Protein AF-A0A1E4QYG3-F1 (afdb_monomer_lite)

Foldseek 3Di:
DPPDDDPVPDPDDPVVVVVVVVVVVVVLVVCCVPPPWAWPDFQDWDDPDLFKIKTDWGWTQAPVRDIDTAHIDMATDDAFDWDKDKDWFFAQALQQKTFAPFFFADPVQQFGDFQVNADQPFGDPAKWKAFPVPRDTFGFNGGDTRMTGHPSVVGHGGTMMMIHTHAAKWKWWWKQDPPPGIDIHTGDRDPPHDDDPVVVQVNIYTSFIWTFGGHSHTDTDTGRCQVPVDLWDADPVQFIDGSNHGPPQEGQDDDPDDDAQRWYAVPVVRWIWGQHDDPNDTGTHTDPPDDDDWDKDKDKDALPDPQCDPQQWWHFADPPPGPVQKDAPPPPQKWKAWPNDTDDPVQKAFDFDDDDPGGITGTITGPDGDPDGTMIMMMGTDDPDDPDDPDDDDDWDKDKDKDKDFAAPDPFQKDFGPDKDWAQPPQKWKAWLNHTDDEPPFKAFAAPVRHHDRTDITGMMGGPDDDDGGTMMMMMGIDIDRGVVVVVVVVVVVVVVVVVVVVVVVVVVVVVVVVVVVVVVVVVVVVVVVVVVVVVVVCPVVDDDPPDDDDPVNDDPVVQQADWDDKDKDKAFQDQKDKAPQDDPPWDKWKWKDADVDIHTDDEPPQWHWDDDDRIIMIGGDPVRRDRRIMIMMITIHGGD

Organism: NCBI:txid28031

Structure (mmCIF, N/CA/C/O backbone):
data_AF-A0A1E4QYG3-F1
#
_entry.id   AF-A0A1E4QYG3-F1
#
loop_
_atom_site.group_PDB
_atom_site.id
_atom_site.type_symbol
_atom_site.label_atom_id
_atom_site.label_alt_id
_atom_site.label_comp_id
_atom_site.label_asym_id
_atom_site.label_entity_id
_atom_site.label_seq_id
_atom_site.pdbx_PDB_ins_code
_atom_site.Cartn_x
_atom_site.Cartn_y
_atom_site.Cartn_z
_atom_site.occupancy
_atom_site.B_iso_or_equiv
_atom_site.auth_seq_id
_atom_site.auth_comp_id
_atom_site.auth_asym_id
_atom_site.auth_atom_id
_atom_site.pdbx_PDB_model_num
ATOM 1 N N . MET A 1 1 ? 2.747 24.680 -22.129 1.00 27.36 1 MET A N 1
ATOM 2 C CA . MET A 1 1 ? 2.882 25.993 -21.451 1.00 27.36 1 MET A CA 1
ATOM 3 C C . MET A 1 1 ? 1.738 26.182 -20.460 1.00 27.36 1 MET A C 1
ATOM 5 O O . MET A 1 1 ? 0.643 26.544 -20.874 1.00 27.36 1 MET A O 1
ATOM 9 N N . LEU A 1 2 ? 1.972 25.969 -19.165 1.00 27.66 2 LEU A N 1
ATOM 10 C CA . LEU A 1 2 ? 1.144 26.598 -18.131 1.00 27.66 2 LEU A CA 1
ATOM 11 C C . LEU A 1 2 ? 1.582 28.065 -18.053 1.00 27.66 2 LEU A C 1
ATOM 13 O O . LEU A 1 2 ? 2.764 28.343 -17.860 1.00 27.66 2 LEU A O 1
ATOM 17 N N . LYS A 1 3 ? 0.671 29.012 -18.302 1.00 29.72 3 LYS A N 1
ATOM 18 C CA . LYS A 1 3 ? 0.999 30.438 -18.158 1.00 29.72 3 LYS A CA 1
ATOM 19 C C . LYS A 1 3 ? 1.347 30.710 -16.688 1.00 29.72 3 LYS A C 1
ATOM 21 O O . LYS A 1 3 ? 0.551 30.324 -15.831 1.00 29.72 3 LYS A O 1
ATOM 26 N N . PRO A 1 4 ? 2.460 31.402 -16.385 1.00 37.69 4 PRO A N 1
ATOM 27 C CA . PRO A 1 4 ? 2.723 31.846 -15.026 1.00 37.69 4 PRO A CA 1
ATOM 28 C C . PRO A 1 4 ? 1.600 32.798 -14.617 1.00 37.69 4 PRO A C 1
ATOM 30 O O . PRO A 1 4 ? 1.283 33.760 -15.326 1.00 37.69 4 PRO A O 1
ATOM 33 N N . ILE A 1 5 ? 0.950 32.487 -13.501 1.00 36.38 5 ILE A N 1
ATOM 34 C CA . ILE A 1 5 ? -0.164 33.279 -12.998 1.00 36.38 5 ILE A CA 1
ATOM 35 C C . ILE A 1 5 ? 0.416 34.584 -12.441 1.00 36.38 5 ILE A C 1
ATOM 37 O O . ILE A 1 5 ? 1.105 34.596 -11.426 1.00 36.38 5 ILE A O 1
ATOM 41 N N . ASN A 1 6 ? 0.181 35.692 -13.145 1.00 34.34 6 ASN A N 1
ATOM 42 C CA . ASN A 1 6 ? 0.698 37.009 -12.783 1.00 34.34 6 ASN A CA 1
ATOM 43 C C . ASN A 1 6 ? -0.319 37.762 -11.908 1.00 34.34 6 ASN A C 1
ATOM 45 O O . ASN A 1 6 ? -1.348 38.218 -12.404 1.00 34.34 6 ASN A O 1
ATOM 49 N N . PHE A 1 7 ? -0.005 37.920 -10.618 1.00 42.62 7 PHE A N 1
ATOM 50 C CA . PHE A 1 7 ? -0.819 38.643 -9.630 1.00 42.62 7 PHE A CA 1
ATOM 51 C C . PHE A 1 7 ? -0.247 40.020 -9.245 1.00 42.62 7 PHE A C 1
ATOM 53 O O . PHE A 1 7 ? -0.455 40.482 -8.124 1.00 42.62 7 PHE A O 1
ATOM 60 N N . LYS A 1 8 ? 0.444 40.716 -10.160 1.00 36.91 8 LYS A N 1
ATOM 61 C CA . LYS A 1 8 ? 1.078 42.030 -9.901 1.00 36.91 8 LYS A CA 1
ATOM 62 C C . LYS A 1 8 ? 0.167 43.135 -9.327 1.00 36.91 8 LYS A C 1
ATOM 64 O O . LYS A 1 8 ? 0.693 44.146 -8.881 1.00 36.91 8 LYS A O 1
ATOM 69 N N . ASN A 1 9 ? -1.156 42.957 -9.295 1.00 32.91 9 ASN A N 1
ATOM 70 C CA . ASN A 1 9 ? -2.099 43.946 -8.756 1.00 32.91 9 ASN A CA 1
ATOM 71 C C . ASN A 1 9 ? -2.550 43.693 -7.308 1.00 32.91 9 ASN A C 1
ATOM 73 O O . ASN A 1 9 ? -3.409 44.416 -6.809 1.00 32.91 9 ASN A O 1
ATOM 77 N N . SER A 1 10 ? -1.986 42.709 -6.609 1.00 36.41 10 SER A N 1
ATOM 78 C CA . SER A 1 10 ? -2.216 42.557 -5.172 1.00 36.41 10 SER A CA 1
ATOM 79 C C . SER A 1 10 ? -0.900 42.752 -4.444 1.00 36.41 10 SER A C 1
ATOM 81 O O . SER A 1 10 ? -0.001 41.925 -4.555 1.00 36.41 10 SER A O 1
ATOM 83 N N . ILE A 1 11 ? -0.788 43.861 -3.713 1.00 44.34 11 ILE A N 1
ATOM 84 C CA . ILE A 1 11 ? 0.286 44.085 -2.745 1.00 44.34 11 ILE A CA 1
ATOM 85 C C . ILE A 1 11 ? 0.189 42.938 -1.734 1.00 44.34 11 ILE A C 1
ATOM 87 O O . ILE A 1 11 ? -0.739 42.897 -0.927 1.00 44.34 11 ILE A O 1
ATOM 91 N N . ARG A 1 12 ? 1.084 41.956 -1.840 1.00 45.19 12 ARG A N 1
ATOM 92 C CA . ARG A 1 12 ? 1.197 40.858 -0.878 1.00 45.19 12 ARG A CA 1
ATOM 93 C C . ARG A 1 12 ? 2.313 41.207 0.098 1.00 45.19 12 ARG A C 1
ATOM 95 O O . ARG A 1 12 ? 3.352 41.711 -0.314 1.00 45.19 12 ARG A O 1
ATOM 102 N N . GLY A 1 13 ? 2.062 40.985 1.386 1.00 46.34 13 GLY A N 1
ATOM 103 C CA . GLY A 1 13 ? 3.088 41.115 2.418 1.00 46.34 13 GLY A CA 1
ATOM 104 C C . GLY A 1 13 ? 4.176 40.057 2.232 1.00 46.34 13 GLY A C 1
ATOM 105 O O . GLY A 1 13 ? 3.874 38.940 1.815 1.00 46.34 13 GLY A O 1
ATOM 106 N N . GLU A 1 14 ? 5.413 40.424 2.558 1.00 45.84 14 GLU A N 1
ATOM 107 C CA . GLU A 1 14 ? 6.647 39.626 2.435 1.00 45.84 14 GLU A CA 1
ATOM 108 C C . GLU A 1 14 ? 6.465 38.187 2.959 1.00 45.84 14 GLU A C 1
ATOM 110 O O . GLU A 1 14 ? 6.673 37.227 2.231 1.00 45.84 14 GLU A O 1
ATOM 115 N N . ASN A 1 15 ? 5.839 38.036 4.131 1.00 46.38 15 ASN A N 1
ATOM 116 C CA . ASN A 1 15 ? 5.563 36.735 4.755 1.00 46.38 15 ASN A CA 1
ATOM 117 C C . ASN A 1 15 ? 4.668 35.790 3.929 1.00 46.38 15 ASN A C 1
ATOM 119 O O . ASN A 1 15 ? 4.726 34.572 4.083 1.00 46.38 15 ASN A O 1
ATOM 123 N N . ILE A 1 16 ? 3.770 36.329 3.099 1.00 47.78 16 ILE A N 1
ATOM 124 C CA . ILE A 1 16 ? 2.921 35.500 2.232 1.00 47.78 16 ILE A CA 1
ATOM 125 C C . ILE A 1 16 ? 3.749 35.021 1.042 1.00 47.78 16 ILE A C 1
ATOM 127 O O . ILE A 1 16 ? 3.620 33.869 0.644 1.00 47.78 16 ILE A O 1
ATOM 131 N N . GLN A 1 17 ? 4.608 35.887 0.506 1.00 49.59 17 GLN A N 1
ATOM 132 C CA . GLN A 1 17 ? 5.508 35.549 -0.588 1.00 49.59 17 GLN A CA 1
ATOM 133 C C . GLN A 1 17 ? 6.523 34.478 -0.157 1.00 49.59 17 GLN A C 1
ATOM 135 O O . GLN A 1 17 ? 6.653 33.475 -0.854 1.00 49.59 17 GLN A O 1
ATOM 140 N N . ASP A 1 18 ? 7.104 34.608 1.038 1.00 51.28 18 ASP A N 1
ATOM 141 C CA . ASP A 1 18 ? 8.044 33.632 1.607 1.00 51.28 18 ASP A CA 1
ATOM 142 C C . ASP A 1 18 ? 7.419 32.240 1.776 1.00 51.28 18 ASP A C 1
ATOM 144 O O . ASP A 1 18 ? 8.039 31.228 1.459 1.00 51.28 18 ASP A O 1
ATOM 148 N N . ASN A 1 19 ? 6.159 32.165 2.217 1.00 46.31 19 ASN A N 1
ATOM 149 C CA . ASN A 1 19 ? 5.455 30.887 2.356 1.00 46.31 19 ASN A CA 1
ATOM 150 C C . ASN A 1 19 ? 5.184 30.214 1.003 1.00 46.31 19 ASN A C 1
ATOM 152 O O . ASN A 1 19 ? 5.244 28.988 0.901 1.00 46.31 19 ASN A O 1
ATOM 156 N N . PHE A 1 20 ? 4.889 30.996 -0.039 1.00 46.47 20 PHE A N 1
ATOM 157 C CA . PHE A 1 20 ? 4.716 30.455 -1.387 1.00 46.47 20 PHE A CA 1
ATOM 158 C C . PHE A 1 20 ? 6.048 30.005 -1.990 1.00 46.47 20 PHE A C 1
ATOM 160 O O . PHE A 1 20 ? 6.096 28.930 -2.584 1.00 46.47 20 PHE A O 1
ATOM 167 N N . GLU A 1 21 ? 7.126 30.762 -1.788 1.00 51.56 21 GLU A N 1
ATOM 168 C CA . GLU A 1 21 ? 8.471 30.388 -2.239 1.00 51.56 21 GLU A CA 1
ATOM 169 C C . GLU A 1 21 ? 8.991 29.146 -1.506 1.00 51.56 21 GLU A C 1
ATOM 171 O O . GLU A 1 21 ? 9.562 28.254 -2.133 1.00 51.56 21 GLU A O 1
ATOM 176 N N . PHE A 1 22 ? 8.708 29.021 -0.208 1.00 56.84 22 PHE A N 1
ATOM 177 C CA . PHE A 1 22 ? 9.017 27.833 0.586 1.00 56.84 22 PHE A CA 1
ATOM 178 C C . PHE A 1 22 ? 8.249 26.593 0.108 1.00 56.84 22 PHE A C 1
ATOM 180 O O . PHE A 1 22 ? 8.835 25.519 -0.044 1.00 56.84 22 PHE A O 1
ATOM 187 N N . LEU A 1 23 ? 6.946 26.725 -0.163 1.00 44.84 23 LEU A N 1
ATOM 188 C CA . LEU A 1 23 ? 6.125 25.630 -0.691 1.00 44.84 23 LEU A CA 1
ATOM 189 C C . LEU A 1 23 ? 6.551 25.227 -2.105 1.00 44.84 23 LEU A C 1
ATOM 191 O O . LEU A 1 23 ? 6.598 24.038 -2.412 1.00 44.84 23 LEU A O 1
ATOM 195 N N . GLU A 1 24 ? 6.906 26.189 -2.954 1.00 47.44 24 GLU A N 1
ATOM 196 C CA . GLU A 1 24 ? 7.433 25.920 -4.290 1.00 47.44 24 GLU A CA 1
ATOM 197 C C . GLU A 1 24 ? 8.809 25.240 -4.222 1.00 47.44 24 GLU A C 1
ATOM 199 O O . GLU A 1 24 ? 9.043 24.263 -4.934 1.00 47.44 24 GLU A O 1
ATOM 204 N N . GLN A 1 25 ? 9.696 25.674 -3.321 1.00 50.31 25 GLN A N 1
ATOM 205 C CA . GLN A 1 25 ? 10.967 24.994 -3.055 1.00 50.31 25 GLN A CA 1
ATOM 206 C C . GLN A 1 25 ? 10.763 23.578 -2.519 1.00 50.31 25 GLN A C 1
ATOM 208 O O . GLN A 1 25 ? 11.503 22.676 -2.911 1.00 50.31 25 GLN A O 1
ATOM 213 N N . ARG A 1 26 ? 9.758 23.347 -1.666 1.00 44.69 26 ARG A N 1
ATOM 214 C CA . ARG A 1 26 ? 9.445 22.005 -1.164 1.00 44.69 26 ARG A CA 1
ATOM 215 C C . ARG A 1 26 ? 8.870 21.095 -2.234 1.00 44.69 26 ARG A C 1
ATOM 217 O O . ARG A 1 26 ? 9.374 19.990 -2.384 1.00 44.69 26 ARG A O 1
ATOM 224 N N . LEU A 1 27 ? 7.935 21.580 -3.044 1.00 44.47 27 LEU A N 1
ATOM 225 C CA . LEU A 1 27 ? 7.412 20.839 -4.194 1.00 44.47 27 LEU A CA 1
ATOM 226 C C . LEU A 1 27 ? 8.511 20.508 -5.209 1.00 44.47 27 LEU A C 1
ATOM 228 O O . LEU A 1 27 ? 8.554 19.390 -5.717 1.00 44.47 27 LEU A O 1
ATOM 232 N N . ARG A 1 28 ? 9.441 21.439 -5.463 1.00 46.16 28 ARG A N 1
ATOM 233 C CA . ARG A 1 28 ? 10.625 21.184 -6.299 1.00 46.16 28 ARG A CA 1
ATOM 234 C C . ARG A 1 28 ? 11.543 20.144 -5.662 1.00 46.16 28 ARG A C 1
ATOM 236 O O . ARG A 1 28 ? 11.919 19.193 -6.334 1.00 46.16 28 ARG A O 1
ATOM 243 N N . SER A 1 29 ? 11.852 20.278 -4.371 1.00 45.16 29 SER A N 1
ATOM 244 C CA . SER A 1 29 ? 12.665 19.320 -3.605 1.00 45.16 29 SER A CA 1
ATOM 245 C C . SER A 1 29 ? 12.058 17.915 -3.579 1.00 45.16 29 SER A C 1
ATOM 247 O O . SER A 1 29 ? 12.800 16.938 -3.541 1.00 45.16 29 SER A O 1
ATOM 249 N N . GLU A 1 30 ? 10.735 17.802 -3.580 1.00 39.62 30 GLU A N 1
ATOM 250 C CA . GLU A 1 30 ? 10.017 16.531 -3.497 1.00 39.62 30 GLU A CA 1
ATOM 251 C C . GLU A 1 30 ? 9.883 15.879 -4.879 1.00 39.62 30 GLU A C 1
ATOM 253 O O . GLU A 1 30 ? 10.181 14.693 -5.022 1.00 39.62 30 GLU A O 1
ATOM 258 N N . ALA A 1 31 ? 9.614 16.669 -5.925 1.00 38.94 31 ALA A N 1
ATOM 259 C CA . ALA A 1 31 ? 9.713 16.234 -7.321 1.00 38.94 31 ALA A CA 1
ATOM 260 C C . ALA A 1 31 ? 11.134 15.752 -7.679 1.00 38.94 31 ALA A C 1
ATOM 262 O O . ALA A 1 31 ? 11.294 14.739 -8.359 1.00 38.94 31 ALA A O 1
ATOM 263 N N . LEU A 1 32 ? 12.162 16.426 -7.152 1.00 44.00 32 LEU A N 1
ATOM 264 C CA . LEU A 1 32 ? 13.570 16.025 -7.246 1.00 44.00 32 LEU A CA 1
ATOM 265 C C . LEU A 1 32 ? 13.870 14.713 -6.507 1.00 44.00 32 LEU A C 1
ATOM 267 O O . LEU A 1 32 ? 14.677 13.916 -6.980 1.00 44.00 32 LEU A O 1
ATOM 271 N N . SER A 1 33 ? 13.208 14.473 -5.370 1.00 39.44 33 SER A N 1
ATOM 272 C CA . SER A 1 33 ? 13.386 13.252 -4.573 1.00 39.44 33 SER A CA 1
ATOM 273 C C . SER A 1 33 ? 12.729 12.013 -5.194 1.00 39.44 33 SER A C 1
ATOM 275 O O . SER A 1 33 ? 13.190 10.901 -4.955 1.00 39.44 33 SER A O 1
ATOM 277 N N . VAL A 1 34 ? 11.679 12.207 -6.004 1.00 41.59 34 VAL A N 1
ATOM 278 C CA . VAL A 1 34 ? 10.894 11.128 -6.628 1.00 41.59 34 VAL A CA 1
ATOM 279 C C . VAL A 1 34 ? 11.360 10.833 -8.063 1.00 41.59 34 VAL A C 1
ATOM 281 O O . VAL A 1 34 ? 11.303 9.684 -8.492 1.00 41.59 34 VAL A O 1
ATOM 284 N N . GLY A 1 35 ? 11.835 11.838 -8.810 1.00 44.75 35 GLY A N 1
ATOM 285 C CA . GLY A 1 35 ? 12.206 11.695 -10.228 1.00 44.75 35 GLY A CA 1
ATOM 286 C C . GLY A 1 35 ? 13.689 11.425 -10.514 1.00 44.75 35 GLY A C 1
ATOM 287 O O . GLY A 1 35 ? 14.013 10.888 -11.571 1.00 44.75 35 GLY A O 1
ATOM 288 N N . GLY A 1 36 ? 14.595 11.771 -9.592 1.00 50.78 36 GLY A N 1
ATOM 289 C CA . GLY A 1 36 ? 16.040 11.680 -9.829 1.00 50.78 36 GLY A CA 1
ATOM 290 C C . GLY A 1 36 ? 16.548 12.620 -10.937 1.00 50.78 36 GLY A C 1
ATOM 291 O O . GLY A 1 36 ? 15.830 13.476 -11.450 1.00 50.78 36 GLY A O 1
ATOM 292 N N . ARG A 1 37 ? 17.832 12.488 -11.291 1.00 56.56 37 ARG A N 1
ATOM 293 C CA . ARG A 1 37 ? 18.456 13.233 -12.402 1.00 56.56 37 ARG A CA 1
ATOM 294 C C . ARG A 1 37 ? 17.932 12.728 -13.749 1.00 56.56 37 ARG A C 1
ATOM 296 O O . ARG A 1 37 ? 17.795 11.520 -13.930 1.00 56.56 37 ARG A O 1
ATOM 303 N N . GLY A 1 38 ? 17.711 13.621 -14.710 1.00 58.62 38 GLY A N 1
ATOM 304 C CA . GLY A 1 38 ? 17.233 13.217 -16.034 1.00 58.62 38 GLY A CA 1
ATOM 305 C C . GLY A 1 38 ? 16.448 14.290 -16.777 1.00 58.62 38 GLY A C 1
ATOM 306 O O . GLY A 1 38 ? 16.282 15.414 -16.304 1.00 58.62 38 GLY A O 1
ATOM 307 N N . ILE A 1 39 ? 15.985 13.939 -17.975 1.00 63.69 39 ILE A N 1
ATOM 308 C CA . ILE A 1 39 ? 15.204 14.830 -18.838 1.00 63.69 39 ILE A CA 1
ATOM 309 C C . ILE A 1 39 ? 13.760 14.859 -18.335 1.00 63.69 39 ILE A C 1
ATOM 311 O O . ILE A 1 39 ? 13.112 13.821 -18.246 1.00 63.69 39 ILE A O 1
ATOM 315 N N . ILE A 1 40 ? 13.253 16.055 -18.037 1.00 56.41 40 ILE A N 1
ATOM 316 C CA . ILE A 1 40 ? 11.864 16.269 -17.614 1.00 56.41 40 ILE A CA 1
ATOM 317 C C . ILE A 1 40 ? 10.963 16.365 -18.847 1.00 56.41 40 ILE A C 1
ATOM 319 O O . ILE A 1 40 ? 9.947 15.683 -18.946 1.00 56.41 40 ILE A O 1
ATOM 323 N N . GLU A 1 41 ? 11.327 17.236 -19.792 1.00 59.72 41 GLU A N 1
ATOM 324 C CA . GLU A 1 41 ? 10.545 17.492 -21.003 1.00 59.72 41 GLU A CA 1
ATOM 325 C C . GLU A 1 41 ? 11.411 18.026 -22.153 1.00 59.72 41 GLU A C 1
ATOM 327 O O . GLU A 1 41 ? 12.390 18.738 -21.931 1.00 59.72 41 GLU A O 1
ATOM 332 N N . GLY A 1 42 ? 11.019 17.717 -23.394 1.00 68.94 42 GLY A N 1
ATOM 333 C CA . GLY A 1 42 ? 11.711 18.159 -24.611 1.00 68.94 42 GLY A CA 1
ATOM 334 C C . GLY A 1 42 ? 13.015 17.405 -24.893 1.00 68.94 42 GLY A C 1
ATOM 335 O O . GLY A 1 42 ? 13.147 16.236 -24.531 1.00 68.94 42 GLY A O 1
ATOM 336 N N . MET A 1 43 ? 13.970 18.092 -25.535 1.00 71.88 43 MET A N 1
ATOM 337 C CA . MET A 1 43 ? 15.285 17.560 -25.948 1.00 71.88 43 MET A CA 1
ATOM 338 C C . MET A 1 43 ? 15.240 16.454 -27.002 1.00 71.88 43 MET A C 1
ATOM 340 O O . MET A 1 43 ? 16.097 15.574 -27.046 1.00 71.88 43 MET A O 1
ATOM 344 N N . ASP A 1 44 ? 14.263 16.511 -27.895 1.00 79.50 44 ASP A N 1
ATOM 345 C CA . ASP A 1 44 ? 14.194 15.582 -29.011 1.00 79.50 44 ASP A CA 1
ATOM 346 C C . ASP A 1 44 ? 15.286 15.914 -30.037 1.00 79.50 44 ASP A C 1
ATOM 348 O O . ASP A 1 44 ? 15.509 17.078 -30.389 1.00 79.50 44 ASP A O 1
ATOM 352 N N . ILE A 1 45 ? 15.972 14.877 -30.518 1.00 81.81 45 ILE A N 1
ATOM 353 C CA . ILE A 1 45 ? 16.995 14.996 -31.553 1.00 81.81 45 ILE A CA 1
ATOM 354 C C . ILE A 1 45 ? 16.334 14.888 -32.930 1.00 81.81 45 ILE A C 1
ATOM 356 O O . ILE A 1 45 ? 15.780 13.854 -33.294 1.00 81.81 45 ILE A O 1
ATOM 360 N N . VAL A 1 46 ? 16.448 15.948 -33.722 1.00 85.38 46 VAL A N 1
ATOM 361 C CA . VAL A 1 46 ? 15.999 16.011 -35.113 1.00 85.38 46 VAL A CA 1
ATOM 362 C C . VAL A 1 46 ? 17.222 15.990 -36.024 1.00 85.38 46 VAL A C 1
ATOM 364 O O . VAL A 1 46 ? 18.123 16.818 -35.893 1.00 85.38 46 VAL A O 1
ATOM 367 N N . VAL A 1 47 ? 17.270 15.049 -36.965 1.00 84.62 47 VAL A N 1
ATOM 368 C CA . VAL A 1 47 ? 18.341 14.998 -37.970 1.00 84.62 47 VAL A CA 1
ATOM 369 C C . VAL A 1 47 ? 18.076 16.074 -39.020 1.00 84.62 47 VAL A C 1
ATOM 371 O O . VAL A 1 47 ? 17.042 16.049 -39.684 1.00 84.62 47 VAL A O 1
ATOM 374 N N . VAL A 1 48 ? 19.002 17.027 -39.159 1.00 84.62 48 VAL A N 1
ATOM 375 C CA . VAL A 1 48 ? 18.894 18.123 -40.138 1.00 84.62 48 VAL A CA 1
ATOM 376 C C . VAL A 1 48 ? 19.589 17.739 -41.441 1.00 84.62 48 VAL A C 1
ATOM 378 O O . VAL A 1 48 ? 19.044 17.945 -42.522 1.00 84.62 48 VAL A O 1
ATOM 381 N N . ASP A 1 49 ? 20.796 17.177 -41.336 1.00 79.94 49 ASP A N 1
ATOM 382 C CA . ASP A 1 49 ? 21.567 16.638 -42.457 1.00 79.94 49 ASP A CA 1
ATOM 383 C C . ASP A 1 49 ? 22.534 15.534 -41.982 1.00 79.94 49 ASP A C 1
ATOM 385 O O . ASP A 1 49 ? 22.684 15.293 -40.784 1.00 79.94 49 ASP A O 1
ATOM 389 N N . ASN A 1 50 ? 23.251 14.892 -42.912 1.00 74.94 50 ASN A N 1
ATOM 390 C CA . ASN A 1 50 ? 24.186 13.783 -42.635 1.00 74.94 50 ASN A CA 1
ATOM 391 C C . ASN A 1 50 ? 25.424 14.180 -41.792 1.00 74.94 50 ASN A C 1
ATOM 393 O O . ASN A 1 50 ? 26.345 13.383 -41.601 1.00 74.94 50 ASN A O 1
ATOM 397 N N . SER A 1 51 ? 25.496 15.423 -41.323 1.00 76.44 51 SER A N 1
ATOM 398 C CA . SER A 1 51 ? 26.557 15.985 -40.487 1.00 76.44 51 SER A CA 1
ATOM 399 C C . SER A 1 51 ? 26.045 16.884 -39.354 1.00 76.44 51 SER A C 1
ATOM 401 O O . SER A 1 51 ? 26.863 17.437 -38.608 1.00 76.44 51 SER A O 1
ATOM 403 N N . LYS A 1 52 ? 24.725 17.043 -39.204 1.00 84.94 52 LYS A N 1
ATOM 404 C CA . LYS A 1 52 ? 24.110 17.950 -38.235 1.00 84.94 52 LYS A CA 1
ATOM 405 C C . LYS A 1 52 ? 22.828 17.392 -37.643 1.00 84.94 52 LYS A C 1
ATOM 407 O O . LYS A 1 52 ? 21.934 16.924 -38.348 1.00 84.94 52 LYS A O 1
ATOM 412 N N . ILE A 1 53 ? 22.710 17.586 -36.340 1.00 86.69 53 ILE A N 1
ATOM 413 C CA . ILE A 1 53 ? 21.489 17.351 -35.582 1.00 86.69 53 ILE A CA 1
ATOM 414 C C . ILE A 1 53 ? 21.029 18.656 -34.939 1.00 86.69 53 ILE A C 1
ATOM 416 O O . ILE A 1 53 ? 21.839 19.529 -34.617 1.00 86.69 53 ILE A O 1
ATOM 420 N N . GLN A 1 54 ? 19.731 18.772 -34.722 1.00 88.44 54 GLN A N 1
ATOM 421 C CA . GLN A 1 54 ? 19.117 19.819 -33.928 1.00 88.44 54 GLN A CA 1
ATOM 422 C C . GLN A 1 54 ? 18.510 19.184 -32.684 1.00 88.44 54 GLN A C 1
ATOM 424 O O . GLN A 1 54 ? 17.828 18.170 -32.776 1.00 88.44 54 GLN A O 1
ATOM 429 N N . ILE A 1 55 ? 18.748 19.787 -31.527 1.00 86.62 55 ILE A N 1
ATOM 430 C CA . ILE A 1 55 ? 18.138 19.366 -30.267 1.00 86.62 55 ILE A CA 1
ATOM 431 C C . ILE A 1 55 ? 17.105 20.419 -29.893 1.00 86.62 55 ILE A C 1
ATOM 433 O O . ILE A 1 55 ? 17.425 21.615 -29.857 1.00 86.62 55 ILE A O 1
ATOM 437 N N . THR A 1 56 ? 15.866 19.995 -29.655 1.00 82.44 56 THR A N 1
ATOM 438 C CA . THR A 1 56 ? 14.791 20.916 -29.272 1.00 82.44 56 THR A CA 1
ATOM 439 C C . THR A 1 56 ? 15.024 21.490 -27.868 1.00 82.44 56 THR A C 1
ATOM 441 O O . THR A 1 56 ? 15.710 20.873 -27.046 1.00 82.44 56 THR A O 1
ATOM 444 N N . PRO A 1 57 ? 14.488 22.687 -27.565 1.00 80.75 57 PRO A N 1
ATOM 445 C CA . PRO A 1 57 ? 14.512 23.211 -26.206 1.00 80.75 57 PRO A CA 1
ATOM 446 C C . PRO A 1 57 ? 13.836 22.238 -25.235 1.00 80.75 57 PRO A C 1
ATOM 448 O O . PRO A 1 57 ? 12.879 21.550 -25.597 1.00 80.75 57 PRO A O 1
ATOM 451 N N . GLY A 1 58 ? 14.311 22.196 -23.997 1.00 73.19 58 GLY A N 1
ATOM 452 C CA . GLY A 1 58 ? 13.787 21.276 -22.995 1.00 73.19 58 GLY A CA 1
ATOM 453 C C . GLY A 1 58 ? 14.255 21.602 -21.587 1.00 73.19 58 GLY A C 1
ATOM 454 O O . GLY A 1 58 ? 14.937 22.601 -21.354 1.00 73.19 58 GLY A O 1
ATOM 455 N N . ARG A 1 59 ? 13.881 20.751 -20.639 1.00 66.06 59 ARG A N 1
ATOM 456 C CA . ARG A 1 59 ? 14.226 20.871 -19.221 1.00 66.06 59 ARG A CA 1
ATOM 457 C C . ARG A 1 59 ? 14.791 19.567 -18.706 1.00 66.06 59 ARG A C 1
ATOM 459 O O . ARG A 1 59 ? 14.295 18.494 -19.049 1.00 66.06 59 ARG A O 1
ATOM 466 N N . TYR A 1 60 ? 15.808 19.673 -17.867 1.00 69.50 60 TYR A N 1
ATOM 467 C CA . TYR A 1 60 ? 16.439 18.529 -17.229 1.00 69.50 60 TYR A CA 1
ATOM 468 C C . TYR A 1 60 ? 16.866 18.862 -15.804 1.00 69.50 60 TYR A C 1
ATOM 470 O O . TYR A 1 60 ? 17.064 20.027 -15.463 1.00 69.50 60 TYR A O 1
ATOM 478 N N . ILE A 1 61 ? 17.017 17.826 -14.990 1.00 65.56 61 ILE A N 1
ATOM 479 C CA . ILE A 1 61 ? 17.574 17.901 -13.642 1.00 65.56 61 ILE A CA 1
ATOM 480 C C . ILE A 1 61 ? 19.048 17.532 -13.737 1.00 65.56 61 ILE A C 1
ATOM 482 O O . ILE A 1 61 ? 19.376 16.427 -14.179 1.00 65.56 61 ILE A O 1
ATOM 486 N N . ASP A 1 62 ? 19.926 18.455 -13.356 1.00 65.00 62 ASP A N 1
ATOM 487 C CA . ASP A 1 62 ? 21.371 18.261 -13.422 1.00 65.00 62 ASP A CA 1
ATOM 488 C C . ASP A 1 62 ? 21.915 17.356 -12.296 1.00 65.00 62 ASP A C 1
ATOM 490 O O . ASP A 1 62 ? 21.188 16.872 -11.428 1.00 65.00 62 ASP A O 1
ATOM 494 N N . THR A 1 63 ? 23.228 17.110 -12.298 1.00 60.97 63 THR A N 1
ATOM 495 C CA . THR A 1 63 ? 23.897 16.269 -11.288 1.00 60.97 63 THR A CA 1
ATOM 496 C C . THR A 1 63 ? 23.869 16.844 -9.871 1.00 60.97 63 THR A C 1
ATOM 498 O O . THR A 1 63 ? 24.151 16.112 -8.924 1.00 60.97 63 THR A O 1
ATOM 501 N N . THR A 1 64 ? 23.523 18.123 -9.707 1.00 62.06 64 THR A N 1
ATOM 502 C CA . THR A 1 64 ? 23.334 18.771 -8.402 1.00 62.06 64 THR A CA 1
ATOM 503 C C . THR A 1 64 ? 21.876 18.795 -7.949 1.00 62.06 64 THR A C 1
ATOM 505 O O . THR A 1 64 ? 21.604 19.237 -6.836 1.00 62.06 64 THR A O 1
ATOM 508 N N . GLY A 1 65 ? 20.950 18.286 -8.766 1.00 57.03 65 GLY A N 1
ATOM 509 C CA . GLY A 1 65 ? 19.521 18.333 -8.478 1.00 57.03 65 GLY A CA 1
ATOM 510 C C . GLY A 1 65 ? 18.891 19.691 -8.792 1.00 57.03 65 GLY A C 1
ATOM 511 O O . GLY A 1 65 ? 17.828 19.999 -8.269 1.00 57.03 65 GLY A O 1
ATOM 512 N N . GLU A 1 66 ? 19.522 20.526 -9.617 1.00 62.09 66 GLU A N 1
ATOM 513 C CA . GLU A 1 66 ? 18.920 21.776 -10.075 1.00 62.09 66 GLU A CA 1
ATOM 514 C C . GLU A 1 66 ? 18.195 21.565 -11.402 1.00 62.09 66 GLU A C 1
ATOM 516 O O . GLU A 1 66 ? 18.673 20.872 -12.303 1.00 62.09 66 GLU A O 1
ATOM 521 N N . GLU A 1 67 ? 17.024 22.187 -11.531 1.00 64.38 67 GLU A N 1
ATOM 522 C CA . GLU A 1 67 ? 16.297 22.215 -12.791 1.00 64.38 67 GLU A CA 1
ATOM 523 C C . GLU A 1 67 ? 16.928 23.242 -13.738 1.00 64.38 67 GLU A C 1
ATOM 525 O O . GLU A 1 67 ? 16.940 24.444 -13.462 1.00 64.38 67 GLU A O 1
ATOM 530 N N . VAL A 1 68 ? 17.418 22.767 -14.880 1.00 74.94 68 VAL A N 1
ATOM 531 C CA . VAL A 1 68 ? 18.097 23.581 -15.886 1.00 74.94 68 VAL A CA 1
ATOM 532 C C . VAL A 1 68 ? 17.274 23.630 -17.171 1.00 74.94 68 VAL A C 1
ATOM 534 O O . VAL A 1 68 ? 16.856 22.612 -17.730 1.00 74.94 68 VAL A O 1
ATOM 537 N N . LEU A 1 69 ? 17.065 24.851 -17.668 1.00 77.00 69 LEU A N 1
ATOM 538 C CA . LEU A 1 69 ? 16.476 25.113 -18.977 1.00 77.00 69 LEU A CA 1
ATOM 539 C C . LEU A 1 69 ? 17.542 24.963 -20.063 1.00 77.00 69 LEU A C 1
ATOM 541 O O . LEU A 1 69 ? 18.513 25.719 -20.109 1.00 77.00 69 LEU A O 1
ATOM 545 N N . PHE A 1 70 ? 17.327 24.024 -20.975 1.00 80.44 70 PHE A N 1
ATOM 546 C CA . PHE A 1 70 ? 18.143 23.863 -22.166 1.00 80.44 70 PHE A CA 1
ATOM 547 C C . PHE A 1 70 ? 17.505 24.621 -23.339 1.00 80.44 70 PHE A C 1
ATOM 549 O O . PHE A 1 70 ? 16.380 24.304 -23.735 1.00 80.44 70 PHE A O 1
ATOM 556 N N . PRO A 1 71 ? 18.197 25.609 -23.933 1.00 80.62 71 PRO A N 1
ATOM 557 C CA . PRO A 1 71 ? 17.616 26.470 -24.963 1.00 80.62 71 PRO A CA 1
ATOM 558 C C . PRO A 1 71 ? 17.452 25.791 -26.331 1.00 80.62 71 PRO A C 1
ATOM 560 O O . PRO A 1 71 ? 16.873 26.395 -27.231 1.00 80.62 71 PRO A O 1
ATOM 563 N N . GLY A 1 72 ? 17.946 24.561 -26.506 1.00 82.06 72 GLY A N 1
ATOM 564 C CA . GLY A 1 72 ? 18.047 23.929 -27.819 1.00 82.06 72 GLY A CA 1
ATOM 565 C C . GLY A 1 72 ? 19.244 24.447 -28.620 1.00 82.06 72 GLY A C 1
ATOM 566 O O . GLY A 1 72 ? 19.869 25.451 -28.272 1.00 82.06 72 GLY A O 1
ATOM 567 N N . GLY A 1 73 ? 19.584 23.758 -29.707 1.00 85.56 73 GLY A N 1
ATOM 568 C CA . GLY A 1 73 ? 20.704 24.162 -30.558 1.00 85.56 73 GLY A CA 1
ATOM 569 C C . GLY A 1 73 ? 21.008 23.197 -31.697 1.00 85.56 73 GLY A C 1
ATOM 570 O O . GLY A 1 73 ? 20.505 22.075 -31.731 1.00 85.56 73 GLY A O 1
ATOM 571 N N . GLU A 1 74 ? 21.844 23.650 -32.632 1.00 87.50 74 GLU A N 1
ATOM 572 C CA . GLU A 1 74 ? 22.404 22.812 -33.695 1.00 87.50 74 GLU A CA 1
ATOM 573 C C . GLU A 1 74 ? 23.788 22.297 -33.303 1.00 87.50 74 GLU A C 1
ATOM 575 O O . GLU A 1 74 ? 24.669 23.068 -32.910 1.00 87.50 74 GLU A O 1
ATOM 580 N N . TYR A 1 75 ? 24.002 20.998 -33.488 1.00 85.56 75 TYR A N 1
ATOM 581 C CA . TYR A 1 75 ? 25.237 20.314 -33.130 1.00 85.56 75 TYR A CA 1
ATOM 582 C C . TYR A 1 75 ? 25.776 19.532 -34.325 1.00 85.56 75 TYR A C 1
ATOM 584 O O . TYR A 1 75 ? 25.033 18.895 -35.073 1.00 85.56 75 TYR A O 1
ATOM 592 N N . ARG A 1 76 ? 27.096 19.602 -34.528 1.00 82.75 76 ARG A N 1
ATOM 593 C CA . ARG A 1 76 ? 27.771 18.895 -35.622 1.00 82.75 76 ARG A CA 1
ATOM 594 C C . ARG A 1 76 ? 28.163 17.491 -35.193 1.00 82.75 76 ARG A C 1
ATOM 596 O O . ARG A 1 76 ? 28.820 17.315 -34.172 1.00 82.75 76 ARG A O 1
ATOM 603 N N . VAL A 1 77 ? 27.844 16.523 -36.041 1.00 81.50 77 VAL A N 1
ATOM 604 C CA . VAL A 1 77 ? 28.304 15.140 -35.921 1.00 81.50 77 VAL A CA 1
ATOM 605 C C . VAL A 1 77 ? 29.652 15.020 -36.635 1.00 81.50 77 VAL A C 1
ATOM 607 O O . VAL A 1 77 ? 29.817 15.494 -37.765 1.00 81.50 77 VAL A O 1
ATOM 610 N N . LYS A 1 78 ? 30.652 14.416 -35.981 1.00 75.62 78 LYS A N 1
ATOM 611 C CA . LYS A 1 78 ? 31.994 14.248 -36.566 1.00 75.62 78 LYS A CA 1
ATOM 612 C C . LYS A 1 78 ? 31.889 13.400 -37.838 1.00 75.62 78 LYS A C 1
ATOM 614 O O . LYS A 1 78 ? 31.193 12.396 -37.835 1.00 75.62 78 LYS A O 1
ATOM 619 N N . ARG A 1 79 ? 32.583 13.740 -38.930 1.00 69.62 79 ARG A N 1
ATOM 620 C CA . ARG A 1 79 ? 32.573 12.923 -40.167 1.00 69.62 79 ARG A CA 1
ATOM 621 C C . ARG A 1 79 ? 33.277 11.571 -39.975 1.00 69.62 79 ARG A C 1
ATOM 623 O O . ARG A 1 79 ? 34.056 11.416 -39.039 1.00 69.62 79 ARG A O 1
ATOM 630 N N . PHE A 1 80 ? 32.993 10.607 -40.855 1.00 70.81 80 PHE A N 1
ATOM 631 C CA . PHE A 1 80 ? 33.684 9.315 -40.865 1.00 70.81 80 PHE A CA 1
ATOM 632 C C . PHE A 1 80 ? 35.161 9.471 -41.228 1.00 70.81 80 PHE A C 1
ATOM 634 O O . PHE A 1 80 ? 35.501 10.136 -42.206 1.00 70.81 80 PHE A O 1
ATOM 641 N N . GLU A 1 81 ? 36.017 8.796 -40.465 1.00 74.31 81 GLU A N 1
ATOM 642 C CA . GLU A 1 81 ? 37.447 8.657 -40.735 1.00 74.31 81 GLU A CA 1
ATOM 643 C C . GLU A 1 81 ? 37.703 7.199 -41.153 1.00 74.31 81 GLU A C 1
ATOM 645 O O . GLU A 1 81 ? 37.804 6.322 -40.294 1.00 74.31 81 GLU A O 1
ATOM 650 N N . PRO A 1 82 ? 37.712 6.886 -42.462 1.00 78.69 82 PRO A N 1
ATOM 651 C CA . PRO A 1 82 ? 37.924 5.520 -42.916 1.00 78.69 82 PRO A CA 1
ATOM 652 C C . PRO A 1 82 ? 39.365 5.072 -42.671 1.00 78.69 82 PRO A C 1
ATOM 654 O O . PRO A 1 82 ? 40.306 5.862 -42.751 1.00 78.69 82 PRO A O 1
ATOM 657 N N . VAL A 1 83 ? 39.533 3.777 -42.418 1.00 83.19 83 VAL A N 1
ATOM 658 C CA . VAL A 1 83 ? 40.830 3.172 -42.110 1.00 83.19 83 VAL A CA 1
ATOM 659 C C . VAL A 1 83 ? 41.358 2.454 -43.343 1.00 83.19 83 VAL A C 1
ATOM 661 O O . VAL A 1 83 ? 40.634 1.720 -44.016 1.00 83.19 83 VAL A O 1
ATOM 664 N N . GLU A 1 84 ? 42.639 2.646 -43.638 1.00 86.31 84 GLU A N 1
ATOM 665 C CA . GLU A 1 84 ? 43.308 1.932 -44.718 1.00 86.31 84 GLU A CA 1
ATOM 666 C C . GLU A 1 84 ? 43.569 0.473 -44.330 1.00 86.31 84 GLU A C 1
ATOM 668 O O . GLU A 1 84 ? 44.038 0.171 -43.230 1.00 86.31 84 GLU A O 1
ATOM 673 N N . ARG A 1 85 ? 43.268 -0.450 -45.243 1.00 87.12 85 ARG A N 1
ATOM 674 C CA . ARG A 1 85 ? 43.485 -1.881 -45.059 1.00 87.12 85 ARG A CA 1
ATOM 675 C C . ARG A 1 85 ? 44.160 -2.492 -46.271 1.00 87.12 85 ARG A C 1
ATOM 677 O O . ARG A 1 85 ? 43.740 -2.297 -47.408 1.00 87.12 85 ARG A O 1
ATOM 684 N N . GLU A 1 86 ? 45.163 -3.316 -45.994 1.00 88.94 86 GLU A N 1
ATOM 685 C CA . GLU A 1 86 ? 45.798 -4.185 -46.977 1.00 88.94 86 GLU A CA 1
ATOM 686 C C . GLU A 1 86 ? 45.415 -5.642 -46.691 1.00 88.94 86 GLU A C 1
ATOM 688 O O . GLU A 1 86 ? 45.696 -6.175 -45.618 1.00 88.94 86 GLU A O 1
ATOM 693 N N . ALA A 1 87 ? 44.765 -6.298 -47.649 1.00 87.56 87 ALA A N 1
ATOM 694 C CA . ALA A 1 87 ? 44.495 -7.729 -47.634 1.00 87.56 87 ALA A CA 1
ATOM 695 C C . ALA A 1 87 ? 45.462 -8.418 -48.600 1.00 87.56 87 ALA A C 1
ATOM 697 O O . ALA A 1 87 ? 45.501 -8.072 -49.778 1.00 87.56 87 ALA A O 1
ATOM 698 N N . LYS A 1 88 ? 46.259 -9.368 -48.107 1.00 88.50 88 LYS A N 1
ATOM 699 C CA . LYS A 1 88 ? 47.298 -10.051 -48.893 1.00 88.50 88 LYS A CA 1
ATOM 700 C C . LYS A 1 88 ? 46.951 -11.526 -49.077 1.00 88.50 88 LYS A C 1
ATOM 702 O O . LYS A 1 88 ? 46.398 -12.131 -48.163 1.00 88.50 88 LYS A O 1
ATOM 707 N N . GLY A 1 89 ? 47.288 -12.089 -50.236 1.00 85.75 89 GLY A N 1
ATOM 708 C CA . GLY A 1 89 ? 47.137 -13.523 -50.516 1.00 85.75 89 GLY A CA 1
ATOM 709 C C . GLY A 1 89 ? 45.685 -14.007 -50.622 1.00 85.75 89 GLY A C 1
ATOM 710 O O . GLY A 1 89 ? 45.376 -15.133 -50.240 1.00 85.75 89 GLY A O 1
ATOM 711 N N . LEU A 1 90 ? 44.766 -13.166 -51.106 1.00 89.19 90 LEU A N 1
ATOM 712 C CA . LEU A 1 90 ? 43.370 -13.554 -51.310 1.00 89.19 90 LEU A CA 1
ATOM 713 C C . LEU A 1 90 ? 43.267 -14.513 -52.500 1.00 89.19 90 LEU A C 1
ATOM 715 O O . LEU A 1 90 ? 43.626 -14.150 -53.621 1.00 89.19 90 LEU A O 1
ATOM 719 N N . LYS A 1 91 ? 42.763 -15.728 -52.266 1.00 90.06 91 LYS A N 1
ATOM 720 C CA . LYS A 1 91 ? 42.570 -16.733 -53.319 1.00 90.06 91 LYS A CA 1
ATOM 721 C C . LYS A 1 91 ? 41.297 -16.467 -54.111 1.00 90.06 91 LYS A C 1
ATOM 723 O O . LYS A 1 91 ? 40.217 -16.341 -53.537 1.00 90.06 91 LYS A O 1
ATOM 728 N N . VAL A 1 92 ? 41.432 -16.447 -55.432 1.00 89.94 92 VAL A N 1
ATOM 729 C CA . VAL A 1 92 ? 40.311 -16.317 -56.366 1.00 89.94 92 VAL A CA 1
ATOM 730 C C . VAL A 1 92 ? 39.707 -17.700 -56.632 1.00 89.94 92 VAL A C 1
ATOM 732 O O . VAL A 1 92 ? 40.419 -18.635 -57.007 1.00 89.94 92 VAL A O 1
ATOM 735 N N . ASN A 1 93 ? 38.396 -17.850 -56.443 1.00 90.69 93 ASN A N 1
ATOM 736 C CA . ASN A 1 93 ? 37.693 -19.117 -56.655 1.00 90.69 93 ASN A CA 1
ATOM 737 C C . ASN A 1 93 ? 37.524 -19.459 -58.155 1.00 90.69 93 ASN A C 1
ATOM 739 O O . ASN A 1 93 ? 37.891 -18.685 -59.041 1.00 90.69 93 ASN A O 1
ATOM 743 N N . ALA A 1 94 ? 36.935 -20.623 -58.452 1.00 88.00 94 ALA A N 1
ATOM 744 C CA . ALA A 1 94 ? 36.686 -21.076 -59.826 1.00 88.00 94 ALA A CA 1
ATOM 745 C C . ALA A 1 94 ? 35.739 -20.157 -60.630 1.00 88.00 94 ALA A C 1
ATOM 747 O O . ALA A 1 94 ? 35.744 -20.195 -61.855 1.00 88.00 94 ALA A O 1
ATOM 748 N N . LEU A 1 95 ? 34.953 -19.318 -59.947 1.00 87.88 95 LEU A N 1
ATOM 749 C CA . LEU A 1 95 ? 34.049 -18.329 -60.540 1.00 87.88 95 LEU A CA 1
ATOM 750 C C . LEU A 1 95 ? 34.716 -16.954 -60.727 1.00 87.88 95 LEU A C 1
ATOM 752 O O . LEU A 1 95 ? 34.041 -15.994 -61.088 1.00 87.88 95 LEU A O 1
ATOM 756 N N . GLY A 1 96 ? 36.022 -16.829 -60.465 1.00 87.56 96 GLY A N 1
ATOM 757 C CA . GLY A 1 96 ? 36.740 -15.558 -60.570 1.00 87.56 96 GLY A CA 1
ATOM 758 C C . GLY A 1 96 ? 36.511 -14.609 -59.389 1.00 87.56 96 GLY A C 1
ATOM 759 O O . GLY A 1 96 ? 36.848 -13.437 -59.488 1.00 87.56 96 GLY A O 1
ATOM 760 N N . GLN A 1 97 ? 35.952 -15.067 -58.270 1.00 90.75 97 GLN A N 1
ATOM 761 C CA . GLN A 1 97 ? 35.611 -14.214 -57.128 1.00 90.75 97 GLN A CA 1
ATOM 762 C C . GLN A 1 97 ? 36.642 -14.321 -56.003 1.00 90.75 97 GLN A C 1
ATOM 764 O O . GLN A 1 97 ? 37.094 -15.417 -55.667 1.00 90.75 97 GLN A O 1
ATOM 769 N N . ALA A 1 98 ? 36.953 -13.192 -55.371 1.00 90.62 98 ALA A N 1
ATOM 770 C CA . ALA A 1 98 ? 37.684 -13.126 -54.112 1.00 90.62 98 ALA A CA 1
ATOM 771 C C . ALA A 1 98 ? 36.856 -12.368 -53.068 1.00 90.62 98 ALA A C 1
ATOM 773 O O . ALA A 1 98 ? 36.246 -11.343 -53.375 1.00 90.62 98 ALA A O 1
ATOM 774 N N . SER A 1 99 ? 36.855 -12.867 -51.831 1.00 90.50 99 SER A N 1
ATOM 775 C CA . SER A 1 99 ? 36.195 -12.204 -50.705 1.00 90.50 99 SER A CA 1
ATOM 776 C C . SER A 1 99 ? 37.184 -11.302 -49.982 1.00 90.50 99 SER A C 1
ATOM 778 O O . SER A 1 99 ? 38.222 -11.757 -49.496 1.00 90.50 99 SER A O 1
ATOM 780 N N . LEU A 1 100 ? 36.853 -10.023 -49.880 1.00 88.94 100 LEU A N 1
ATOM 781 C CA . LEU A 1 100 ? 37.553 -9.075 -49.036 1.00 88.94 100 LEU A CA 1
ATOM 782 C C . LEU A 1 100 ? 37.178 -9.306 -47.566 1.00 88.94 100 LEU A C 1
ATOM 784 O O . LEU A 1 100 ? 36.045 -9.670 -47.259 1.00 88.94 100 LEU A O 1
ATOM 788 N N . PRO A 1 101 ? 38.100 -9.052 -46.627 1.00 85.69 101 PRO A N 1
ATOM 789 C CA . PRO A 1 101 ? 37.779 -9.085 -45.202 1.00 85.69 101 PRO A CA 1
ATOM 790 C C . PRO A 1 101 ? 36.785 -8.010 -44.723 1.00 85.69 101 PRO A C 1
ATOM 792 O O . PRO A 1 101 ? 36.314 -8.073 -43.588 1.00 85.69 101 PRO A O 1
ATOM 795 N N . SER A 1 102 ? 36.548 -6.955 -45.505 1.00 85.88 102 SER A N 1
ATOM 796 C CA . SER A 1 102 ? 35.578 -5.887 -45.220 1.00 85.88 102 SER A CA 1
ATOM 797 C C . SER A 1 102 ? 35.132 -5.222 -46.519 1.00 85.88 102 SER A C 1
ATOM 799 O O . SER A 1 102 ? 35.863 -5.253 -47.510 1.00 85.88 102 SER A O 1
ATOM 801 N N . ARG A 1 103 ? 33.952 -4.594 -46.500 1.00 86.81 103 ARG A N 1
ATOM 802 C CA . ARG A 1 103 ? 33.432 -3.844 -47.650 1.00 86.81 103 ARG A CA 1
ATOM 803 C C . ARG A 1 103 ? 34.327 -2.634 -47.959 1.00 86.81 103 ARG A C 1
ATOM 805 O O . ARG A 1 103 ? 34.672 -1.898 -47.029 1.00 86.81 103 ARG A O 1
ATOM 812 N N . PRO A 1 104 ? 34.704 -2.411 -49.227 1.00 87.19 104 PRO A N 1
ATOM 813 C CA . PRO A 1 104 ? 35.507 -1.261 -49.617 1.00 87.19 104 PRO A CA 1
ATOM 814 C C . PRO A 1 104 ? 34.677 0.028 -49.594 1.00 87.19 104 PRO A C 1
ATOM 816 O O . PRO A 1 104 ? 33.571 0.076 -50.126 1.00 87.19 104 PRO A O 1
ATOM 819 N N . TYR A 1 105 ? 35.221 1.078 -48.986 1.00 85.44 105 TYR A N 1
ATOM 820 C CA . TYR A 1 105 ? 34.602 2.387 -48.780 1.00 85.44 105 TYR A CA 1
ATOM 821 C C . TYR A 1 105 ? 35.287 3.461 -49.632 1.00 85.44 105 TYR A C 1
ATOM 823 O O . TYR A 1 105 ? 36.511 3.465 -49.755 1.00 85.44 105 TYR A O 1
ATOM 831 N N . SER A 1 106 ? 34.509 4.393 -50.183 1.00 82.75 106 SER A N 1
ATOM 832 C CA . SER A 1 106 ? 35.009 5.535 -50.951 1.00 82.75 106 SER A CA 1
ATOM 833 C C . SER A 1 106 ? 34.816 6.841 -50.187 1.00 82.75 106 SER A C 1
ATOM 835 O O . SER A 1 106 ? 33.691 7.187 -49.818 1.00 82.75 106 SER A O 1
ATOM 837 N N . THR A 1 107 ? 35.890 7.621 -50.012 1.00 79.25 107 THR A N 1
ATOM 838 C CA . THR A 1 107 ? 35.766 8.992 -49.483 1.00 79.25 107 THR A CA 1
ATOM 839 C C . THR A 1 107 ? 35.176 9.954 -50.500 1.00 79.25 107 THR A C 1
ATOM 841 O O . THR A 1 107 ? 34.482 10.892 -50.113 1.00 79.25 107 THR A O 1
ATOM 844 N N . HIS A 1 108 ? 35.401 9.708 -51.791 1.00 78.62 108 HIS A N 1
ATOM 845 C CA . HIS A 1 108 ? 34.840 10.523 -52.860 1.00 78.62 108 HIS A CA 1
ATOM 846 C C . HIS A 1 108 ? 33.312 10.402 -52.950 1.00 78.62 108 HIS A C 1
ATOM 848 O O . HIS A 1 108 ? 32.625 11.418 -53.021 1.00 78.62 108 HIS A O 1
ATOM 854 N N . PHE A 1 109 ? 32.779 9.178 -52.890 1.00 74.94 109 PHE A N 1
ATOM 855 C CA . PHE A 1 109 ? 31.335 8.929 -52.982 1.00 74.94 109 PHE A CA 1
ATOM 856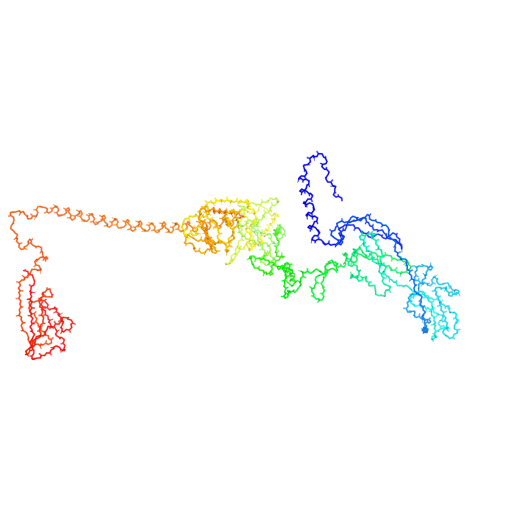 C C . PHE A 1 109 ? 30.619 8.905 -51.623 1.00 74.94 109 PHE A C 1
ATOM 858 O O . PHE A 1 109 ? 29.397 8.838 -51.593 1.00 74.94 109 PHE A O 1
ATOM 865 N N . SER A 1 110 ? 31.357 8.991 -50.508 1.00 74.00 110 SER A N 1
ATOM 866 C CA . SER A 1 110 ? 30.814 8.949 -49.138 1.00 74.00 110 SER A CA 1
ATOM 867 C C . SER A 1 110 ? 29.925 7.722 -48.865 1.00 74.00 110 SER A C 1
ATOM 869 O O . SER A 1 110 ? 28.847 7.841 -48.285 1.00 74.00 110 SER A O 1
ATOM 871 N N . GLY A 1 111 ? 30.386 6.539 -49.286 1.00 77.19 111 GLY A N 1
ATOM 872 C CA . GLY A 1 111 ? 29.641 5.279 -49.196 1.00 77.19 111 GLY A CA 1
ATOM 873 C C . GLY A 1 111 ? 30.472 4.068 -49.628 1.00 77.19 111 GLY A C 1
ATOM 874 O O . GLY A 1 111 ? 31.657 4.196 -49.961 1.00 77.19 111 GLY A O 1
ATOM 875 N N . TYR A 1 112 ? 29.873 2.874 -49.613 1.00 83.88 112 TYR A N 1
ATOM 876 C CA . TYR A 1 112 ? 30.551 1.665 -50.096 1.00 83.88 112 TYR A CA 1
ATOM 877 C C . TYR A 1 112 ? 30.693 1.655 -51.620 1.00 83.88 112 TYR A C 1
ATOM 879 O O . TYR A 1 112 ? 29.786 2.064 -52.340 1.00 83.88 112 TYR A O 1
ATOM 887 N N . PHE A 1 113 ? 31.826 1.147 -52.112 1.00 79.75 113 PHE A N 1
ATOM 888 C CA . PHE A 1 113 ? 32.070 0.993 -53.543 1.00 79.75 113 PHE A CA 1
ATOM 889 C C . PHE A 1 113 ? 31.061 0.024 -54.163 1.00 79.75 113 PHE A C 1
ATOM 891 O O . PHE A 1 113 ? 30.958 -1.139 -53.772 1.00 79.75 113 PHE A O 1
ATOM 898 N N . THR A 1 114 ? 30.381 0.493 -55.201 1.00 77.81 114 THR A N 1
ATOM 899 C CA . THR A 1 114 ? 29.550 -0.326 -56.084 1.00 77.81 114 THR A CA 1
ATOM 900 C C . THR A 1 114 ? 30.208 -0.486 -57.451 1.00 77.81 114 THR A C 1
ATOM 902 O O . THR A 1 114 ? 31.117 0.256 -57.827 1.00 77.81 114 THR A O 1
ATOM 905 N N . THR A 1 115 ? 29.714 -1.440 -58.241 1.00 76.44 115 THR A N 1
ATOM 906 C CA . THR A 1 115 ? 30.216 -1.675 -59.607 1.00 76.44 115 THR A CA 1
ATOM 907 C C . THR A 1 115 ? 30.105 -0.431 -60.499 1.00 76.44 115 THR A C 1
ATOM 909 O O . THR A 1 115 ? 30.971 -0.217 -61.336 1.00 76.44 115 THR A O 1
ATOM 912 N N . GLY A 1 116 ? 29.090 0.420 -60.304 1.00 70.81 116 GLY A N 1
ATOM 913 C CA . GLY A 1 116 ? 28.931 1.659 -61.078 1.00 70.81 116 GLY A CA 1
ATOM 914 C C . GLY A 1 116 ? 29.893 2.789 -60.686 1.00 70.81 116 GLY A C 1
ATOM 915 O O . GLY A 1 116 ? 30.076 3.721 -61.461 1.00 70.81 116 GLY A O 1
ATOM 916 N N . GLN A 1 117 ? 30.507 2.713 -59.502 1.00 71.12 117 GLN A N 1
ATOM 917 C CA . GLN A 1 117 ? 31.438 3.718 -58.962 1.00 71.12 117 GLN A CA 1
ATOM 918 C C . GLN A 1 117 ? 32.911 3.347 -59.181 1.00 71.12 117 GLN A C 1
ATOM 920 O O . GLN A 1 117 ? 33.804 4.163 -58.950 1.00 71.12 117 GLN A O 1
ATOM 925 N N . TYR A 1 118 ? 33.176 2.109 -59.598 1.00 69.94 118 TYR A N 1
ATOM 926 C CA . TYR A 1 118 ? 34.512 1.648 -59.936 1.00 69.94 118 TYR A CA 1
ATOM 927 C C . TYR A 1 118 ? 34.768 1.885 -61.422 1.00 69.94 118 TYR A C 1
ATOM 929 O O . TYR A 1 118 ? 34.149 1.253 -62.277 1.00 69.94 118 TYR A O 1
ATOM 937 N N . ASP A 1 119 ? 35.668 2.817 -61.728 1.00 63.06 119 ASP A N 1
ATOM 938 C CA . ASP A 1 119 ? 35.990 3.150 -63.110 1.00 63.06 119 ASP A CA 1
ATOM 939 C C . ASP A 1 119 ? 36.651 1.949 -63.808 1.00 63.06 119 ASP A C 1
ATOM 941 O O . ASP A 1 119 ? 37.587 1.325 -63.301 1.00 63.06 119 ASP A O 1
ATOM 945 N N . PHE A 1 120 ? 36.148 1.604 -64.992 1.00 56.62 120 PHE A N 1
ATOM 946 C CA . PHE A 1 120 ? 36.476 0.365 -65.696 1.00 56.62 120 PHE A CA 1
ATOM 947 C C . PHE A 1 120 ? 37.917 0.317 -66.211 1.00 56.62 120 PHE A C 1
ATOM 949 O O . PHE A 1 120 ? 38.322 -0.709 -66.765 1.00 56.62 120 PHE A O 1
ATOM 956 N N . LEU A 1 121 ? 38.681 1.403 -66.107 1.00 55.16 121 LEU A N 1
ATOM 957 C CA . LEU A 1 121 ? 39.977 1.505 -66.764 1.00 55.16 121 LEU A CA 1
ATOM 958 C C . LEU A 1 121 ? 41.155 1.157 -65.842 1.00 55.16 121 LEU A C 1
ATOM 960 O O . LEU A 1 121 ? 41.984 0.377 -66.295 1.00 55.16 121 LEU A O 1
ATOM 964 N N . TYR A 1 122 ? 41.224 1.598 -64.577 1.00 56.94 122 TYR A N 1
ATOM 965 C CA . TYR A 1 122 ? 42.347 1.305 -63.656 1.00 56.94 122 TYR A CA 1
ATOM 966 C C . TYR A 1 122 ? 41.972 1.550 -62.178 1.00 56.94 122 TYR A C 1
ATOM 968 O O . TYR A 1 122 ? 40.993 2.251 -61.922 1.00 56.94 122 TYR A O 1
ATOM 976 N N . PRO A 1 123 ? 42.721 0.999 -61.193 1.00 58.34 123 PRO A N 1
ATOM 977 C CA . PRO A 1 123 ? 42.362 1.133 -59.786 1.00 58.34 123 PRO A CA 1
ATOM 978 C C . PRO A 1 123 ? 42.325 2.596 -59.330 1.00 58.34 123 PRO A C 1
ATOM 980 O O . PRO A 1 123 ? 43.204 3.395 -59.662 1.00 58.34 123 PRO A O 1
ATOM 983 N N . THR A 1 124 ? 41.303 2.938 -58.551 1.00 65.69 124 THR A N 1
ATOM 984 C CA . THR A 1 124 ? 41.162 4.266 -57.952 1.00 65.69 124 THR A CA 1
ATOM 985 C C . THR A 1 124 ? 42.191 4.431 -56.828 1.00 65.69 124 THR A C 1
ATOM 987 O O . THR A 1 124 ? 42.668 3.449 -56.259 1.00 65.69 124 THR A O 1
ATOM 990 N N . LYS A 1 125 ? 42.537 5.676 -56.458 1.00 69.31 125 LYS A N 1
ATOM 991 C CA . LYS A 1 125 ? 43.447 5.938 -55.318 1.00 69.31 125 LYS A CA 1
ATOM 992 C C . LYS A 1 125 ? 42.958 5.310 -54.002 1.00 69.31 125 LYS A C 1
ATOM 994 O O . LYS A 1 125 ? 43.757 5.110 -53.097 1.00 69.31 125 LYS A O 1
ATOM 999 N N . GLU A 1 126 ? 41.663 5.017 -53.910 1.00 77.69 126 GLU A N 1
ATOM 1000 C CA . GLU A 1 126 ? 40.987 4.506 -52.716 1.00 77.69 126 GLU A CA 1
ATOM 1001 C C . GLU A 1 126 ? 40.772 2.979 -52.742 1.00 77.69 126 GLU A C 1
ATOM 1003 O O . GLU A 1 126 ? 40.512 2.396 -51.689 1.00 77.69 126 GLU A O 1
ATOM 1008 N N . LEU A 1 127 ? 40.881 2.324 -53.911 1.00 85.31 127 LEU A N 1
ATOM 1009 C CA . LEU A 1 127 ? 40.711 0.877 -54.080 1.00 85.31 127 LEU A CA 1
ATOM 1010 C C . LEU A 1 127 ? 41.623 0.327 -55.186 1.00 85.31 127 LEU A C 1
ATOM 1012 O O . LEU A 1 127 ? 41.387 0.513 -56.384 1.00 85.31 127 LEU A O 1
ATOM 1016 N N . THR A 1 128 ? 42.638 -0.430 -54.773 1.00 86.00 128 THR A N 1
ATOM 1017 C CA . THR A 1 128 ? 43.642 -1.022 -55.662 1.00 86.00 128 THR A CA 1
ATOM 1018 C C . THR A 1 128 ? 43.738 -2.535 -55.472 1.00 86.00 128 THR A C 1
ATOM 1020 O O . THR A 1 128 ? 43.679 -3.035 -54.349 1.00 86.00 128 THR A O 1
ATOM 1023 N N . PHE A 1 129 ? 43.907 -3.271 -56.572 1.00 87.19 129 PHE A N 1
ATOM 1024 C CA . PHE A 1 129 ? 44.161 -4.713 -56.566 1.00 87.19 129 PHE A CA 1
ATOM 1025 C C . PHE A 1 129 ? 45.486 -4.989 -57.265 1.00 87.19 129 PHE A C 1
ATOM 1027 O O . PHE A 1 129 ? 45.733 -4.433 -58.331 1.00 87.19 129 PHE A O 1
ATOM 1034 N N . THR A 1 130 ? 46.330 -5.847 -56.697 1.00 88.06 130 THR A N 1
ATOM 1035 C CA . THR A 1 130 ? 47.631 -6.225 -57.265 1.00 88.06 130 THR A CA 1
ATOM 1036 C C . THR A 1 130 ? 47.822 -7.736 -57.269 1.00 88.06 130 THR A C 1
ATOM 1038 O O . THR A 1 130 ? 47.316 -8.441 -56.400 1.00 88.06 130 THR A O 1
ATOM 1041 N N . SER A 1 131 ? 48.559 -8.262 -58.246 1.00 84.50 131 SER A N 1
ATOM 1042 C CA . SER A 1 131 ? 48.935 -9.678 -58.259 1.00 84.50 131 SER A CA 1
ATOM 1043 C C . SER A 1 131 ? 50.001 -9.958 -57.210 1.00 84.50 131 SER A C 1
ATOM 1045 O O . SER A 1 131 ? 51.023 -9.274 -57.180 1.00 84.50 131 SER A O 1
ATOM 1047 N N . THR A 1 132 ? 49.824 -11.013 -56.414 1.00 83.06 132 THR A N 1
ATOM 1048 C CA . THR A 1 132 ? 50.835 -11.427 -55.429 1.00 83.06 132 THR A CA 1
ATOM 1049 C C . THR A 1 132 ? 52.137 -11.890 -56.098 1.00 83.06 132 THR A C 1
ATOM 1051 O O . THR A 1 132 ? 53.208 -11.699 -55.534 1.00 83.06 132 THR A O 1
ATOM 1054 N N . ALA A 1 133 ? 52.068 -12.436 -57.319 1.00 75.75 133 ALA A N 1
ATOM 1055 C CA . ALA A 1 133 ? 53.231 -12.959 -58.042 1.00 75.75 133 ALA A CA 1
ATOM 1056 C C . ALA A 1 133 ? 54.014 -11.888 -58.825 1.00 75.75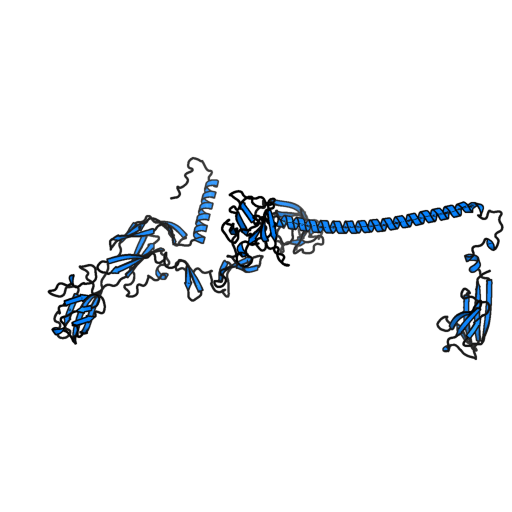 133 ALA A C 1
ATOM 1058 O O . ALA A 1 133 ? 55.237 -11.954 -58.891 1.00 75.75 133 ALA A O 1
ATOM 1059 N N . ALA A 1 134 ? 53.319 -10.923 -59.437 1.00 72.69 134 ALA A N 1
ATOM 1060 C CA . ALA A 1 134 ? 53.927 -9.946 -60.350 1.00 72.69 134 ALA A CA 1
ATOM 1061 C C . ALA A 1 134 ? 53.942 -8.504 -59.814 1.00 72.69 134 ALA A C 1
ATOM 1063 O O . ALA A 1 134 ? 54.570 -7.639 -60.419 1.00 72.69 134 ALA A O 1
ATOM 1064 N N . GLY A 1 135 ? 53.216 -8.213 -58.728 1.00 75.50 135 GLY A N 1
ATOM 1065 C CA . GLY A 1 135 ? 53.050 -6.852 -58.203 1.00 75.50 135 GLY A CA 1
ATOM 1066 C C . GLY A 1 135 ? 52.295 -5.901 -59.140 1.00 75.50 135 GLY A C 1
ATOM 1067 O O . GLY A 1 135 ? 52.231 -4.703 -58.883 1.00 75.50 135 GLY A O 1
ATOM 1068 N N . THR A 1 136 ? 51.728 -6.409 -60.237 1.00 81.56 136 THR A N 1
ATOM 1069 C CA . THR A 1 136 ? 51.016 -5.612 -61.238 1.00 81.56 136 THR A CA 1
ATOM 1070 C C . THR A 1 136 ? 49.587 -5.331 -60.801 1.00 81.56 136 THR A C 1
ATOM 1072 O O . THR A 1 136 ? 48.943 -6.184 -60.189 1.00 81.56 136 THR A O 1
ATOM 1075 N N . ASN A 1 137 ? 49.078 -4.144 -61.142 1.00 83.06 137 ASN A N 1
ATOM 1076 C CA . ASN A 1 137 ? 47.688 -3.779 -60.884 1.00 83.06 137 ASN A CA 1
ATOM 1077 C C . ASN A 1 137 ? 46.728 -4.663 -61.691 1.00 83.06 137 ASN A C 1
ATOM 1079 O O . ASN A 1 137 ? 46.947 -4.916 -62.877 1.00 83.06 137 ASN A O 1
ATOM 1083 N N . ILE A 1 138 ? 45.653 -5.101 -61.046 1.00 82.94 138 ILE A N 1
ATOM 1084 C CA . ILE A 1 138 ? 44.615 -5.961 -61.612 1.00 82.94 138 ILE A CA 1
ATOM 1085 C C . ILE A 1 138 ? 43.302 -5.185 -61.661 1.00 82.94 138 ILE A C 1
ATOM 1087 O O . ILE A 1 138 ? 42.978 -4.422 -60.752 1.00 82.94 138 ILE A O 1
ATOM 1091 N N . LYS A 1 139 ? 42.527 -5.412 -62.721 1.00 82.06 139 LYS A N 1
ATOM 1092 C CA . LYS A 1 139 ? 41.180 -4.870 -62.880 1.00 82.06 139 LYS A CA 1
ATOM 1093 C C . LYS A 1 139 ? 40.128 -5.820 -62.301 1.00 82.06 139 LYS A C 1
ATOM 1095 O O . LYS A 1 139 ? 40.098 -6.996 -62.660 1.00 82.06 139 LYS A O 1
ATOM 1100 N N . ALA A 1 140 ? 39.225 -5.278 -61.488 1.00 82.50 140 ALA A N 1
ATOM 1101 C CA . ALA A 1 140 ? 37.981 -5.942 -61.111 1.00 82.50 140 ALA A CA 1
ATOM 1102 C C . ALA A 1 140 ? 36.891 -5.731 -62.181 1.00 82.50 140 ALA A C 1
ATOM 1104 O O . ALA A 1 140 ? 36.805 -4.672 -62.803 1.00 82.50 140 ALA A O 1
ATOM 1105 N N . VAL A 1 141 ? 36.061 -6.751 -62.396 1.00 82.81 141 VAL A N 1
ATOM 1106 C CA . VAL A 1 141 ? 34.901 -6.745 -63.304 1.00 82.81 141 VAL A CA 1
ATOM 1107 C C . VAL A 1 141 ? 33.634 -6.305 -62.570 1.00 82.81 141 VAL A C 1
ATOM 1109 O O . VAL A 1 141 ? 32.825 -5.570 -63.129 1.00 82.81 141 VAL A O 1
ATOM 1112 N N . LYS A 1 142 ? 33.460 -6.748 -61.320 1.00 84.69 142 LYS A N 1
ATOM 1113 C CA . LYS A 1 142 ? 32.295 -6.436 -60.482 1.00 84.69 142 LYS A CA 1
ATOM 1114 C C . LYS A 1 142 ? 32.721 -6.296 -59.026 1.00 84.69 142 LYS A C 1
ATOM 1116 O O . LYS A 1 142 ? 33.545 -7.081 -58.556 1.00 84.69 142 LYS A O 1
ATOM 1121 N N . ILE A 1 143 ? 32.129 -5.339 -58.320 1.00 85.31 143 ILE A N 1
ATOM 1122 C CA . ILE A 1 143 ? 32.260 -5.179 -56.868 1.00 85.31 143 ILE A CA 1
ATOM 1123 C C . ILE A 1 143 ? 30.858 -5.173 -56.271 1.00 85.31 143 ILE A C 1
ATOM 1125 O O . ILE A 1 143 ? 30.016 -4.354 -56.659 1.00 85.31 143 ILE A O 1
ATOM 1129 N N . GLU A 1 144 ? 30.617 -6.107 -55.358 1.00 83.88 144 GLU A N 1
ATOM 1130 C CA . GLU A 1 144 ? 29.355 -6.267 -54.645 1.00 83.88 144 GLU A CA 1
ATOM 1131 C C . GLU A 1 144 ? 29.639 -6.679 -53.199 1.00 83.88 144 GLU A C 1
ATOM 1133 O O . GLU A 1 144 ? 30.111 -7.785 -52.935 1.00 83.88 144 GLU A O 1
ATOM 1138 N N . ASN A 1 145 ? 29.356 -5.774 -52.260 1.00 84.81 145 ASN A N 1
ATOM 1139 C CA . ASN A 1 145 ? 29.660 -5.943 -50.839 1.00 84.81 145 ASN A CA 1
ATOM 1140 C C . ASN A 1 145 ? 31.147 -6.288 -50.611 1.00 84.81 145 ASN A C 1
ATOM 1142 O O . ASN A 1 145 ? 32.030 -5.524 -50.996 1.00 84.81 145 ASN A O 1
ATOM 1146 N N . GLU A 1 146 ? 31.443 -7.415 -49.968 1.00 88.19 146 GLU A N 1
ATOM 1147 C CA . GLU A 1 146 ? 32.803 -7.906 -49.753 1.00 88.19 146 GLU A CA 1
ATOM 1148 C C . GLU A 1 146 ? 33.358 -8.682 -50.958 1.00 88.19 146 GLU A C 1
ATOM 1150 O O . GLU A 1 146 ? 34.541 -9.017 -50.974 1.00 88.19 146 GLU A O 1
ATOM 1155 N N . VAL A 1 147 ? 32.544 -8.996 -51.966 1.00 89.06 147 VAL A N 1
ATOM 1156 C CA . VAL A 1 147 ? 32.940 -9.869 -53.074 1.00 89.06 147 VAL A CA 1
ATOM 1157 C C . VAL A 1 147 ? 33.395 -9.045 -54.269 1.00 89.06 147 VAL A C 1
ATOM 1159 O O . VAL A 1 147 ? 32.666 -8.213 -54.815 1.00 89.06 147 VAL A O 1
ATOM 1162 N N . VAL A 1 148 ? 34.609 -9.334 -54.726 1.00 88.00 148 VAL A N 1
ATOM 1163 C CA . VAL A 1 148 ? 35.180 -8.749 -55.937 1.00 88.00 148 VAL A CA 1
ATOM 1164 C C . VAL A 1 148 ? 35.317 -9.841 -56.983 1.00 88.00 148 VAL A C 1
ATOM 1166 O O . VAL A 1 148 ? 35.914 -10.886 -56.733 1.00 88.00 148 VAL A O 1
ATOM 1169 N N . THR A 1 149 ? 34.747 -9.602 -58.158 1.00 88.50 149 THR A N 1
ATOM 1170 C CA . THR A 1 149 ? 34.801 -10.525 -59.294 1.00 88.50 149 THR A CA 1
ATOM 1171 C C . THR A 1 149 ? 35.851 -10.056 -60.287 1.00 88.50 149 THR A C 1
ATOM 1173 O O . THR A 1 149 ? 35.859 -8.895 -60.693 1.00 88.50 149 THR A O 1
ATOM 1176 N N . PHE A 1 150 ? 36.707 -10.974 -60.703 1.00 87.56 150 PHE A N 1
ATOM 1177 C CA . PHE A 1 150 ? 37.751 -10.831 -61.709 1.00 87.56 150 PHE A CA 1
ATOM 1178 C C . PHE A 1 150 ? 37.430 -11.734 -62.904 1.00 87.56 150 PHE A C 1
ATOM 1180 O O . PHE A 1 150 ? 36.533 -12.574 -62.843 1.00 87.56 150 PHE A O 1
ATOM 1187 N N . ASP A 1 151 ? 38.177 -11.588 -63.996 1.00 87.12 151 ASP A N 1
ATOM 1188 C CA . ASP A 1 151 ? 38.080 -12.521 -65.119 1.00 87.12 151 ASP A CA 1
ATOM 1189 C C . ASP A 1 151 ? 38.522 -13.931 -64.680 1.00 87.12 151 ASP A C 1
ATOM 1191 O O . ASP A 1 151 ? 39.704 -14.175 -64.404 1.00 87.12 151 ASP A O 1
ATOM 1195 N N . ALA A 1 152 ? 37.560 -14.857 -64.611 1.00 86.31 152 ALA A N 1
ATOM 1196 C CA . ALA A 1 152 ? 37.774 -16.234 -64.182 1.00 86.31 152 ALA A CA 1
ATOM 1197 C C . ALA A 1 152 ? 38.790 -16.974 -65.067 1.00 86.31 152 ALA A C 1
ATOM 1199 O O . ALA A 1 152 ? 39.573 -17.769 -64.551 1.00 86.31 152 ALA A O 1
ATOM 1200 N N . GLY A 1 153 ? 38.844 -16.674 -66.370 1.00 85.19 153 GLY A N 1
ATOM 1201 C CA . GLY A 1 153 ? 39.788 -17.306 -67.293 1.00 85.19 153 GLY A CA 1
ATOM 1202 C C . GLY A 1 153 ? 41.245 -16.923 -67.022 1.00 85.19 153 GLY A C 1
ATOM 1203 O O . GLY A 1 153 ? 42.156 -17.690 -67.329 1.00 85.19 153 GLY A O 1
ATOM 1204 N N . MET A 1 154 ? 41.477 -15.756 -66.416 1.00 83.12 154 MET A N 1
ATOM 1205 C CA . MET A 1 154 ? 42.821 -15.241 -66.140 1.00 83.12 154 MET A CA 1
ATOM 1206 C C . MET A 1 154 ? 43.266 -15.426 -64.687 1.00 83.12 154 MET A C 1
ATOM 1208 O O . MET A 1 154 ? 44.466 -15.579 -64.434 1.00 83.12 154 MET A O 1
ATOM 1212 N N . TRP A 1 155 ? 42.330 -15.375 -63.736 1.00 85.81 155 TRP A N 1
ATOM 1213 C CA . TRP A 1 155 ? 42.653 -15.224 -62.314 1.00 85.81 155 TRP A CA 1
ATOM 1214 C C . TRP A 1 155 ? 42.168 -16.358 -61.413 1.00 85.81 155 TRP A C 1
ATOM 1216 O O . TRP A 1 155 ? 42.623 -16.412 -60.273 1.00 85.81 155 TRP A O 1
ATOM 1226 N N . ALA A 1 156 ? 41.322 -17.284 -61.881 1.00 88.56 156 ALA A N 1
ATOM 1227 C CA . ALA A 1 156 ? 40.877 -18.411 -61.058 1.00 88.56 156 ALA A CA 1
ATOM 1228 C C . ALA A 1 156 ? 42.069 -19.220 -60.506 1.00 88.56 156 ALA A C 1
ATOM 1230 O O . ALA A 1 156 ? 43.006 -19.562 -61.229 1.00 88.56 156 ALA A O 1
ATOM 1231 N N . GLY A 1 157 ? 42.046 -19.499 -59.200 1.00 84.81 157 GLY A N 1
ATOM 1232 C CA . GLY A 1 157 ? 43.107 -20.212 -58.484 1.00 84.81 157 GLY A CA 1
ATOM 1233 C C . GLY A 1 157 ? 44.364 -19.388 -58.174 1.00 84.81 157 GLY A C 1
ATOM 1234 O O . GLY A 1 157 ? 45.270 -19.911 -57.526 1.00 84.81 157 GLY A O 1
ATOM 1235 N N . ARG A 1 158 ? 44.441 -18.119 -58.601 1.00 88.06 158 ARG A N 1
ATOM 1236 C CA . ARG A 1 158 ? 45.565 -17.217 -58.296 1.00 88.06 158 ARG A CA 1
ATOM 1237 C C . ARG A 1 158 ? 45.326 -16.426 -57.011 1.00 88.06 158 ARG A C 1
ATOM 1239 O O . ARG A 1 158 ? 44.195 -16.283 -56.548 1.00 88.06 158 ARG A O 1
ATOM 1246 N N . GLU A 1 159 ? 46.416 -15.896 -56.464 1.00 90.00 159 GLU A N 1
ATOM 1247 C CA . GLU A 1 159 ? 46.404 -15.017 -55.296 1.00 90.00 159 GLU A CA 1
ATOM 1248 C C . GLU A 1 159 ? 46.557 -13.546 -55.696 1.00 90.00 159 GLU A C 1
ATOM 1250 O O . GLU A 1 159 ? 47.357 -13.188 -56.574 1.00 90.00 159 GLU A O 1
ATOM 1255 N N . ILE A 1 160 ? 45.770 -12.700 -55.038 1.00 89.75 160 ILE A N 1
ATOM 1256 C CA . ILE A 1 160 ? 45.763 -11.252 -55.227 1.00 89.75 160 ILE A CA 1
ATOM 1257 C C . ILE A 1 160 ? 45.901 -10.531 -53.884 1.00 89.75 160 ILE A C 1
ATOM 1259 O O . ILE A 1 160 ? 45.530 -11.049 -52.829 1.00 89.75 160 ILE A O 1
ATOM 1263 N N . ASN A 1 161 ? 46.386 -9.297 -53.929 1.00 89.44 161 ASN A N 1
ATOM 1264 C CA . ASN A 1 161 ? 46.380 -8.373 -52.807 1.00 89.44 161 ASN A CA 1
ATOM 1265 C C . ASN A 1 161 ? 45.418 -7.217 -53.109 1.00 89.44 161 ASN A C 1
ATOM 1267 O O . ASN A 1 161 ? 45.337 -6.757 -54.247 1.00 89.44 161 ASN A O 1
ATOM 1271 N N . ALA A 1 162 ? 44.721 -6.719 -52.097 1.00 88.94 162 ALA A N 1
ATOM 1272 C CA . ALA A 1 162 ? 43.836 -5.566 -52.191 1.00 88.94 162 ALA A CA 1
ATOM 1273 C C . ALA A 1 162 ? 44.261 -4.507 -51.173 1.00 88.94 162 ALA A C 1
ATOM 1275 O O . ALA A 1 162 ? 44.501 -4.837 -50.013 1.00 88.94 162 ALA A O 1
ATOM 1276 N N . LYS A 1 163 ? 44.320 -3.244 -51.584 1.00 89.62 163 LYS A N 1
ATOM 1277 C CA . LYS A 1 163 ? 44.536 -2.096 -50.699 1.00 89.62 163 LYS A CA 1
ATOM 1278 C C . LYS A 1 163 ? 43.376 -1.131 -50.871 1.00 89.62 163 LYS A C 1
ATOM 1280 O O . LYS A 1 163 ? 43.130 -0.659 -51.983 1.00 89.62 163 LYS A O 1
ATOM 1285 N N . TYR A 1 164 ? 42.645 -0.914 -49.787 1.00 88.94 164 TYR A N 1
ATOM 1286 C CA . TYR A 1 164 ? 41.380 -0.198 -49.804 1.00 88.94 164 TYR A CA 1
ATOM 1287 C C . TYR A 1 164 ? 41.079 0.469 -48.472 1.00 88.94 164 TYR A C 1
ATOM 1289 O O . TYR A 1 164 ? 41.577 0.056 -47.425 1.00 88.94 164 TYR A O 1
ATOM 1297 N N . LEU A 1 165 ? 40.240 1.495 -48.513 1.00 87.69 165 LEU A N 1
ATOM 1298 C CA . LEU A 1 165 ? 39.657 2.079 -47.315 1.00 87.69 165 LEU A CA 1
ATOM 1299 C C . LEU A 1 165 ? 38.458 1.243 -46.875 1.00 87.69 165 LEU A C 1
ATOM 1301 O O . LEU A 1 165 ? 37.663 0.816 -47.709 1.00 87.69 165 LEU A O 1
ATOM 1305 N N . TYR A 1 166 ? 38.295 1.024 -45.577 1.00 84.75 166 TYR A N 1
ATOM 1306 C CA . TYR A 1 166 ? 37.060 0.473 -45.030 1.00 84.75 166 TYR A CA 1
ATOM 1307 C C . TYR A 1 166 ? 36.538 1.368 -43.914 1.00 84.75 166 TYR A C 1
ATOM 1309 O O . TYR A 1 166 ? 37.292 2.025 -43.194 1.00 84.75 166 TYR A O 1
ATOM 1317 N N . ALA A 1 167 ? 35.220 1.377 -43.781 1.00 80.06 167 ALA A N 1
ATOM 1318 C CA . ALA A 1 167 ? 34.517 2.054 -42.712 1.00 80.06 167 ALA A CA 1
ATOM 1319 C C . ALA A 1 167 ? 33.448 1.114 -42.154 1.00 80.06 167 ALA A C 1
ATOM 1321 O O . ALA A 1 167 ? 32.942 0.226 -42.851 1.00 80.06 167 ALA A O 1
ATOM 1322 N N . ARG A 1 168 ? 33.145 1.289 -40.872 1.00 75.94 168 ARG A N 1
ATOM 1323 C CA . ARG A 1 168 ? 32.122 0.537 -40.148 1.00 75.94 168 ARG A CA 1
ATOM 1324 C C . ARG A 1 168 ? 31.063 1.502 -39.654 1.00 75.94 168 ARG A C 1
ATOM 1326 O O . ARG A 1 168 ? 31.370 2.675 -39.439 1.00 75.94 168 ARG A O 1
ATOM 1333 N N . ASN A 1 169 ? 29.864 0.978 -39.432 1.00 76.75 169 ASN A N 1
ATOM 1334 C CA . ASN A 1 169 ? 28.847 1.685 -38.671 1.00 76.75 169 ASN A CA 1
ATOM 1335 C C . ASN A 1 169 ? 29.416 2.064 -37.298 1.00 76.75 169 ASN A C 1
ATOM 1337 O O . ASN A 1 169 ? 30.289 1.374 -36.757 1.00 76.75 169 ASN A O 1
ATOM 1341 N N . ARG A 1 170 ? 28.938 3.177 -36.754 1.00 75.44 170 ARG A N 1
ATOM 1342 C CA . ARG A 1 170 ? 29.320 3.659 -35.425 1.00 75.44 170 ARG A CA 1
ATOM 1343 C C . ARG A 1 170 ? 28.081 4.120 -34.676 1.00 75.44 170 ARG A C 1
ATOM 1345 O O . ARG A 1 170 ? 27.124 4.578 -35.300 1.00 75.44 170 ARG A O 1
ATOM 1352 N N . MET A 1 171 ? 28.149 4.023 -33.358 1.00 74.56 171 MET A N 1
ATOM 1353 C CA . MET A 1 171 ? 27.154 4.579 -32.454 1.00 74.56 171 MET A CA 1
ATOM 1354 C C . MET A 1 171 ? 27.778 5.786 -31.756 1.00 74.56 171 MET A C 1
ATOM 1356 O O . MET A 1 171 ? 28.752 5.628 -31.024 1.00 74.56 171 MET A O 1
ATOM 1360 N N . ASP A 1 172 ? 27.252 6.981 -31.996 1.00 78.19 172 ASP A N 1
ATOM 1361 C CA . ASP A 1 172 ? 27.671 8.194 -31.285 1.00 78.19 172 ASP A CA 1
ATOM 1362 C C . ASP A 1 172 ? 26.676 8.484 -30.149 1.00 78.19 172 ASP A C 1
ATOM 1364 O O . ASP A 1 172 ? 25.503 8.133 -30.248 1.00 78.19 172 ASP A O 1
ATOM 1368 N N . THR A 1 173 ? 27.116 9.113 -29.058 1.00 75.88 173 THR A N 1
ATOM 1369 C CA . THR A 1 173 ? 26.249 9.432 -27.904 1.00 75.88 173 THR A CA 1
ATOM 1370 C C . THR A 1 173 ? 26.115 10.939 -27.747 1.00 75.88 173 THR A C 1
ATOM 1372 O O . THR A 1 173 ? 27.111 11.663 -27.779 1.00 75.88 173 THR A O 1
ATOM 1375 N N . VAL A 1 174 ? 24.889 11.431 -27.583 1.00 79.69 174 VAL A N 1
ATOM 1376 C CA . VAL A 1 174 ? 24.609 12.849 -27.342 1.00 79.69 174 VAL A CA 1
ATOM 1377 C C . VAL A 1 174 ? 24.451 13.066 -25.844 1.00 79.69 174 VAL A C 1
ATOM 1379 O O . VAL A 1 174 ? 23.517 12.542 -25.237 1.00 79.69 174 VAL A O 1
ATOM 1382 N N . ILE A 1 175 ? 25.356 13.848 -25.258 1.00 78.50 175 ILE A N 1
ATOM 1383 C CA . ILE A 1 175 ? 25.406 14.103 -23.816 1.00 78.50 175 ILE A CA 1
ATOM 1384 C C . ILE A 1 175 ? 25.271 15.590 -23.499 1.00 78.50 175 ILE A C 1
ATOM 1386 O O . ILE A 1 175 ? 25.710 16.433 -24.278 1.00 78.50 175 ILE A O 1
ATOM 1390 N N . ILE A 1 176 ? 24.723 15.927 -22.336 1.00 75.69 176 ILE A N 1
ATOM 1391 C CA . ILE A 1 176 ? 24.690 17.293 -21.802 1.00 75.69 176 ILE A CA 1
ATOM 1392 C C . ILE A 1 176 ? 25.748 17.436 -20.717 1.00 75.69 176 ILE A C 1
ATOM 1394 O O . ILE A 1 176 ? 25.760 16.683 -19.742 1.00 75.69 176 ILE A O 1
ATOM 1398 N N . ASN A 1 177 ? 26.605 18.445 -20.875 1.00 69.69 177 ASN A N 1
ATOM 1399 C CA . ASN A 1 177 ? 27.548 18.895 -19.859 1.00 69.69 177 ASN A CA 1
ATOM 1400 C C . ASN A 1 177 ? 27.034 20.195 -19.219 1.00 69.69 177 ASN A C 1
ATOM 1402 O O . ASN A 1 177 ? 26.684 21.141 -19.931 1.00 69.69 177 ASN A O 1
ATOM 1406 N N . LYS A 1 178 ? 27.053 20.258 -17.880 1.00 60.28 178 LYS A N 1
ATOM 1407 C CA . LYS A 1 178 ? 26.619 21.400 -17.055 1.00 60.28 178 LYS A CA 1
ATOM 1408 C C . LYS A 1 178 ? 27.197 22.753 -17.506 1.00 60.28 178 LYS A C 1
ATOM 1410 O O . LYS A 1 178 ? 26.531 23.770 -17.357 1.00 60.28 178 LYS A O 1
ATOM 1415 N N . ASN A 1 179 ? 28.397 22.769 -18.094 1.00 59.59 179 ASN A N 1
ATOM 1416 C CA . ASN A 1 179 ? 29.115 24.010 -18.413 1.00 59.59 179 ASN A CA 1
ATOM 1417 C C . ASN A 1 179 ? 29.131 24.400 -19.903 1.00 59.59 179 ASN A C 1
ATOM 1419 O O . ASN A 1 179 ? 29.469 25.539 -20.222 1.00 59.59 179 ASN A O 1
ATOM 1423 N N . SER A 1 180 ? 28.823 23.483 -20.824 1.00 58.22 180 SER A N 1
ATOM 1424 C CA . SER A 1 180 ? 29.068 23.679 -22.267 1.00 58.22 180 SER A CA 1
ATOM 1425 C C . SER A 1 180 ? 27.892 23.318 -23.179 1.00 58.22 180 SER A C 1
ATOM 1427 O O . SER A 1 180 ? 28.002 23.469 -24.396 1.00 58.22 180 SER A O 1
ATOM 1429 N N . GLY A 1 181 ? 26.754 22.903 -22.614 1.00 71.00 181 GLY A N 1
ATOM 1430 C CA . GLY A 1 181 ? 25.585 22.472 -23.381 1.00 71.00 181 GLY A CA 1
ATOM 1431 C C . GLY A 1 181 ? 25.729 21.038 -23.895 1.00 71.00 181 GLY A C 1
ATOM 1432 O O . GLY A 1 181 ? 26.460 20.233 -23.314 1.00 71.00 181 GLY A O 1
ATOM 1433 N N . ALA A 1 182 ? 25.003 20.698 -24.965 1.00 77.50 182 ALA A N 1
ATOM 1434 C CA . ALA A 1 182 ? 25.063 19.356 -25.535 1.00 77.50 182 ALA A CA 1
ATOM 1435 C C . ALA A 1 182 ? 26.347 19.131 -26.356 1.00 77.50 182 ALA A C 1
ATOM 1437 O O . ALA A 1 182 ? 26.838 20.025 -27.046 1.00 77.50 182 ALA A O 1
ATOM 1438 N N . VAL A 1 183 ? 26.891 17.920 -26.293 1.00 80.25 183 VAL A N 1
ATOM 1439 C CA . VAL A 1 183 ? 28.090 17.479 -27.012 1.00 80.25 183 VAL A CA 1
ATOM 1440 C C . VAL A 1 183 ? 27.816 16.103 -27.614 1.00 80.25 183 VAL A C 1
ATOM 1442 O O . VAL A 1 183 ? 27.240 15.237 -26.961 1.00 80.25 183 VAL A O 1
ATOM 1445 N N . VAL A 1 184 ? 28.240 15.891 -28.862 1.00 78.62 184 VAL A N 1
ATOM 1446 C CA . VAL A 1 184 ? 28.188 14.579 -29.521 1.00 78.62 184 VAL A CA 1
ATOM 1447 C C . VAL A 1 184 ? 29.537 13.892 -29.331 1.00 78.62 184 VAL A C 1
ATOM 1449 O O . VAL A 1 184 ? 30.550 14.357 -29.857 1.00 78.62 184 VAL A O 1
ATOM 1452 N N . VAL A 1 185 ? 29.557 12.802 -28.571 1.00 75.38 185 VAL A N 1
ATOM 1453 C CA . VAL A 1 185 ? 30.755 12.000 -28.311 1.00 75.38 185 VAL A CA 1
ATOM 1454 C C . VAL A 1 185 ? 30.799 10.829 -29.286 1.00 75.38 185 VAL A C 1
ATOM 1456 O O . VAL A 1 185 ? 29.840 10.071 -29.413 1.00 75.38 185 VAL A O 1
ATOM 1459 N N . THR A 1 186 ? 31.918 10.701 -30.001 1.00 71.62 186 THR A N 1
ATOM 1460 C CA . THR A 1 186 ? 32.116 9.642 -30.996 1.00 71.62 186 THR A CA 1
ATOM 1461 C C . THR A 1 186 ? 32.392 8.307 -30.312 1.00 71.62 186 THR A C 1
ATOM 1463 O O . THR A 1 186 ? 33.313 8.220 -29.499 1.00 71.62 186 THR A O 1
ATOM 1466 N N . GLY A 1 187 ? 31.626 7.271 -30.657 1.00 64.94 187 GLY A N 1
ATOM 1467 C CA . GLY A 1 187 ? 31.836 5.922 -30.127 1.00 64.94 187 GLY A CA 1
ATOM 1468 C C . GLY A 1 187 ? 32.931 5.137 -30.852 1.00 64.94 187 GLY A C 1
ATOM 1469 O O . GLY A 1 187 ? 33.637 5.640 -31.732 1.00 64.94 187 GLY A O 1
ATOM 1470 N N . THR A 1 188 ? 33.084 3.864 -30.486 1.00 58.31 188 THR A N 1
ATOM 1471 C CA . THR A 1 188 ? 34.097 2.978 -31.075 1.00 58.31 188 THR A CA 1
ATOM 1472 C C . THR A 1 188 ? 33.609 2.343 -32.383 1.00 58.31 188 THR A C 1
ATOM 1474 O O . THR A 1 188 ? 32.458 1.937 -32.528 1.00 58.31 188 THR A O 1
ATOM 1477 N N . MET A 1 189 ? 34.502 2.239 -33.375 1.00 55.94 189 MET A N 1
ATOM 1478 C CA . MET A 1 189 ? 34.204 1.610 -34.670 1.00 55.94 189 MET A CA 1
ATOM 1479 C C . MET A 1 189 ? 34.273 0.076 -34.569 1.00 55.94 189 MET A C 1
ATOM 1481 O O . MET A 1 189 ? 35.296 -0.544 -34.882 1.00 55.94 189 MET A O 1
ATOM 1485 N N . SER A 1 190 ? 33.180 -0.555 -34.146 1.00 50.28 190 SER A N 1
ATOM 1486 C CA . SER A 1 190 ? 33.106 -2.003 -33.904 1.00 50.28 190 SER A CA 1
ATOM 1487 C C . SER A 1 190 ? 32.156 -2.722 -34.885 1.00 50.28 190 SER A C 1
ATOM 1489 O O . SER A 1 190 ? 31.222 -2.102 -35.390 1.00 50.28 190 SER A O 1
ATOM 1491 N N . PRO A 1 191 ? 32.380 -4.015 -35.223 1.00 43.78 191 PRO A N 1
ATOM 1492 C CA . PRO A 1 191 ? 31.413 -4.816 -35.982 1.00 43.78 191 PRO A CA 1
ATOM 1493 C C . PRO A 1 191 ? 30.161 -5.157 -35.161 1.00 43.78 191 PRO A C 1
ATOM 1495 O O . PRO A 1 191 ? 29.111 -5.414 -35.739 1.00 43.78 191 PRO A O 1
ATOM 1498 N N . SER A 1 192 ? 30.279 -5.172 -33.830 1.00 38.75 192 SER A N 1
ATOM 1499 C CA . SER A 1 192 ? 29.151 -5.183 -32.906 1.00 38.75 192 SER A CA 1
ATOM 1500 C C . SER A 1 192 ? 28.904 -3.741 -32.491 1.00 38.75 192 SER A C 1
ATOM 1502 O O . SER A 1 192 ? 29.783 -3.131 -31.886 1.00 38.75 192 SER A O 1
ATOM 1504 N N . MET A 1 193 ? 27.751 -3.175 -32.840 1.00 49.03 193 MET A N 1
ATOM 1505 C CA . MET A 1 193 ? 27.384 -1.848 -32.349 1.00 49.03 193 MET A CA 1
ATOM 1506 C C . MET A 1 193 ? 27.291 -1.934 -30.827 1.00 49.03 193 MET A C 1
ATOM 1508 O O . MET A 1 193 ? 26.388 -2.567 -30.297 1.00 49.03 193 MET A O 1
ATOM 1512 N N . SER A 1 194 ? 28.289 -1.395 -30.141 1.00 42.28 194 SER A N 1
ATOM 1513 C CA . SER A 1 194 ? 28.340 -1.335 -28.688 1.00 42.28 194 SER A CA 1
ATOM 1514 C C . SER A 1 194 ? 28.136 0.112 -28.285 1.00 42.28 194 SER A C 1
ATOM 1516 O O . SER A 1 194 ? 28.848 0.997 -28.771 1.00 42.28 194 SER A O 1
ATOM 1518 N N . HIS A 1 195 ? 27.153 0.340 -27.423 1.00 49.69 195 HIS A N 1
ATOM 1519 C CA . HIS A 1 195 ? 26.935 1.621 -26.771 1.00 49.69 195 HIS A CA 1
ATOM 1520 C C . HIS A 1 195 ? 28.165 1.994 -25.950 1.00 49.69 195 HIS A C 1
ATOM 1522 O O . HIS A 1 195 ? 28.981 1.144 -25.583 1.00 49.69 195 HIS A O 1
ATOM 1528 N N . ALA A 1 196 ? 28.324 3.288 -25.703 1.00 51.41 196 ALA A N 1
ATOM 1529 C CA . ALA A 1 196 ? 29.359 3.746 -24.799 1.00 51.41 196 ALA A CA 1
ATOM 1530 C C . ALA A 1 196 ? 29.023 3.260 -23.374 1.00 51.41 196 ALA A C 1
ATOM 1532 O O . ALA A 1 196 ? 27.854 3.249 -22.993 1.00 51.41 196 ALA A O 1
ATOM 1533 N N . ASP A 1 197 ? 30.026 2.812 -22.614 1.00 51.78 197 ASP A N 1
ATOM 1534 C CA . ASP A 1 197 ? 29.805 2.259 -21.276 1.00 51.78 197 ASP A CA 1
ATOM 1535 C C . ASP A 1 197 ? 29.245 3.358 -20.354 1.00 51.78 197 ASP A C 1
ATOM 1537 O O . ASP A 1 197 ? 29.853 4.419 -20.197 1.00 51.78 197 ASP A O 1
ATOM 1541 N N . LEU A 1 198 ? 28.070 3.125 -19.758 1.00 51.31 198 LEU A N 1
ATOM 1542 C CA . LEU A 1 198 ? 27.349 4.081 -18.898 1.00 51.31 198 LEU A CA 1
ATOM 1543 C C . LEU A 1 198 ? 28.211 4.582 -17.730 1.00 51.31 198 LEU A C 1
ATOM 1545 O O . LEU A 1 198 ? 28.003 5.678 -17.201 1.00 51.31 198 LEU A O 1
ATOM 1549 N N . ILE A 1 199 ? 29.205 3.785 -17.335 1.00 52.41 199 ILE A N 1
ATOM 1550 C CA . ILE A 1 199 ? 30.150 4.113 -16.271 1.00 52.41 199 ILE A CA 1
ATOM 1551 C C . ILE A 1 199 ? 31.000 5.342 -16.619 1.00 52.41 199 ILE A C 1
ATOM 1553 O O . ILE A 1 199 ? 31.282 6.141 -15.720 1.00 52.41 199 ILE A O 1
ATOM 1557 N N . ASP A 1 200 ? 31.339 5.535 -17.894 1.00 53.94 200 ASP A N 1
ATOM 1558 C CA . ASP A 1 200 ? 32.188 6.638 -18.358 1.00 53.94 200 ASP A CA 1
ATOM 1559 C C . ASP A 1 200 ? 31.437 7.981 -18.406 1.00 53.94 200 ASP A C 1
ATOM 1561 O O . ASP A 1 200 ? 32.060 9.043 -18.442 1.00 53.94 200 ASP A O 1
ATOM 1565 N N . TYR A 1 201 ? 30.098 7.957 -18.349 1.00 60.44 201 TYR A N 1
ATOM 1566 C CA . TYR A 1 201 ? 29.242 9.142 -18.488 1.00 60.44 201 TYR A CA 1
ATOM 1567 C C . TYR A 1 201 ? 28.439 9.474 -17.229 1.00 60.44 201 TYR A C 1
ATOM 1569 O O . TYR A 1 201 ? 27.483 10.243 -17.292 1.00 60.44 201 TYR A O 1
ATOM 1577 N N . LYS A 1 202 ? 28.846 8.960 -16.061 1.00 58.47 202 LYS A N 1
ATOM 1578 C CA . LYS A 1 202 ? 28.148 9.169 -14.776 1.00 58.47 202 LYS A CA 1
ATOM 1579 C C . LYS A 1 202 ? 27.915 10.635 -14.397 1.00 58.47 202 LYS A C 1
ATOM 1581 O O . LYS A 1 202 ? 27.015 10.895 -13.601 1.00 58.47 202 LYS A O 1
ATOM 1586 N N . GLU A 1 203 ? 28.708 11.567 -14.919 1.00 63.62 203 GLU A N 1
ATOM 1587 C CA . GLU A 1 203 ? 28.588 13.010 -14.655 1.00 63.62 203 GLU A CA 1
ATOM 1588 C C . GLU A 1 203 ? 27.763 13.770 -15.712 1.00 63.62 203 GLU A C 1
ATOM 1590 O O . GLU A 1 203 ? 27.561 14.978 -15.583 1.00 63.62 203 GLU A O 1
ATOM 1595 N N . TYR A 1 204 ? 27.266 13.079 -16.740 1.00 70.00 204 TYR A N 1
ATOM 1596 C CA . TYR A 1 204 ? 26.559 13.662 -17.878 1.00 70.00 204 TYR A CA 1
ATOM 1597 C C . TYR A 1 204 ? 25.132 13.122 -17.997 1.00 70.00 204 TYR A C 1
ATOM 1599 O O . TYR A 1 204 ? 24.795 12.074 -17.451 1.00 70.00 204 TYR A O 1
ATOM 1607 N N . ILE A 1 205 ? 24.288 13.844 -18.735 1.00 69.69 205 ILE A N 1
ATOM 1608 C CA . ILE A 1 205 ? 22.930 13.394 -19.070 1.00 69.69 205 ILE A CA 1
ATOM 1609 C C . ILE A 1 205 ? 22.908 12.961 -20.523 1.00 69.69 205 ILE A C 1
ATOM 1611 O O . ILE A 1 205 ? 23.263 13.747 -21.400 1.00 69.69 205 ILE A O 1
ATOM 1615 N N . ILE A 1 206 ? 22.491 11.725 -20.770 1.00 72.88 206 ILE A N 1
ATOM 1616 C CA . ILE A 1 206 ? 22.385 11.157 -22.111 1.00 72.88 206 ILE A CA 1
ATOM 1617 C C . ILE A 1 206 ? 21.019 11.542 -22.687 1.00 72.88 206 ILE A C 1
ATOM 1619 O O . ILE A 1 206 ? 19.982 11.295 -22.080 1.00 72.88 206 ILE A O 1
ATOM 1623 N N . ILE A 1 207 ? 21.017 12.186 -23.854 1.00 72.44 207 ILE A N 1
ATOM 1624 C CA . ILE A 1 207 ? 19.785 12.534 -24.584 1.00 72.44 207 ILE A CA 1
ATOM 1625 C C . ILE A 1 207 ? 19.361 11.379 -25.491 1.00 72.44 207 ILE A C 1
ATOM 1627 O O . ILE A 1 207 ? 18.179 11.092 -25.668 1.00 72.44 207 ILE A O 1
ATOM 1631 N N . GLY A 1 208 ? 20.346 10.724 -26.093 1.00 72.12 208 GLY A N 1
ATOM 1632 C CA . GLY A 1 208 ? 20.140 9.621 -27.009 1.00 72.12 208 GLY A CA 1
ATOM 1633 C C . GLY A 1 208 ? 21.427 9.258 -27.727 1.00 72.12 208 GLY A C 1
ATOM 1634 O O . GLY A 1 208 ? 22.470 9.901 -27.582 1.00 72.12 208 GLY A O 1
ATOM 1635 N N . THR A 1 209 ? 21.331 8.215 -28.532 1.00 77.88 209 THR A N 1
ATOM 1636 C CA . THR A 1 209 ? 22.424 7.693 -29.345 1.00 77.88 209 THR A CA 1
ATOM 1637 C C . THR A 1 209 ? 22.098 7.849 -30.823 1.00 77.88 209 THR A C 1
ATOM 1639 O O . THR A 1 209 ? 20.939 7.823 -31.230 1.00 77.88 209 THR A O 1
ATOM 1642 N N . LEU A 1 210 ? 23.124 8.032 -31.637 1.00 78.56 210 LEU A N 1
ATOM 1643 C CA . LEU A 1 210 ? 23.024 8.171 -33.078 1.00 78.56 210 LEU A CA 1
ATOM 1644 C C . LEU A 1 210 ? 23.664 6.938 -33.699 1.00 78.56 210 LEU A C 1
ATOM 1646 O O . LEU A 1 210 ? 24.886 6.791 -33.660 1.00 78.56 210 LEU A O 1
ATOM 1650 N N . GLU A 1 211 ? 22.857 6.068 -34.294 1.00 81.50 211 GLU A N 1
ATOM 1651 C CA . GLU A 1 211 ? 23.378 5.041 -35.184 1.00 81.50 211 GLU A CA 1
ATOM 1652 C C . GLU A 1 211 ? 23.684 5.705 -36.516 1.00 81.50 211 GLU A C 1
ATOM 1654 O O . GLU A 1 211 ? 22.800 6.171 -37.238 1.00 81.50 211 GLU A O 1
ATOM 1659 N N . ILE A 1 212 ? 24.963 5.743 -36.850 1.00 80.38 212 ILE A N 1
ATOM 1660 C CA . ILE A 1 212 ? 25.419 6.269 -38.122 1.00 80.38 212 ILE A CA 1
ATOM 1661 C C . ILE A 1 212 ? 25.776 5.062 -38.975 1.00 80.38 212 ILE A C 1
ATOM 1663 O O . ILE A 1 212 ? 26.818 4.422 -38.781 1.00 80.38 212 ILE A O 1
ATOM 1667 N N . SER A 1 213 ? 24.882 4.747 -39.907 1.00 80.38 213 SER A N 1
ATOM 1668 C CA . SER A 1 213 ? 25.013 3.605 -40.801 1.00 80.38 213 SER A CA 1
ATOM 1669 C C . SER A 1 213 ? 25.543 4.043 -42.162 1.00 80.38 213 SER A C 1
ATOM 1671 O O . SER A 1 213 ? 25.170 5.087 -42.703 1.00 80.38 213 SER A O 1
ATOM 1673 N N . ILE A 1 214 ? 26.473 3.255 -42.697 1.00 75.69 214 ILE A N 1
ATOM 1674 C CA . ILE A 1 214 ? 27.051 3.481 -44.018 1.00 75.69 214 ILE A CA 1
ATOM 1675 C C . ILE A 1 214 ? 26.367 2.507 -44.966 1.00 75.69 214 ILE A C 1
ATOM 1677 O O . ILE A 1 214 ? 26.613 1.308 -44.894 1.00 75.69 214 ILE A O 1
ATOM 1681 N N . ASN A 1 215 ? 25.510 3.007 -45.849 1.00 68.31 215 ASN A N 1
ATOM 1682 C CA . ASN A 1 215 ? 24.924 2.214 -46.928 1.00 68.31 215 ASN A CA 1
ATOM 1683 C C . ASN A 1 215 ? 25.445 2.757 -48.272 1.00 68.31 215 ASN A C 1
ATOM 1685 O O . ASN A 1 215 ? 26.658 2.883 -48.467 1.00 68.31 215 ASN A O 1
ATOM 1689 N N . THR A 1 216 ? 24.552 3.078 -49.209 1.00 62.59 216 THR A N 1
ATOM 1690 C CA . THR A 1 216 ? 24.880 3.822 -50.438 1.00 62.59 216 THR A CA 1
ATOM 1691 C C . THR A 1 216 ? 25.169 5.297 -50.143 1.00 62.59 216 THR A C 1
ATOM 1693 O O . THR A 1 216 ? 25.997 5.905 -50.811 1.00 62.59 216 THR A O 1
ATOM 1696 N N . GLU A 1 217 ? 24.514 5.832 -49.111 1.00 65.62 217 GLU A N 1
ATOM 1697 C CA . GLU A 1 217 ? 24.745 7.139 -48.496 1.00 65.62 217 GLU A CA 1
ATOM 1698 C C . GLU A 1 217 ? 24.871 6.955 -46.972 1.00 65.62 217 GLU A C 1
ATOM 1700 O O . GLU A 1 217 ? 24.563 5.885 -46.433 1.00 65.62 217 GLU A O 1
ATOM 1705 N N . ILE A 1 218 ? 25.353 7.988 -46.277 1.00 73.69 218 ILE A N 1
ATOM 1706 C CA . ILE A 1 218 ? 25.404 8.017 -44.811 1.00 73.69 218 ILE A CA 1
ATOM 1707 C C . ILE A 1 218 ? 23.999 8.309 -44.285 1.00 73.69 218 ILE A C 1
ATOM 1709 O O . ILE A 1 218 ? 23.445 9.363 -44.583 1.00 73.69 218 ILE A O 1
ATOM 1713 N N . GLU A 1 219 ? 23.461 7.415 -43.464 1.00 79.44 219 GLU A N 1
ATOM 1714 C CA . GLU A 1 219 ? 22.171 7.593 -42.797 1.00 79.44 219 GLU A CA 1
ATOM 1715 C C . GLU A 1 219 ? 22.396 7.720 -41.286 1.00 79.44 219 GLU A C 1
ATOM 1717 O O . GLU A 1 219 ? 23.094 6.898 -40.683 1.00 79.44 219 GLU A O 1
ATOM 1722 N N . ILE A 1 220 ? 21.809 8.753 -40.676 1.00 80.25 220 ILE A N 1
ATOM 1723 C CA . ILE A 1 220 ? 21.799 8.943 -39.223 1.00 80.25 220 ILE A CA 1
ATOM 1724 C C . ILE A 1 220 ? 20.427 8.524 -38.710 1.00 80.25 220 ILE A C 1
ATOM 1726 O O . ILE A 1 220 ? 19.425 9.171 -39.013 1.00 80.25 220 ILE A O 1
ATOM 1730 N N . LYS A 1 221 ? 20.392 7.468 -37.903 1.00 80.75 221 LYS A N 1
ATOM 1731 C CA . LYS A 1 221 ? 19.213 7.061 -37.145 1.00 80.75 221 LYS A CA 1
ATOM 1732 C C . LYS A 1 221 ? 19.398 7.468 -35.698 1.00 80.75 221 LYS A C 1
ATOM 1734 O O . LYS A 1 221 ? 20.418 7.178 -35.079 1.00 80.75 221 LYS A O 1
ATOM 1739 N N . VAL A 1 222 ? 18.410 8.171 -35.169 1.00 75.31 222 VAL A N 1
ATOM 1740 C CA . VAL A 1 222 ? 18.374 8.517 -33.753 1.00 75.31 222 VAL A CA 1
ATOM 1741 C C . VAL A 1 222 ? 17.739 7.350 -33.021 1.00 75.31 222 VAL A C 1
ATOM 1743 O O . VAL A 1 222 ? 16.599 6.992 -33.302 1.00 75.31 222 VAL A O 1
ATOM 1746 N N . HIS A 1 223 ? 18.473 6.794 -32.070 1.00 71.81 223 HIS A N 1
ATOM 1747 C CA . HIS A 1 223 ? 17.950 5.852 -31.097 1.00 71.81 223 HIS A CA 1
ATOM 1748 C C . HIS A 1 223 ? 17.907 6.547 -29.754 1.00 71.81 223 HIS A C 1
ATOM 1750 O O . HIS A 1 223 ? 18.944 6.898 -29.182 1.00 71.81 223 HIS A O 1
ATOM 1756 N N . TYR A 1 224 ? 16.709 6.713 -29.218 1.00 64.25 224 TYR A N 1
ATOM 1757 C CA . TYR A 1 224 ? 16.541 7.075 -27.821 1.00 64.25 224 TYR A CA 1
ATOM 1758 C C . TYR A 1 224 ? 16.748 5.805 -26.997 1.00 64.25 224 TYR A C 1
ATOM 1760 O O . TYR A 1 224 ? 15.797 5.233 -26.470 1.00 64.25 224 TYR A O 1
ATOM 1768 N N . ASN A 1 225 ? 17.998 5.338 -26.926 1.00 48.22 225 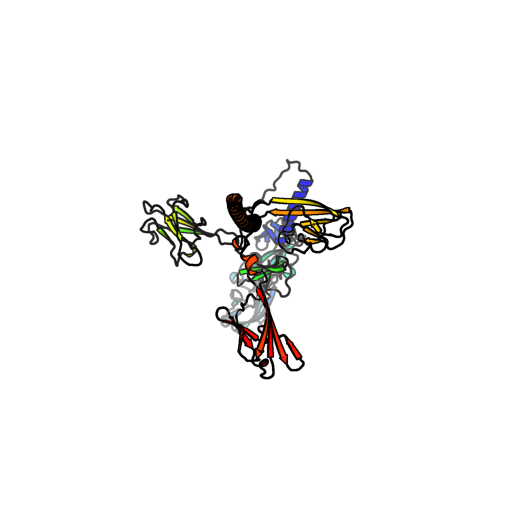ASN A N 1
ATOM 1769 C CA . ASN A 1 225 ? 18.366 4.071 -26.289 1.00 48.22 225 ASN A CA 1
ATOM 1770 C C . ASN A 1 225 ? 18.118 4.023 -24.768 1.00 48.22 225 ASN A C 1
ATOM 1772 O O . ASN A 1 225 ? 18.493 3.062 -24.123 1.00 48.22 225 ASN A O 1
ATOM 1776 N N . GLU A 1 226 ? 17.424 5.012 -24.201 1.00 49.50 226 GLU A N 1
ATOM 1777 C CA . GLU A 1 226 ? 16.951 5.009 -22.810 1.00 49.50 226 GLU A CA 1
ATOM 1778 C C . GLU A 1 226 ? 15.485 5.478 -22.665 1.00 49.50 226 GLU A C 1
ATOM 1780 O O . GLU A 1 226 ? 14.986 5.638 -21.555 1.00 49.50 226 GLU A O 1
ATOM 1785 N N . ARG A 1 227 ? 14.756 5.688 -23.777 1.00 42.09 227 ARG A N 1
ATOM 1786 C CA . ARG A 1 227 ? 13.277 5.733 -23.767 1.00 42.09 227 ARG A CA 1
ATOM 1787 C C . ARG A 1 227 ? 12.660 4.400 -24.205 1.00 42.09 227 ARG A C 1
ATOM 1789 O O . ARG A 1 227 ? 11.531 4.121 -23.812 1.00 42.09 227 ARG A O 1
ATOM 1796 N N . GLU A 1 228 ? 13.375 3.597 -25.000 1.00 37.28 228 GLU A N 1
ATOM 1797 C CA . GLU A 1 228 ? 12.863 2.329 -25.552 1.00 37.28 228 GLU A CA 1
ATOM 1798 C C . GLU A 1 228 ? 13.517 1.060 -24.971 1.00 37.28 228 GLU A C 1
ATOM 1800 O O . GLU A 1 228 ? 12.832 0.042 -24.850 1.00 37.28 228 GLU A O 1
ATOM 1805 N N . GLU A 1 229 ? 14.782 1.091 -24.531 1.00 40.16 229 GLU A N 1
ATOM 1806 C CA . GLU A 1 229 ? 15.311 0.032 -23.661 1.00 40.16 229 GLU A CA 1
ATOM 1807 C C . GLU A 1 229 ? 14.848 0.317 -22.235 1.00 40.16 229 GLU A C 1
ATOM 1809 O O . GLU A 1 229 ? 15.016 1.418 -21.716 1.00 40.16 229 GLU A O 1
ATOM 1814 N N . ARG A 1 230 ? 14.123 -0.655 -21.678 1.00 37.06 230 ARG A N 1
ATOM 1815 C CA . ARG A 1 230 ? 13.145 -0.463 -20.606 1.00 37.06 230 ARG A CA 1
ATOM 1816 C C . ARG A 1 230 ? 13.656 0.481 -19.507 1.00 37.06 230 ARG A C 1
ATOM 1818 O O . ARG A 1 230 ? 14.716 0.209 -18.947 1.00 37.06 230 ARG A O 1
ATOM 1825 N N . PRO A 1 231 ? 12.848 1.471 -19.078 1.00 48.28 231 PRO A N 1
ATOM 1826 C CA . PRO A 1 231 ? 13.191 2.357 -17.960 1.00 48.28 231 PRO A CA 1
ATOM 1827 C C . PRO A 1 231 ? 13.459 1.609 -16.642 1.00 48.28 231 PRO A C 1
ATOM 1829 O O . PRO A 1 231 ? 13.892 2.212 -15.666 1.00 48.28 231 PRO A O 1
ATOM 1832 N N . ILE A 1 232 ? 13.181 0.301 -16.614 1.00 51.09 232 ILE A N 1
ATOM 1833 C CA . ILE A 1 232 ? 13.262 -0.602 -15.477 1.00 51.09 232 ILE A CA 1
ATOM 1834 C C . ILE A 1 232 ? 13.789 -1.965 -15.975 1.00 51.09 232 ILE A C 1
ATOM 1836 O O . ILE A 1 232 ? 13.117 -2.623 -16.777 1.00 51.09 232 ILE A O 1
ATOM 1840 N N . TYR A 1 233 ? 14.956 -2.415 -15.503 1.00 47.59 233 TYR A N 1
ATOM 1841 C CA . TYR A 1 233 ? 15.458 -3.784 -15.722 1.00 47.59 233 TYR A CA 1
ATOM 1842 C C . TYR A 1 233 ? 16.136 -4.356 -14.466 1.00 47.59 233 TYR A C 1
ATOM 1844 O O . TYR A 1 233 ? 16.447 -3.613 -13.543 1.00 47.59 233 TYR A O 1
ATOM 1852 N N . VAL A 1 234 ? 16.327 -5.677 -14.404 1.00 45.69 234 VAL A N 1
ATOM 1853 C CA . VAL A 1 234 ? 16.900 -6.395 -13.246 1.00 45.69 234 VAL A CA 1
ATOM 1854 C C . VAL A 1 234 ? 18.120 -7.191 -13.711 1.00 45.69 234 VAL A C 1
ATOM 1856 O O . VAL A 1 234 ? 18.049 -7.820 -14.769 1.00 45.69 234 VAL A O 1
ATOM 1859 N N . ASP A 1 235 ? 19.234 -7.137 -12.977 1.00 52.53 235 ASP A N 1
ATOM 1860 C CA . ASP A 1 235 ? 20.451 -7.897 -13.304 1.00 52.53 235 ASP A CA 1
ATOM 1861 C C . ASP A 1 235 ? 20.390 -9.371 -12.836 1.00 52.53 235 ASP A C 1
ATOM 1863 O O . ASP A 1 235 ? 19.412 -9.826 -12.242 1.00 52.53 235 ASP A O 1
ATOM 1867 N N . SER A 1 236 ? 21.448 -10.142 -13.115 1.00 45.66 236 SER A N 1
ATOM 1868 C CA . SER A 1 236 ? 21.571 -11.545 -12.683 1.00 45.66 236 SER A CA 1
ATOM 1869 C C . SER A 1 236 ? 21.682 -11.729 -11.166 1.00 45.66 236 SER A C 1
ATOM 1871 O O . SER A 1 236 ? 21.499 -12.846 -10.684 1.00 45.66 236 SER A O 1
ATOM 1873 N N . ASP A 1 237 ? 21.965 -10.650 -10.437 1.00 54.59 237 ASP A N 1
ATOM 1874 C CA . ASP A 1 237 ? 22.086 -10.603 -8.981 1.00 54.59 237 ASP A CA 1
ATOM 1875 C C . ASP A 1 237 ? 20.801 -10.051 -8.318 1.00 54.59 237 ASP A C 1
ATOM 1877 O O . ASP A 1 237 ? 20.755 -9.866 -7.103 1.00 54.59 237 ASP A O 1
ATOM 1881 N N . ASN A 1 238 ? 19.724 -9.864 -9.095 1.00 51.09 238 ASN A N 1
ATOM 1882 C CA . ASN A 1 238 ? 18.411 -9.341 -8.697 1.00 51.09 238 ASN A CA 1
ATOM 1883 C C . ASN A 1 238 ? 18.367 -7.865 -8.261 1.00 51.09 238 ASN A C 1
ATOM 1885 O O . ASN A 1 238 ? 17.422 -7.457 -7.575 1.00 51.09 238 ASN A O 1
ATOM 1889 N N . ASN A 1 239 ? 19.328 -7.046 -8.682 1.00 58.44 239 ASN A N 1
ATOM 1890 C CA . ASN A 1 239 ? 19.310 -5.606 -8.442 1.00 58.44 239 ASN A CA 1
ATOM 1891 C C . ASN A 1 239 ? 18.489 -4.895 -9.520 1.00 58.44 239 ASN A C 1
ATOM 1893 O O . ASN A 1 239 ? 18.662 -5.137 -10.717 1.00 58.44 239 ASN A O 1
ATOM 1897 N N . LEU A 1 240 ? 17.593 -4.003 -9.095 1.00 56.47 240 LEU A N 1
ATOM 1898 C CA . LEU A 1 240 ? 16.804 -3.165 -9.992 1.00 56.47 240 LEU A CA 1
ATOM 1899 C C . LEU A 1 240 ? 17.651 -2.008 -10.528 1.00 56.47 240 LEU A C 1
ATOM 1901 O O . LEU A 1 240 ? 18.280 -1.284 -9.762 1.00 56.47 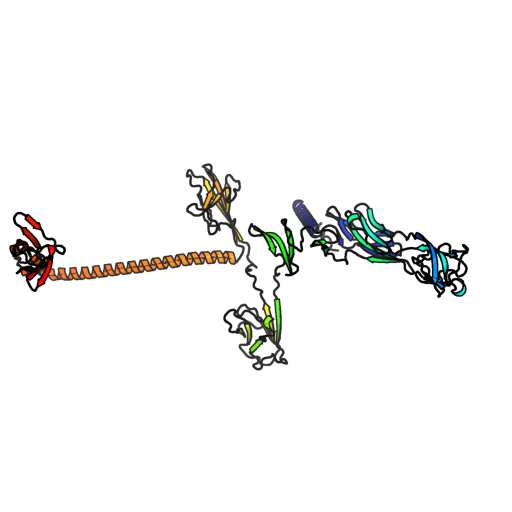240 LEU A O 1
ATOM 1905 N N . TYR A 1 241 ? 17.584 -1.768 -11.829 1.00 55.91 241 TYR A N 1
ATOM 1906 C CA . TYR A 1 241 ? 18.187 -0.624 -12.497 1.00 55.91 241 TYR A CA 1
ATOM 1907 C C . TYR A 1 241 ? 17.091 0.241 -13.105 1.00 55.91 241 TYR A C 1
ATOM 1909 O O . TYR A 1 241 ? 16.277 -0.235 -13.899 1.00 55.91 241 TYR A O 1
ATOM 1917 N N . LEU A 1 242 ? 17.089 1.521 -12.731 1.00 52.00 242 LEU A N 1
ATOM 1918 C CA . LEU A 1 242 ? 16.259 2.548 -13.350 1.00 52.00 242 LEU A CA 1
ATOM 1919 C C . LEU A 1 242 ? 17.150 3.397 -14.247 1.00 52.00 242 LEU A C 1
ATOM 1921 O O . LEU A 1 242 ? 18.101 4.011 -13.757 1.00 52.00 242 LEU A O 1
ATOM 1925 N N . ASN A 1 243 ? 16.871 3.405 -15.551 1.00 49.94 243 ASN A N 1
ATOM 1926 C CA . ASN A 1 243 ? 17.663 4.137 -16.549 1.00 49.94 243 ASN A CA 1
ATOM 1927 C C . ASN A 1 243 ? 19.186 3.917 -16.370 1.00 49.94 243 ASN A C 1
ATOM 1929 O O . ASN A 1 243 ? 19.962 4.862 -16.230 1.00 49.94 243 ASN A O 1
ATOM 1933 N N . GLY A 1 244 ? 19.608 2.654 -16.232 1.00 40.84 244 GLY A N 1
ATOM 1934 C CA . GLY A 1 244 ? 21.023 2.281 -16.090 1.00 40.84 244 GLY A CA 1
ATOM 1935 C C . GLY A 1 244 ? 21.670 2.588 -14.731 1.00 40.84 244 GLY A C 1
ATOM 1936 O O . GLY A 1 244 ? 22.846 2.281 -14.534 1.00 40.84 244 GLY A O 1
ATOM 1937 N N . THR A 1 245 ? 20.937 3.154 -13.765 1.00 46.03 245 THR A N 1
ATOM 1938 C CA . THR A 1 245 ? 21.426 3.368 -12.393 1.00 46.03 245 THR A CA 1
ATOM 1939 C C . THR A 1 245 ? 20.850 2.313 -11.454 1.00 46.03 245 THR A C 1
ATOM 1941 O O . THR A 1 245 ? 19.634 2.151 -11.380 1.00 46.03 245 THR A O 1
ATOM 1944 N N . GLU A 1 246 ? 21.726 1.623 -10.717 1.00 51.12 246 GLU A N 1
ATOM 1945 C CA . GLU A 1 246 ? 21.348 0.669 -9.667 1.00 51.12 246 GLU A CA 1
ATOM 1946 C C . GLU A 1 246 ? 20.465 1.380 -8.629 1.00 51.12 246 GLU A C 1
ATOM 1948 O O . GLU A 1 246 ? 20.933 2.221 -7.851 1.00 51.12 246 GLU A O 1
ATOM 1953 N N . TYR A 1 247 ? 19.175 1.056 -8.621 1.00 59.28 247 TYR A N 1
ATOM 1954 C CA . TYR A 1 247 ? 18.236 1.527 -7.622 1.00 59.28 247 TYR A CA 1
ATOM 1955 C C . TYR A 1 247 ? 18.370 0.648 -6.386 1.00 59.28 247 TYR A C 1
ATOM 1957 O O . TYR A 1 247 ? 17.665 -0.340 -6.175 1.00 59.28 247 TYR A O 1
ATOM 1965 N N . ARG A 1 248 ? 19.336 1.023 -5.553 1.00 58.47 248 ARG A N 1
ATOM 1966 C CA . ARG A 1 248 ? 19.527 0.412 -4.241 1.00 58.47 248 ARG A CA 1
ATOM 1967 C C . ARG A 1 248 ? 18.247 0.625 -3.450 1.00 58.47 248 ARG A C 1
ATOM 1969 O O . ARG A 1 248 ? 17.802 1.769 -3.373 1.00 58.47 248 ARG A O 1
ATOM 1976 N N . ARG A 1 249 ? 17.733 -0.456 -2.847 1.00 61.53 249 ARG A N 1
ATOM 1977 C CA . ARG A 1 249 ? 16.505 -0.567 -2.031 1.00 61.53 249 ARG A CA 1
ATOM 1978 C C . ARG A 1 249 ? 15.302 -1.229 -2.704 1.00 61.53 249 ARG A C 1
ATOM 1980 O O . ARG A 1 249 ? 14.284 -1.298 -2.044 1.00 61.53 249 ARG A O 1
ATOM 1987 N N . ILE A 1 250 ? 15.356 -1.732 -3.939 1.00 62.41 250 ILE A N 1
ATOM 1988 C CA . ILE A 1 250 ? 14.299 -2.627 -4.460 1.00 62.41 250 ILE A CA 1
ATOM 1989 C C . ILE A 1 250 ? 14.913 -3.986 -4.803 1.00 62.41 250 ILE A C 1
ATOM 1991 O O . ILE A 1 250 ? 15.814 -4.059 -5.633 1.00 62.41 250 ILE A O 1
ATOM 1995 N N . PHE A 1 251 ? 14.415 -5.048 -4.174 1.00 69.88 251 PHE A N 1
ATOM 1996 C CA . PHE A 1 251 ? 14.940 -6.407 -4.279 1.00 69.88 251 PHE A CA 1
ATOM 1997 C C . PHE A 1 251 ? 13.858 -7.384 -4.745 1.00 69.88 251 PHE A C 1
ATOM 1999 O O . PHE A 1 251 ? 12.711 -7.285 -4.321 1.00 69.88 251 PHE A O 1
ATOM 2006 N N . PHE A 1 252 ? 14.216 -8.372 -5.565 1.00 68.62 252 PHE A N 1
ATOM 2007 C CA . PHE A 1 252 ? 13.306 -9.466 -5.969 1.00 68.62 252 PHE A CA 1
ATOM 2008 C C . PHE A 1 252 ? 13.492 -10.745 -5.140 1.00 68.62 252 PHE A C 1
ATOM 2010 O O . PHE A 1 252 ? 12.763 -11.722 -5.300 1.00 68.62 252 PHE A O 1
ATOM 2017 N N . VAL A 1 253 ? 14.457 -10.722 -4.219 1.00 73.25 253 VAL A N 1
ATOM 2018 C CA . VAL A 1 253 ? 14.711 -11.731 -3.186 1.00 73.25 253 VAL A CA 1
ATOM 2019 C C . VAL A 1 253 ? 14.935 -10.983 -1.875 1.00 73.25 253 VAL A C 1
ATOM 2021 O O . VAL A 1 253 ? 15.538 -9.914 -1.883 1.00 73.25 253 VAL A O 1
ATOM 2024 N N . ILE A 1 254 ? 14.435 -11.510 -0.757 1.00 77.81 254 ILE A N 1
ATOM 2025 C CA . ILE A 1 254 ? 14.581 -10.855 0.547 1.00 77.81 254 ILE A CA 1
ATOM 2026 C C . ILE A 1 254 ? 16.079 -10.782 0.912 1.00 77.81 254 ILE A C 1
ATOM 2028 O O . ILE A 1 254 ? 16.719 -11.831 0.983 1.00 77.81 254 ILE A O 1
ATOM 2032 N N . PRO A 1 255 ? 16.655 -9.585 1.139 1.00 72.81 255 PRO A N 1
ATOM 2033 C CA . PRO A 1 255 ? 18.046 -9.439 1.563 1.00 72.81 255 PRO A CA 1
ATOM 2034 C C . PRO A 1 255 ? 18.255 -9.908 3.012 1.00 72.81 255 PRO A C 1
ATOM 2036 O O . PRO A 1 255 ? 17.403 -9.678 3.869 1.00 72.81 255 PRO A O 1
ATOM 2039 N N . ASP A 1 256 ? 19.426 -10.484 3.310 1.00 74.81 256 ASP A N 1
ATOM 2040 C CA . ASP A 1 256 ? 19.777 -10.997 4.651 1.00 74.81 256 ASP A CA 1
ATOM 2041 C C . ASP A 1 256 ? 19.851 -9.902 5.733 1.00 74.81 256 ASP A C 1
ATOM 2043 O O . ASP A 1 256 ? 19.655 -10.164 6.919 1.00 74.81 256 ASP A O 1
ATOM 2047 N N . MET A 1 257 ? 20.152 -8.662 5.339 1.00 77.81 257 MET A N 1
ATOM 2048 C CA . MET A 1 257 ? 20.252 -7.501 6.232 1.00 77.81 257 MET A CA 1
ATOM 2049 C C . MET A 1 257 ? 19.485 -6.304 5.645 1.00 77.81 257 MET A C 1
ATOM 2051 O O . MET A 1 257 ? 20.109 -5.410 5.062 1.00 77.81 257 MET A O 1
ATOM 2055 N N . PRO A 1 258 ? 18.145 -6.277 5.776 1.00 78.06 258 PRO A N 1
ATOM 2056 C CA . PRO A 1 258 ? 17.320 -5.201 5.240 1.00 78.06 258 PRO A CA 1
ATOM 2057 C C . PRO A 1 258 ? 17.487 -3.896 6.023 1.00 78.06 258 PRO A C 1
ATOM 2059 O O . PRO A 1 258 ? 17.595 -3.878 7.253 1.00 78.06 258 PRO A O 1
ATOM 2062 N N . LYS A 1 259 ? 17.490 -2.778 5.303 1.00 72.12 259 LYS A N 1
ATOM 2063 C CA . LYS A 1 259 ? 17.486 -1.416 5.842 1.00 72.12 259 LYS A CA 1
ATOM 2064 C C . LYS A 1 259 ? 16.078 -0.839 5.794 1.00 72.12 259 LYS A C 1
ATOM 2066 O O . LYS A 1 259 ? 15.255 -1.217 4.970 1.00 72.12 259 LYS A O 1
ATOM 2071 N N . ILE A 1 260 ? 15.800 0.102 6.695 1.00 61.78 260 ILE A N 1
ATOM 2072 C CA . ILE A 1 260 ? 14.510 0.800 6.731 1.00 61.78 260 ILE A CA 1
ATOM 2073 C C . ILE A 1 260 ? 14.272 1.471 5.365 1.00 61.78 260 ILE A C 1
ATOM 2075 O O . ILE A 1 260 ? 15.157 2.168 4.858 1.00 61.78 260 ILE A O 1
ATOM 2079 N N . TYR A 1 261 ? 13.078 1.263 4.808 1.00 61.19 261 TYR A N 1
ATOM 2080 C CA . TYR A 1 261 ? 12.633 1.638 3.458 1.00 61.19 261 TYR A CA 1
ATOM 2081 C C . TYR A 1 261 ? 13.213 0.814 2.302 1.00 61.19 261 TYR A C 1
ATOM 2083 O O . TYR A 1 261 ? 13.102 1.233 1.148 1.00 61.19 261 TYR A O 1
ATOM 2091 N N . ASP A 1 262 ? 13.812 -0.344 2.577 1.00 69.75 262 ASP A N 1
ATOM 2092 C CA . ASP A 1 262 ? 14.033 -1.345 1.536 1.00 69.75 262 ASP A CA 1
ATOM 2093 C C . ASP A 1 262 ? 12.686 -1.889 1.059 1.00 69.75 262 ASP A C 1
ATOM 2095 O O . ASP A 1 262 ? 11.739 -1.992 1.827 1.00 69.75 262 ASP A O 1
ATOM 2099 N N . VAL A 1 263 ? 12.585 -2.236 -0.212 1.00 67.44 263 VAL A N 1
ATOM 2100 C CA . VAL A 1 263 ? 11.376 -2.690 -0.887 1.00 67.44 263 VAL A CA 1
ATOM 2101 C C . VAL A 1 263 ? 11.667 -4.057 -1.489 1.00 67.44 263 VAL A C 1
ATOM 2103 O O . VAL A 1 263 ? 12.690 -4.260 -2.133 1.00 67.44 263 VAL A O 1
ATOM 2106 N N . TYR A 1 264 ? 10.781 -5.012 -1.265 1.00 78.62 264 TYR A N 1
ATOM 2107 C CA . TYR A 1 264 ? 10.877 -6.374 -1.762 1.00 78.62 264 TYR A CA 1
ATOM 2108 C C . TYR A 1 264 ? 9.698 -6.651 -2.694 1.00 78.62 264 TYR A C 1
ATOM 2110 O O . TYR A 1 264 ? 8.549 -6.448 -2.315 1.00 78.62 264 TYR A O 1
ATOM 2118 N N . ILE A 1 265 ? 9.964 -7.096 -3.918 1.00 69.69 265 ILE A N 1
ATOM 2119 C CA . ILE A 1 265 ? 8.948 -7.428 -4.916 1.00 69.69 265 ILE A CA 1
ATOM 2120 C C . ILE A 1 265 ? 8.886 -8.946 -5.058 1.00 69.69 265 ILE A C 1
ATOM 2122 O O . ILE A 1 265 ? 9.735 -9.574 -5.690 1.00 69.69 265 ILE A O 1
ATOM 2126 N N . ASP A 1 266 ? 7.833 -9.528 -4.502 1.00 71.56 266 ASP A N 1
ATOM 2127 C CA . ASP A 1 266 ? 7.429 -10.902 -4.755 1.00 71.56 266 ASP A CA 1
ATOM 2128 C C . ASP A 1 266 ? 6.707 -10.966 -6.105 1.00 71.56 266 ASP A C 1
ATOM 2130 O O . ASP A 1 266 ? 5.493 -10.771 -6.215 1.00 71.56 266 ASP A O 1
ATOM 2134 N N . TYR A 1 267 ? 7.481 -11.215 -7.160 1.00 54.56 267 TYR A N 1
ATOM 2135 C CA . TYR A 1 267 ? 6.972 -11.293 -8.528 1.00 54.56 267 TYR A CA 1
ATOM 2136 C C . TYR A 1 267 ? 6.079 -12.520 -8.776 1.00 54.56 267 TYR A C 1
ATOM 2138 O O . TYR A 1 267 ? 5.311 -12.513 -9.736 1.00 54.56 267 TYR A O 1
ATOM 2146 N N . ILE A 1 268 ? 6.171 -13.564 -7.941 1.00 60.25 268 ILE A N 1
ATOM 2147 C CA . ILE A 1 268 ? 5.381 -14.796 -8.084 1.00 60.25 268 ILE A CA 1
ATOM 2148 C C . ILE A 1 268 ? 3.945 -14.526 -7.644 1.00 60.25 268 ILE A C 1
ATOM 2150 O O . ILE A 1 268 ? 3.003 -14.888 -8.346 1.00 60.25 268 ILE A O 1
ATOM 2154 N N . ASN A 1 269 ? 3.784 -13.851 -6.505 1.00 54.94 269 ASN A N 1
ATOM 2155 C CA . ASN A 1 269 ? 2.472 -13.523 -5.948 1.00 54.94 269 ASN A CA 1
ATOM 2156 C C . ASN A 1 269 ? 1.995 -12.107 -6.312 1.00 54.94 269 ASN A C 1
ATOM 2158 O O . ASN A 1 269 ? 0.902 -11.709 -5.914 1.00 54.94 269 ASN A O 1
ATOM 2162 N N . GLY A 1 270 ? 2.807 -11.341 -7.047 1.00 50.53 270 GLY A N 1
ATOM 2163 C CA . GLY A 1 270 ? 2.503 -9.970 -7.454 1.00 50.53 270 GLY A CA 1
ATOM 2164 C C . GLY A 1 270 ? 2.449 -8.989 -6.284 1.00 50.53 270 GLY A C 1
ATOM 2165 O O . GLY A 1 270 ? 1.728 -8.000 -6.368 1.00 50.53 270 GLY A O 1
ATOM 2166 N N . ASN A 1 271 ? 3.175 -9.253 -5.195 1.00 63.81 271 ASN A N 1
ATOM 2167 C CA . ASN A 1 271 ? 3.139 -8.466 -3.964 1.00 63.81 271 ASN A CA 1
ATOM 2168 C C . ASN A 1 271 ? 4.413 -7.618 -3.819 1.00 63.81 271 ASN A C 1
ATOM 2170 O O . ASN A 1 271 ? 5.521 -8.095 -4.020 1.00 63.81 271 ASN A O 1
ATOM 2174 N N . ILE A 1 272 ? 4.268 -6.361 -3.429 1.00 59.50 272 ILE A N 1
ATOM 2175 C CA . ILE A 1 272 ? 5.343 -5.421 -3.120 1.00 59.50 272 ILE A CA 1
ATOM 2176 C C . ILE A 1 272 ? 5.319 -5.239 -1.613 1.00 59.50 272 ILE A C 1
ATOM 2178 O O . ILE A 1 272 ? 4.256 -4.998 -1.055 1.00 59.50 272 ILE A O 1
ATOM 2182 N N . TYR A 1 273 ? 6.466 -5.335 -0.962 1.00 72.62 273 TYR A N 1
ATOM 2183 C CA . TYR A 1 273 ? 6.666 -5.156 0.468 1.00 72.62 273 TYR A CA 1
ATOM 2184 C C . TYR A 1 273 ? 7.676 -4.036 0.706 1.00 72.62 273 TYR A C 1
ATOM 2186 O O . TYR A 1 273 ? 8.566 -3.845 -0.109 1.00 72.62 273 TYR A O 1
ATOM 2194 N N . SER A 1 274 ? 7.577 -3.312 1.813 1.00 70.50 274 SER A N 1
ATOM 2195 C CA . SER A 1 274 ? 8.535 -2.300 2.256 1.00 70.50 274 SER A CA 1
ATOM 2196 C C . SER A 1 274 ? 8.940 -2.582 3.699 1.00 70.50 274 SER A C 1
ATOM 2198 O O . SER A 1 274 ? 8.093 -2.899 4.527 1.00 70.50 274 SER A O 1
ATOM 2200 N N . TYR A 1 275 ? 10.224 -2.473 4.017 1.00 75.44 275 TYR A N 1
ATOM 2201 C CA . TYR A 1 275 ? 10.784 -2.729 5.336 1.00 75.44 275 TYR A CA 1
ATOM 2202 C C . TYR A 1 275 ? 10.649 -1.479 6.205 1.00 75.44 275 TYR A C 1
ATOM 2204 O O . TYR A 1 275 ? 11.484 -0.575 6.156 1.00 75.44 275 TYR A O 1
ATOM 2212 N N . ILE A 1 276 ? 9.549 -1.369 6.941 1.00 62.75 276 ILE A N 1
ATOM 2213 C CA . ILE A 1 276 ? 9.179 -0.171 7.705 1.00 62.75 276 ILE A CA 1
ATOM 2214 C C . ILE A 1 276 ? 8.695 -0.546 9.103 1.00 62.75 276 ILE A C 1
ATOM 2216 O O . ILE A 1 276 ? 8.452 -1.713 9.406 1.00 62.75 276 ILE A O 1
ATOM 2220 N N . TYR A 1 277 ? 8.577 0.460 9.965 1.00 59.31 277 TYR A N 1
ATOM 2221 C CA . TYR A 1 277 ? 7.903 0.298 11.244 1.00 59.31 277 TYR A CA 1
ATOM 2222 C C . TYR A 1 277 ? 6.395 0.288 11.019 1.00 59.31 277 TYR A C 1
ATOM 2224 O O . TYR A 1 277 ? 5.841 1.262 10.509 1.00 59.31 277 TYR A O 1
ATOM 2232 N N . GLN A 1 278 ? 5.747 -0.790 11.439 1.00 56.03 278 GLN A N 1
ATOM 2233 C CA . GLN A 1 278 ? 4.299 -0.869 11.558 1.00 56.03 278 GLN A CA 1
ATOM 2234 C C . GLN A 1 278 ? 3.977 -1.354 12.970 1.00 56.03 278 GLN A C 1
ATOM 2236 O O . GLN A 1 278 ? 4.574 -2.317 13.447 1.00 56.03 278 GLN A O 1
ATOM 2241 N N . ASP A 1 279 ? 3.114 -0.620 13.672 1.00 54.44 279 ASP A N 1
ATOM 2242 C CA . ASP A 1 279 ? 2.697 -0.918 15.050 1.00 54.44 279 ASP A CA 1
ATOM 2243 C C . ASP A 1 279 ? 3.871 -1.107 16.035 1.00 54.44 279 ASP A C 1
ATOM 2245 O O . ASP A 1 279 ? 3.847 -1.939 16.937 1.00 54.44 279 ASP A O 1
ATOM 2249 N N . GLY A 1 280 ? 4.945 -0.329 15.845 1.00 49.19 280 GLY A N 1
ATOM 2250 C CA . GLY A 1 280 ? 6.138 -0.348 16.701 1.00 49.19 280 GLY A CA 1
ATOM 2251 C C . GLY A 1 280 ? 7.140 -1.472 16.407 1.00 49.19 280 GLY A C 1
ATOM 2252 O O . GLY A 1 280 ? 8.216 -1.490 17.005 1.00 49.19 280 GLY A O 1
ATOM 2253 N N . VAL A 1 281 ? 6.852 -2.362 15.454 1.00 58.06 281 VAL A N 1
ATOM 2254 C CA . VAL A 1 281 ? 7.739 -3.462 15.049 1.00 58.06 281 VAL A CA 1
ATOM 2255 C C . VAL A 1 281 ? 8.324 -3.176 13.664 1.00 58.06 281 VAL A C 1
ATOM 2257 O O . VAL A 1 281 ? 7.613 -2.789 12.740 1.00 58.06 281 VAL A O 1
ATOM 2260 N N . LEU A 1 282 ? 9.641 -3.346 13.517 1.00 71.62 282 LEU A N 1
ATOM 2261 C CA . LEU A 1 282 ? 10.334 -3.195 12.236 1.00 71.62 282 LEU A CA 1
ATOM 2262 C C . LEU A 1 282 ? 10.247 -4.503 11.438 1.00 71.62 282 LEU A C 1
ATOM 2264 O O . LEU A 1 282 ? 10.737 -5.533 11.904 1.00 71.62 282 LEU A O 1
ATOM 2268 N N . GLY A 1 283 ? 9.655 -4.468 10.243 1.00 79.56 283 GLY A N 1
ATOM 2269 C CA . GLY A 1 283 ? 9.457 -5.662 9.419 1.00 79.56 283 GLY A CA 1
ATOM 2270 C C . GLY A 1 283 ? 9.039 -5.360 7.977 1.00 79.56 283 GLY A C 1
ATOM 2271 O O . GLY A 1 283 ? 8.871 -4.206 7.593 1.00 79.56 283 GLY A O 1
ATOM 2272 N N . TRP A 1 284 ? 8.886 -6.406 7.158 1.00 75.19 284 TRP A N 1
ATOM 2273 C CA . TRP A 1 284 ? 8.422 -6.300 5.768 1.00 75.19 284 TRP A CA 1
ATOM 2274 C C . TRP A 1 284 ? 6.896 -6.166 5.697 1.00 75.19 284 TRP A C 1
ATOM 2276 O O . TRP A 1 284 ? 6.171 -7.085 6.071 1.00 75.19 284 TRP A O 1
ATOM 2286 N N . VAL A 1 285 ? 6.411 -5.047 5.166 1.00 69.81 285 VAL A N 1
ATOM 2287 C CA . VAL A 1 285 ? 4.990 -4.668 5.120 1.00 69.81 285 VAL A CA 1
ATOM 2288 C C . VAL A 1 285 ? 4.511 -4.550 3.678 1.00 69.81 285 VAL A C 1
ATOM 2290 O O . VAL A 1 285 ? 5.140 -3.857 2.888 1.00 69.81 285 VAL A O 1
ATOM 2293 N N . LYS A 1 286 ? 3.396 -5.188 3.308 1.00 63.91 286 LYS A N 1
ATOM 2294 C CA . LYS A 1 286 ? 2.876 -5.183 1.927 1.00 63.91 286 LYS A CA 1
ATOM 2295 C C . LYS A 1 286 ? 2.313 -3.806 1.520 1.00 63.91 286 LYS A C 1
ATOM 2297 O O . LYS A 1 286 ? 1.501 -3.238 2.236 1.00 63.91 286 LYS A O 1
ATOM 2302 N N . VAL A 1 287 ? 2.701 -3.310 0.346 1.00 54.34 287 VAL A N 1
ATOM 2303 C CA . VAL A 1 287 ? 2.433 -1.961 -0.187 1.00 54.34 287 VAL A CA 1
ATOM 2304 C C . VAL A 1 287 ? 1.406 -1.950 -1.326 1.00 54.34 287 VAL A C 1
ATOM 2306 O O . VAL A 1 287 ? 0.670 -0.983 -1.468 1.00 54.34 287 VAL A O 1
ATOM 2309 N N . ASN A 1 288 ? 1.321 -3.003 -2.145 1.00 47.16 288 ASN A N 1
ATOM 2310 C CA . ASN A 1 288 ? 0.451 -3.045 -3.337 1.00 47.16 288 ASN A CA 1
ATOM 2311 C C . ASN A 1 288 ? -0.776 -3.968 -3.183 1.00 47.16 288 ASN A C 1
ATOM 2313 O O . ASN A 1 288 ? -1.220 -4.613 -4.134 1.00 47.16 288 ASN A O 1
ATOM 2317 N N . GLY A 1 289 ? -1.314 -4.047 -1.966 1.00 45.53 289 GLY A N 1
ATOM 2318 C CA . GLY A 1 289 ? -2.656 -4.586 -1.737 1.00 45.53 289 GLY A CA 1
ATOM 2319 C C . GLY A 1 289 ? -3.748 -3.724 -2.399 1.00 45.53 289 GLY A C 1
ATOM 2320 O O . GLY A 1 289 ? -3.464 -2.605 -2.824 1.00 45.53 289 GLY A O 1
ATOM 2321 N N . PRO A 1 290 ? -4.978 -4.253 -2.533 1.00 39.72 290 PRO A N 1
ATOM 2322 C CA . PRO A 1 290 ? -6.041 -3.679 -3.357 1.00 39.72 290 PRO A CA 1
ATOM 2323 C C . PRO A 1 290 ? -6.362 -2.212 -3.040 1.00 39.72 290 PRO A C 1
ATOM 2325 O O . PRO A 1 290 ? -6.540 -1.817 -1.892 1.00 39.72 290 PRO A O 1
ATOM 2328 N N . SER A 1 291 ? -6.464 -1.433 -4.117 1.00 37.91 291 SER A N 1
ATOM 2329 C CA . SER A 1 291 ? -6.998 -0.074 -4.180 1.00 37.91 291 SER A CA 1
ATOM 2330 C C . SER A 1 291 ? -8.532 -0.060 -4.103 1.00 37.91 291 SER A C 1
ATOM 2332 O O . SER A 1 291 ? -9.184 -0.940 -4.660 1.00 37.91 291 SER A O 1
ATOM 2334 N N . THR A 1 292 ? -9.095 0.999 -3.526 1.00 37.25 292 THR A N 1
ATOM 2335 C CA . THR A 1 292 ? -10.521 1.321 -3.297 1.00 37.25 292 THR A CA 1
ATOM 2336 C C . THR A 1 292 ? -11.369 1.558 -4.568 1.00 37.25 292 THR A C 1
ATOM 2338 O O . THR A 1 292 ? -11.978 2.613 -4.751 1.00 37.25 292 THR A O 1
ATOM 2341 N N . GLY A 1 293 ? -11.416 0.599 -5.495 1.00 43.22 293 GLY A N 1
ATOM 2342 C CA . GLY A 1 293 ? -12.253 0.679 -6.700 1.00 43.22 293 GLY A CA 1
ATOM 2343 C C . GLY A 1 293 ? -13.589 -0.046 -6.536 1.00 43.22 293 GLY A C 1
ATOM 2344 O O . GLY A 1 293 ? -13.604 -1.268 -6.461 1.00 43.22 293 GLY A O 1
ATOM 2345 N N . VAL A 1 294 ? -14.712 0.680 -6.548 1.00 49.12 294 VAL A N 1
ATOM 2346 C CA . VAL A 1 294 ? -16.059 0.083 -6.639 1.00 49.12 294 VAL A CA 1
ATOM 2347 C C . VAL A 1 294 ? -16.180 -0.660 -7.975 1.00 49.12 294 VAL A C 1
ATOM 2349 O O . VAL A 1 294 ? -16.172 -0.024 -9.033 1.00 49.12 294 VAL A O 1
ATOM 2352 N N . GLN A 1 295 ? -16.292 -1.990 -7.948 1.00 54.62 295 GLN A N 1
ATOM 2353 C CA . GLN A 1 295 ? -16.543 -2.780 -9.154 1.00 54.62 295 GLN A CA 1
ATOM 2354 C C . GLN A 1 295 ? -18.048 -2.810 -9.436 1.00 54.62 295 GLN A C 1
ATOM 2356 O O . GLN A 1 295 ? -18.843 -3.272 -8.619 1.00 54.62 295 GLN A O 1
ATOM 2361 N N . LYS A 1 296 ? -18.442 -2.283 -10.599 1.00 63.00 296 LYS A N 1
ATOM 2362 C CA . LYS A 1 296 ? -19.824 -2.324 -11.088 1.00 63.00 296 LYS A CA 1
ATOM 2363 C C . LYS A 1 296 ? -19.921 -3.317 -12.232 1.00 63.00 296 LYS A C 1
ATOM 2365 O O . LYS A 1 296 ? -19.350 -3.086 -13.296 1.00 63.00 296 LYS A O 1
ATOM 2370 N N . GLU A 1 297 ? -20.669 -4.384 -12.013 1.00 75.69 297 GLU A N 1
ATOM 2371 C CA . GLU A 1 297 ? -20.981 -5.396 -13.014 1.00 75.69 297 GLU A CA 1
ATOM 2372 C C . GLU A 1 297 ? -22.390 -5.142 -13.555 1.00 75.69 297 GLU A C 1
ATOM 2374 O O . GLU A 1 297 ? -23.324 -4.887 -12.798 1.00 75.69 297 GLU A O 1
ATOM 2379 N N . ILE A 1 298 ? -22.557 -5.181 -14.876 1.00 78.94 298 ILE A N 1
ATOM 2380 C CA . ILE A 1 298 ? -23.843 -4.906 -15.532 1.00 78.94 298 ILE A CA 1
ATOM 2381 C C . ILE A 1 298 ? -24.325 -6.180 -16.229 1.00 78.94 298 ILE A C 1
ATOM 2383 O O . ILE A 1 298 ? -23.573 -6.797 -16.992 1.00 78.94 298 ILE A O 1
ATOM 2387 N N . LYS A 1 299 ? -25.579 -6.567 -15.978 1.00 82.12 299 LYS A N 1
ATOM 2388 C CA . LYS A 1 299 ? -26.304 -7.617 -16.705 1.00 82.12 299 LYS A CA 1
ATOM 2389 C C . LYS A 1 299 ? -27.564 -7.025 -17.328 1.00 82.12 299 LYS A C 1
ATOM 2391 O O . LYS A 1 299 ? -28.282 -6.277 -16.677 1.00 82.12 299 LYS A O 1
ATOM 2396 N N . ILE A 1 300 ? -27.844 -7.363 -18.584 1.00 82.56 300 ILE A N 1
ATOM 2397 C CA . ILE A 1 300 ? -29.049 -6.913 -19.290 1.00 82.56 300 ILE A CA 1
ATOM 2398 C C . ILE A 1 300 ? -29.865 -8.144 -19.673 1.00 82.56 300 ILE A C 1
ATOM 2400 O O . ILE A 1 300 ? -29.379 -9.004 -20.405 1.00 82.56 300 ILE A O 1
ATOM 2404 N N . PHE A 1 301 ? -31.107 -8.213 -19.202 1.00 82.25 301 PHE A N 1
ATOM 2405 C CA . PHE A 1 301 ? -32.095 -9.184 -19.653 1.00 82.25 301 PHE A CA 1
ATOM 2406 C C . PHE A 1 301 ? -32.811 -8.615 -20.875 1.00 82.25 301 PHE A C 1
ATOM 2408 O O . PHE A 1 301 ? -33.499 -7.592 -20.805 1.00 82.25 301 PHE A O 1
ATOM 2415 N N . THR A 1 302 ? -32.625 -9.273 -22.014 1.00 83.56 302 THR A N 1
ATOM 2416 C CA . THR A 1 302 ? -33.252 -8.892 -23.280 1.00 83.56 302 THR A CA 1
ATOM 2417 C C . THR A 1 302 ? -34.499 -9.743 -23.519 1.00 83.56 302 THR A C 1
ATOM 2419 O O . THR A 1 302 ? -34.396 -10.955 -23.365 1.00 83.56 302 THR A O 1
ATOM 2422 N N . PRO A 1 303 ? -35.638 -9.177 -23.958 1.00 80.56 303 PRO A N 1
ATOM 2423 C CA . PRO A 1 303 ? -36.871 -9.937 -24.214 1.00 80.56 303 PRO A CA 1
ATOM 2424 C C . PRO A 1 303 ? -36.728 -11.152 -25.143 1.00 80.56 303 PRO A C 1
ATOM 2426 O O . PRO A 1 303 ? -37.521 -12.084 -25.059 1.00 80.56 303 PRO A O 1
ATOM 2429 N N . ASP A 1 304 ? -35.721 -11.134 -26.020 1.00 75.69 304 ASP A N 1
ATOM 2430 C CA . ASP A 1 304 ? -35.455 -12.186 -27.004 1.00 75.69 304 ASP A CA 1
ATOM 2431 C C . ASP A 1 304 ? -34.461 -13.263 -26.510 1.00 75.69 304 ASP A C 1
ATOM 2433 O O . ASP A 1 304 ? -34.162 -14.196 -27.260 1.00 75.69 304 ASP A O 1
ATOM 2437 N N . SER A 1 305 ? -33.912 -13.154 -25.288 1.00 76.00 305 SER A N 1
ATOM 2438 C CA . SER A 1 305 ? -32.971 -14.150 -24.745 1.00 76.00 305 SER A CA 1
ATOM 2439 C C . SER A 1 305 ? -33.668 -15.267 -23.970 1.00 76.00 305 SER A C 1
ATOM 2441 O O . SER A 1 305 ? -34.723 -15.078 -23.369 1.00 76.00 305 SER A O 1
ATOM 2443 N N . SER A 1 306 ? -33.028 -16.442 -23.937 1.00 72.31 306 SER A N 1
ATOM 2444 C CA . SER A 1 306 ? -33.443 -17.595 -23.119 1.00 72.31 306 SER A CA 1
ATOM 2445 C C . SER A 1 306 ? -33.528 -17.288 -21.626 1.00 72.31 306 SER A C 1
ATOM 2447 O O . SER A 1 306 ? -34.236 -17.975 -20.897 1.00 72.31 306 SER A O 1
ATOM 2449 N N . ASP A 1 307 ? -32.804 -16.261 -21.191 1.00 69.50 307 ASP A N 1
ATOM 2450 C CA . ASP A 1 307 ? -32.625 -15.909 -19.786 1.00 69.50 307 ASP A CA 1
ATOM 2451 C C . ASP A 1 307 ? -33.723 -14.946 -19.303 1.00 69.50 307 ASP A C 1
ATOM 2453 O O . ASP A 1 307 ? -33.776 -14.603 -18.121 1.00 69.50 307 ASP A O 1
ATOM 2457 N N . PHE A 1 308 ? -34.596 -14.483 -20.210 1.00 81.38 308 PHE A N 1
ATOM 2458 C CA . PHE A 1 308 ? -35.741 -13.650 -19.867 1.00 81.38 308 PHE A CA 1
ATOM 2459 C C . PHE A 1 308 ? -36.867 -14.514 -19.284 1.00 81.38 308 PHE A C 1
ATOM 2461 O O . PHE A 1 308 ? -37.305 -15.477 -19.922 1.00 81.38 308 PHE A O 1
ATOM 2468 N N . PRO A 1 309 ? -37.376 -14.200 -18.083 1.00 81.75 309 PRO A N 1
ATOM 2469 C CA . PRO A 1 309 ? -38.311 -15.081 -17.412 1.00 81.75 309 PRO A CA 1
ATOM 2470 C C . PRO A 1 309 ? -39.703 -15.030 -18.050 1.00 81.75 309 PRO A C 1
ATOM 2472 O O . PRO A 1 309 ? -40.253 -13.965 -18.332 1.00 81.75 309 PRO A O 1
ATOM 2475 N N . SER A 1 310 ? -40.314 -16.203 -18.239 1.00 78.62 310 SER A N 1
ATOM 2476 C CA . SER A 1 310 ? -41.645 -16.332 -18.850 1.00 78.62 310 SER A CA 1
ATOM 2477 C C . SER A 1 310 ? -42.777 -15.767 -17.988 1.00 78.62 310 SER A C 1
ATOM 2479 O O . SER A 1 310 ? -43.861 -15.505 -18.500 1.00 78.62 310 SER A O 1
ATOM 2481 N N . ASP A 1 311 ? -42.545 -15.619 -16.681 1.00 82.50 311 ASP A N 1
ATOM 2482 C CA . ASP A 1 311 ? -43.499 -15.029 -15.735 1.00 82.50 311 ASP A CA 1
ATOM 2483 C C . ASP A 1 311 ? -43.449 -13.490 -15.716 1.00 82.50 311 ASP A C 1
ATOM 2485 O O . ASP A 1 311 ? -44.252 -12.871 -15.022 1.00 82.50 311 ASP A O 1
ATOM 2489 N N . LEU A 1 312 ? -42.526 -12.884 -16.482 1.00 83.56 312 LEU A N 1
ATOM 2490 C CA . LEU A 1 312 ? -42.278 -11.440 -16.554 1.00 83.56 312 LEU A CA 1
ATOM 2491 C C . LEU A 1 312 ? -42.010 -10.790 -15.184 1.00 83.56 312 LEU A C 1
ATOM 2493 O O . LEU A 1 312 ? -42.167 -9.578 -15.036 1.00 83.56 312 LEU A O 1
ATOM 2497 N N . GLN A 1 313 ? -41.626 -11.585 -14.181 1.00 85.62 313 GLN A N 1
ATOM 2498 C CA . GLN A 1 313 ? -41.572 -11.155 -12.785 1.00 85.62 313 GLN A CA 1
ATOM 2499 C C . GLN A 1 313 ? -40.283 -11.581 -12.079 1.00 85.62 313 GLN A C 1
ATOM 2501 O O . GLN A 1 313 ? -39.748 -10.805 -11.285 1.00 85.62 313 GLN A O 1
ATOM 2506 N N . THR A 1 314 ? -39.786 -12.793 -12.335 1.00 86.62 314 THR A N 1
ATOM 2507 C CA . THR A 1 314 ? -38.709 -13.406 -11.542 1.00 86.62 314 THR A CA 1
ATOM 2508 C C . THR A 1 314 ? -37.418 -13.510 -12.349 1.00 86.62 314 THR A C 1
ATOM 2510 O O . THR A 1 314 ? -37.256 -14.424 -13.150 1.00 86.62 314 THR A O 1
ATOM 2513 N N . PHE A 1 315 ? -36.452 -12.629 -12.100 1.00 86.50 315 PHE A N 1
ATOM 2514 C CA . PHE A 1 315 ? -35.188 -12.571 -12.839 1.00 86.50 315 PHE A CA 1
ATOM 2515 C C . PHE A 1 315 ? -34.062 -13.228 -12.031 1.00 86.50 315 PHE A C 1
ATOM 2517 O O . PHE A 1 315 ? -33.756 -12.789 -10.923 1.00 86.50 315 PHE A O 1
ATOM 2524 N N . LYS A 1 316 ? -33.434 -14.282 -12.569 1.00 83.94 316 LYS A N 1
ATOM 2525 C CA . LYS A 1 316 ? -32.379 -15.051 -11.880 1.00 83.94 316 LYS A CA 1
ATOM 2526 C C . LYS A 1 316 ? -31.044 -15.000 -12.620 1.00 83.94 316 LYS A C 1
ATOM 2528 O O . LYS A 1 316 ? -31.000 -14.908 -13.846 1.00 83.94 316 LYS A O 1
ATOM 2533 N N . PHE A 1 317 ? -29.957 -15.062 -11.861 1.00 82.31 317 PHE A N 1
ATOM 2534 C CA . PHE A 1 317 ? -28.598 -15.220 -12.373 1.00 82.31 317 PHE A CA 1
ATOM 2535 C C . PHE A 1 317 ? -28.255 -16.712 -12.463 1.00 82.31 317 PHE A C 1
ATOM 2537 O O . PHE A 1 317 ? -28.655 -17.490 -11.594 1.00 82.31 317 PHE A O 1
ATOM 2544 N N . ASP A 1 318 ? -27.563 -17.129 -13.526 1.00 69.38 318 ASP A N 1
ATOM 2545 C CA . ASP A 1 318 ? -27.253 -18.545 -13.733 1.00 69.38 318 ASP A CA 1
ATOM 2546 C C . ASP A 1 318 ? -26.204 -19.039 -12.727 1.00 69.38 318 ASP A C 1
ATOM 2548 O O . ASP A 1 318 ? -25.104 -18.499 -12.617 1.00 69.38 318 ASP A O 1
ATOM 2552 N N . ALA A 1 319 ? -26.522 -20.119 -12.011 1.00 56.28 319 ALA A N 1
ATOM 2553 C CA . ALA A 1 319 ? -25.777 -20.541 -10.823 1.00 56.28 319 ALA A CA 1
ATOM 2554 C C . ALA A 1 319 ? -24.304 -20.939 -11.066 1.00 56.28 319 ALA A C 1
ATOM 2556 O O . ALA A 1 319 ? -23.522 -20.928 -10.115 1.00 56.28 319 ALA A O 1
ATOM 2557 N N . GLU A 1 320 ? -23.924 -21.300 -12.297 1.00 54.00 320 GLU A N 1
ATOM 2558 C CA . GLU A 1 320 ? -22.558 -21.736 -12.643 1.00 54.00 320 GLU A CA 1
ATOM 2559 C C . GLU A 1 320 ? -21.800 -20.745 -13.544 1.00 54.00 320 GLU A C 1
ATOM 2561 O O . GLU A 1 320 ? -20.570 -20.741 -13.539 1.00 54.00 320 GLU A O 1
ATOM 2566 N N . GLY A 1 321 ? -22.502 -19.886 -14.293 1.00 53.78 321 GLY A N 1
ATOM 2567 C CA . GLY A 1 321 ? -21.895 -18.951 -15.253 1.00 53.78 321 GLY A CA 1
ATOM 2568 C C . GLY A 1 321 ? -21.770 -17.505 -14.760 1.00 53.78 321 GLY A C 1
ATOM 2569 O O . GLY A 1 321 ? -20.915 -16.765 -15.244 1.00 53.78 321 GLY A O 1
ATOM 2570 N N . ASP A 1 322 ? -22.579 -17.114 -13.771 1.00 64.19 322 ASP A N 1
ATOM 2571 C CA . ASP A 1 322 ? -22.852 -15.712 -13.430 1.00 64.19 322 ASP A CA 1
ATOM 2572 C C . ASP A 1 322 ? -22.475 -15.3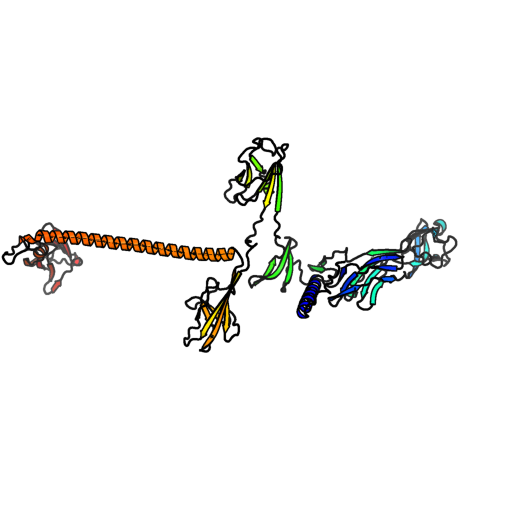37 -11.987 1.00 64.19 322 ASP A C 1
ATOM 2574 O O . ASP A 1 322 ? -23.045 -14.420 -11.398 1.00 64.19 322 ASP A O 1
ATOM 2578 N N . LEU A 1 323 ? -21.463 -15.998 -11.416 1.00 61.88 323 LEU A N 1
ATOM 2579 C CA . LEU A 1 323 ? -20.970 -15.735 -10.051 1.00 61.88 323 LEU A CA 1
ATOM 2580 C C . LEU A 1 323 ? -20.650 -14.252 -9.790 1.00 61.88 323 LEU A C 1
ATOM 2582 O O . LEU A 1 323 ? -20.825 -13.765 -8.679 1.00 61.88 323 LEU A O 1
ATOM 2586 N N . LYS A 1 324 ? -20.229 -13.523 -10.826 1.00 62.06 324 LYS A N 1
ATOM 2587 C CA . LYS A 1 324 ? -19.950 -12.080 -10.786 1.00 62.06 324 LYS A CA 1
ATOM 2588 C C . LYS A 1 324 ? -21.193 -11.188 -10.674 1.00 62.06 324 LYS A C 1
ATOM 2590 O O . LYS A 1 324 ? -21.046 -9.980 -10.580 1.00 62.06 324 LYS A O 1
ATOM 2595 N N . TYR A 1 325 ? -22.402 -11.732 -10.737 1.00 69.88 325 TYR A N 1
ATOM 2596 C CA . TYR A 1 325 ? -23.648 -10.985 -10.532 1.00 69.88 325 TYR A CA 1
ATOM 2597 C C . TYR A 1 325 ? -24.312 -11.329 -9.198 1.00 69.88 325 TYR A C 1
ATOM 2599 O O . TYR A 1 325 ? -25.349 -10.765 -8.866 1.00 69.88 325 TYR A O 1
ATOM 2607 N N . HIS A 1 326 ? -23.727 -12.239 -8.420 1.00 72.19 326 HIS A N 1
ATOM 2608 C CA . HIS A 1 326 ? -24.209 -12.520 -7.078 1.00 72.19 326 HIS A CA 1
ATOM 2609 C C . HIS A 1 326 ? -23.893 -11.360 -6.133 1.00 72.19 326 HIS A C 1
ATOM 2611 O O . HIS A 1 326 ? -22.860 -10.717 -6.270 1.00 72.19 326 HIS A O 1
ATOM 2617 N N . TYR A 1 327 ? -24.771 -11.081 -5.180 1.00 71.75 327 TYR A N 1
ATOM 2618 C CA . TYR A 1 327 ? -24.653 -9.920 -4.293 1.00 71.75 327 TYR A CA 1
ATOM 2619 C C . TYR A 1 327 ? -25.119 -10.264 -2.883 1.00 71.75 327 TYR A C 1
ATOM 2621 O O . TYR A 1 327 ? -25.745 -11.298 -2.675 1.00 71.75 327 TYR A O 1
ATOM 2629 N N . ILE A 1 328 ? -24.843 -9.407 -1.906 1.00 69.88 328 ILE A N 1
ATOM 2630 C CA . ILE A 1 328 ? -25.304 -9.597 -0.529 1.00 69.88 328 ILE A CA 1
ATOM 2631 C C . ILE A 1 328 ? -26.674 -8.921 -0.371 1.00 69.88 328 ILE A C 1
ATOM 2633 O O . ILE A 1 328 ? -26.765 -7.693 -0.511 1.00 69.88 328 ILE A O 1
ATOM 2637 N N . PRO A 1 329 ? -27.745 -9.682 -0.080 1.00 66.12 329 PRO A N 1
ATOM 2638 C CA . PRO A 1 329 ? -29.077 -9.120 0.061 1.00 66.12 329 PRO A CA 1
ATOM 2639 C C . PRO A 1 329 ? -29.172 -8.096 1.203 1.00 66.12 329 PRO A C 1
ATOM 2641 O O . PRO A 1 329 ? -28.567 -8.276 2.260 1.00 66.12 329 PRO A O 1
ATOM 2644 N N . GLY A 1 330 ? -29.944 -7.028 1.010 1.00 61.78 330 GLY A N 1
ATOM 2645 C CA . GLY A 1 330 ? -30.205 -5.985 2.010 1.00 61.78 330 GLY A CA 1
ATOM 2646 C C . GLY A 1 330 ? -29.160 -4.865 2.096 1.00 61.78 330 GLY A C 1
ATOM 2647 O O . GLY A 1 330 ? -29.361 -3.913 2.849 1.00 61.78 330 GLY A O 1
ATOM 2648 N N . LEU A 1 331 ? -28.075 -4.925 1.312 1.00 61.59 331 LEU A N 1
ATOM 2649 C CA . LEU A 1 331 ? -27.012 -3.905 1.289 1.00 61.59 331 LEU A CA 1
ATOM 2650 C C . LEU A 1 331 ? -27.117 -2.908 0.117 1.00 61.59 331 LEU A C 1
ATOM 2652 O O . LEU A 1 331 ? -26.149 -2.209 -0.179 1.00 61.59 331 LEU A O 1
ATOM 2656 N N . ASN A 1 332 ? -28.277 -2.818 -0.549 1.00 64.12 332 ASN A N 1
ATOM 2657 C CA . ASN A 1 332 ? -28.513 -1.960 -1.726 1.00 64.12 332 ASN A CA 1
ATOM 2658 C C . ASN A 1 332 ? -27.449 -2.135 -2.828 1.00 64.12 332 ASN A C 1
ATOM 2660 O O . ASN A 1 332 ? -27.025 -1.174 -3.470 1.00 64.12 332 ASN A O 1
ATOM 2664 N N . GLN A 1 333 ? -26.991 -3.371 -3.027 1.00 70.00 333 GLN A N 1
ATOM 2665 C CA . GLN A 1 333 ? -25.952 -3.692 -4.005 1.00 70.00 333 GLN A CA 1
ATOM 2666 C C . GLN A 1 333 ? -26.500 -3.864 -5.423 1.00 70.00 333 GLN A C 1
ATOM 2668 O O . GLN A 1 333 ? -25.714 -3.962 -6.362 1.00 70.00 333 GLN A O 1
ATOM 2673 N N . ILE A 1 334 ? -27.822 -3.863 -5.605 1.00 79.00 334 ILE A N 1
ATOM 2674 C CA . ILE A 1 334 ? -28.453 -3.967 -6.919 1.00 79.00 334 ILE A CA 1
ATOM 2675 C C . ILE A 1 334 ? -29.218 -2.695 -7.272 1.00 79.00 334 ILE A C 1
ATOM 2677 O O . ILE A 1 334 ? -29.978 -2.163 -6.468 1.00 79.00 334 ILE A O 1
ATOM 2681 N N . GLU A 1 335 ? -29.027 -2.228 -8.500 1.00 81.81 335 GLU A N 1
ATOM 2682 C CA . GLU A 1 335 ? -29.844 -1.198 -9.137 1.00 81.81 335 GLU A CA 1
ATOM 2683 C C . GLU A 1 335 ? -30.533 -1.830 -10.350 1.00 81.81 335 GLU A C 1
ATOM 2685 O O . GLU A 1 335 ? -29.861 -2.352 -11.244 1.00 81.81 335 GLU A O 1
ATOM 2690 N N . ILE A 1 336 ? -31.866 -1.796 -10.379 1.00 81.56 336 ILE A N 1
ATOM 2691 C CA . ILE A 1 336 ? -32.672 -2.365 -11.464 1.00 81.56 336 ILE A CA 1
ATOM 2692 C C . ILE A 1 336 ? -33.267 -1.219 -12.273 1.00 81.56 336 ILE A C 1
ATOM 2694 O O . ILE A 1 336 ? -33.959 -0.360 -11.732 1.00 81.56 336 ILE A O 1
ATOM 2698 N N . ILE A 1 337 ? -33.013 -1.216 -13.575 1.00 80.19 337 ILE A N 1
ATOM 2699 C CA . ILE A 1 337 ? -33.476 -0.200 -14.513 1.00 80.19 337 ILE A CA 1
ATOM 2700 C C . ILE A 1 337 ? -34.345 -0.879 -15.569 1.00 80.19 337 ILE A C 1
ATOM 2702 O O . ILE A 1 337 ? -33.889 -1.768 -16.288 1.00 80.19 337 ILE A O 1
ATOM 2706 N N . ILE A 1 338 ? -35.595 -0.436 -15.688 1.00 80.88 338 ILE A N 1
ATOM 2707 C CA . ILE A 1 338 ? -36.551 -0.916 -16.694 1.00 80.88 338 ILE A CA 1
ATOM 2708 C C . ILE A 1 338 ? -36.976 0.280 -17.539 1.00 80.88 338 ILE A C 1
ATOM 2710 O O . ILE A 1 338 ? -37.400 1.298 -16.996 1.00 80.88 338 ILE A O 1
ATOM 2714 N N . ASP A 1 339 ? -36.836 0.190 -18.864 1.00 73.00 339 ASP A N 1
ATOM 2715 C CA . ASP A 1 339 ? -37.187 1.275 -19.801 1.00 73.00 339 ASP A CA 1
ATOM 2716 C C . ASP A 1 339 ? -36.583 2.652 -19.412 1.00 73.00 339 ASP A C 1
ATOM 2718 O O . ASP A 1 339 ? -37.206 3.703 -19.566 1.00 73.00 339 ASP A O 1
ATOM 2722 N N . ASN A 1 340 ? -35.331 2.654 -18.930 1.00 67.69 340 ASN A N 1
ATOM 2723 C CA . ASN A 1 340 ? -34.583 3.822 -18.426 1.00 67.69 340 ASN A CA 1
ATOM 2724 C C . ASN A 1 340 ? -35.105 4.447 -17.117 1.00 67.69 340 ASN A C 1
ATOM 2726 O O . ASN A 1 340 ? -34.645 5.527 -16.738 1.00 67.69 340 ASN A O 1
ATOM 2730 N N . ALA A 1 341 ? -36.023 3.791 -16.407 1.00 71.12 341 ALA A N 1
ATOM 2731 C CA . ALA A 1 341 ? -36.438 4.175 -15.063 1.00 71.12 341 ALA A CA 1
ATOM 2732 C C . ALA A 1 341 ? -35.806 3.238 -14.024 1.00 71.12 341 ALA A C 1
ATOM 2734 O O . ALA A 1 341 ? -35.937 2.020 -14.124 1.00 71.12 341 ALA A O 1
ATOM 2735 N N . SER A 1 342 ? -35.116 3.815 -13.038 1.00 78.44 342 SER A N 1
ATOM 2736 C CA . SER A 1 342 ? -34.563 3.068 -11.903 1.00 78.44 342 SER A CA 1
ATOM 2737 C C . SER A 1 342 ? -35.688 2.720 -10.927 1.00 78.44 342 SER A C 1
ATOM 2739 O O . SER A 1 342 ? -36.478 3.596 -10.559 1.00 78.44 342 SER A O 1
ATOM 2741 N N . LEU A 1 343 ? -35.785 1.446 -10.555 1.00 79.44 343 LEU A N 1
ATOM 2742 C CA . LEU A 1 343 ? -36.725 0.966 -9.553 1.00 79.44 343 LEU A CA 1
ATOM 2743 C C . LEU A 1 343 ? -36.207 1.241 -8.146 1.00 79.44 343 LEU A C 1
ATOM 2745 O O . LEU A 1 343 ? -35.016 1.128 -7.861 1.00 79.44 343 LEU A O 1
ATOM 2749 N N . MET A 1 344 ? -37.137 1.542 -7.249 1.00 73.19 344 MET A N 1
ATOM 2750 C CA . MET A 1 344 ? -36.854 1.680 -5.825 1.00 73.19 344 MET A CA 1
ATOM 2751 C C . MET A 1 344 ? -36.891 0.311 -5.133 1.00 73.19 344 MET A C 1
ATOM 2753 O O . MET A 1 344 ? -37.565 -0.615 -5.589 1.00 73.19 344 MET A O 1
ATOM 2757 N N . SER A 1 345 ? -36.179 0.184 -4.010 1.00 70.88 345 SER A N 1
ATOM 2758 C CA . SER A 1 345 ? -36.037 -1.074 -3.260 1.00 70.88 345 SER A CA 1
ATOM 2759 C C . SER A 1 345 ? -37.344 -1.624 -2.686 1.00 70.88 345 SER A C 1
ATOM 2761 O O . SER A 1 345 ? -37.419 -2.793 -2.330 1.00 70.88 345 SER A O 1
ATOM 2763 N N . ASP A 1 346 ? -38.401 -0.816 -2.611 1.00 76.19 346 ASP A N 1
ATOM 2764 C CA . ASP A 1 346 ? -39.734 -1.253 -2.204 1.00 76.19 346 ASP A CA 1
ATOM 2765 C C . ASP A 1 346 ? -40.540 -1.898 -3.343 1.00 76.19 346 ASP A C 1
ATOM 2767 O O . ASP A 1 346 ? -41.608 -2.449 -3.070 1.00 76.19 346 ASP A O 1
ATOM 2771 N N . GLN A 1 347 ? -40.052 -1.868 -4.588 1.00 78.06 347 GLN A N 1
ATOM 2772 C CA . GLN A 1 347 ? -40.749 -2.371 -5.781 1.00 78.06 347 GLN A CA 1
ATOM 2773 C C . GLN A 1 347 ? -40.306 -3.781 -6.211 1.00 78.06 347 GLN A C 1
ATOM 2775 O O . GLN A 1 347 ? -40.915 -4.378 -7.104 1.00 78.06 347 GLN A O 1
ATOM 2780 N N . TYR A 1 348 ? -39.278 -4.339 -5.572 1.00 84.19 348 TYR A N 1
ATOM 2781 C CA . TYR A 1 348 ? -38.765 -5.681 -5.835 1.00 84.19 348 TYR A CA 1
ATOM 2782 C C . TYR A 1 348 ? -38.310 -6.364 -4.540 1.00 84.19 348 TYR A C 1
ATOM 2784 O O . TYR A 1 348 ? -37.988 -5.702 -3.561 1.00 84.19 348 TYR A O 1
ATOM 2792 N N . ASP A 1 349 ? -38.272 -7.693 -4.557 1.00 83.56 349 ASP A N 1
ATOM 2793 C CA . ASP A 1 349 ? -37.749 -8.536 -3.488 1.00 83.56 349 ASP A CA 1
ATOM 2794 C C . ASP A 1 349 ? -36.492 -9.270 -3.981 1.00 83.56 349 ASP A C 1
ATOM 2796 O O . ASP A 1 349 ? -36.441 -9.777 -5.105 1.00 83.56 349 ASP A O 1
ATOM 2800 N N . GLU A 1 350 ? -35.460 -9.339 -3.148 1.00 83.38 350 GLU A N 1
ATOM 2801 C CA . GLU A 1 350 ? -34.193 -10.000 -3.475 1.00 83.38 350 GLU A CA 1
ATOM 2802 C C . GLU A 1 350 ? -34.288 -11.518 -3.236 1.00 83.38 350 GLU A C 1
ATOM 2804 O O . GLU A 1 350 ? -34.808 -11.975 -2.218 1.00 83.38 350 GLU A O 1
ATOM 2809 N N . ILE A 1 351 ? -33.794 -12.321 -4.181 1.00 83.12 351 ILE A N 1
ATOM 2810 C CA . ILE A 1 351 ? -33.845 -13.787 -4.128 1.00 83.12 351 ILE A CA 1
ATOM 2811 C C . ILE A 1 351 ? -32.550 -14.302 -3.507 1.00 83.12 351 ILE A C 1
ATOM 2813 O O . ILE A 1 351 ? -31.474 -14.137 -4.079 1.00 83.12 351 ILE A O 1
ATOM 2817 N N . ILE A 1 352 ? -32.667 -14.985 -2.371 1.00 78.94 352 ILE A N 1
ATOM 2818 C CA . ILE A 1 352 ? -31.539 -15.529 -1.607 1.00 78.94 352 ILE A CA 1
ATOM 2819 C C . ILE A 1 352 ? -31.392 -17.029 -1.887 1.00 78.94 352 ILE A C 1
ATOM 2821 O O . ILE A 1 352 ? -32.385 -17.750 -2.013 1.00 78.94 352 ILE A O 1
ATOM 2825 N N . LYS A 1 353 ? -30.152 -17.508 -1.995 1.00 73.19 353 LYS A N 1
ATOM 2826 C CA . LYS A 1 353 ? -29.831 -18.937 -2.042 1.00 73.19 353 LYS A CA 1
ATOM 2827 C C . LYS A 1 353 ? -29.723 -19.487 -0.616 1.00 73.19 353 LYS A C 1
ATOM 2829 O O . LYS A 1 353 ? -28.856 -19.051 0.133 1.00 73.19 353 LYS A O 1
ATOM 2834 N N . ASP A 1 354 ? -30.567 -20.458 -0.264 1.00 56.00 354 ASP A N 1
ATOM 2835 C CA . ASP A 1 354 ? -30.498 -21.169 1.022 1.00 56.00 354 ASP A CA 1
ATOM 2836 C C . ASP A 1 354 ? -29.220 -22.023 1.095 1.00 56.00 354 ASP A C 1
ATOM 2838 O O . ASP A 1 354 ? -29.174 -23.146 0.587 1.00 56.00 354 ASP A O 1
ATOM 2842 N N . THR A 1 355 ? -28.164 -21.491 1.709 1.00 54.03 355 THR A N 1
ATOM 2843 C CA . THR A 1 355 ? -26.958 -22.243 2.093 1.00 54.03 355 THR A CA 1
ATOM 2844 C C . THR A 1 355 ? -26.428 -21.734 3.433 1.00 54.03 355 THR A C 1
ATOM 2846 O O . THR A 1 355 ? -26.435 -20.530 3.663 1.00 54.03 355 THR A O 1
ATOM 2849 N N . GLU A 1 356 ? -25.969 -22.651 4.293 1.00 45.00 356 GLU A N 1
ATOM 2850 C CA . GLU A 1 356 ? -25.755 -22.446 5.741 1.00 45.00 356 GLU A CA 1
ATOM 2851 C C . GLU A 1 356 ? -24.702 -21.397 6.151 1.00 45.00 356 GLU A C 1
ATOM 2853 O O . GLU A 1 356 ? -24.704 -21.021 7.317 1.00 45.00 356 GLU A O 1
ATOM 2858 N N . ASP A 1 357 ? -23.866 -20.866 5.246 1.00 45.97 357 ASP A N 1
ATOM 2859 C CA . ASP A 1 357 ? -22.725 -20.030 5.664 1.00 45.97 357 ASP A CA 1
ATOM 2860 C C . ASP A 1 357 ? -22.649 -18.595 5.108 1.00 45.97 357 ASP A C 1
ATOM 2862 O O . ASP A 1 357 ? -21.964 -17.782 5.718 1.00 45.97 357 ASP A O 1
ATOM 2866 N N . ILE A 1 358 ? -23.339 -18.200 4.026 1.00 51.88 358 ILE A N 1
ATOM 2867 C CA . ILE A 1 358 ? -23.337 -16.796 3.537 1.00 51.88 358 ILE A CA 1
ATOM 2868 C C . ILE A 1 358 ? -24.644 -16.509 2.773 1.00 51.88 358 ILE A C 1
ATOM 2870 O O . ILE A 1 358 ? -24.961 -17.219 1.816 1.00 51.88 358 ILE A O 1
ATOM 2874 N N . ASN A 1 359 ? -25.381 -15.450 3.146 1.00 56.25 359 ASN A N 1
ATOM 2875 C CA . ASN A 1 359 ? -26.559 -14.972 2.405 1.00 56.25 359 ASN A CA 1
ATOM 2876 C C . ASN A 1 359 ? -26.141 -14.499 1.006 1.00 56.25 359 ASN A C 1
ATOM 2878 O O . ASN A 1 359 ? -25.649 -13.382 0.852 1.00 56.25 359 ASN A O 1
ATOM 2882 N N . ASN A 1 360 ? -26.334 -15.342 -0.008 1.00 67.75 360 ASN A N 1
ATOM 2883 C CA . ASN A 1 360 ? -25.940 -15.037 -1.380 1.00 67.75 360 ASN A CA 1
ATOM 2884 C C . ASN A 1 360 ? -27.173 -14.754 -2.250 1.00 67.75 360 ASN A C 1
ATOM 2886 O O . ASN A 1 360 ? -28.019 -15.629 -2.450 1.00 67.75 360 ASN A O 1
ATOM 2890 N N . GLY A 1 361 ? -27.284 -13.525 -2.744 1.00 74.00 361 GLY A N 1
ATOM 2891 C CA . GLY A 1 361 ? -28.330 -13.048 -3.640 1.00 74.00 361 GLY A CA 1
ATOM 2892 C C . GLY A 1 361 ? -28.095 -13.541 -5.063 1.00 74.00 361 GLY A C 1
ATOM 2893 O O . GLY A 1 361 ? -27.034 -13.315 -5.640 1.00 74.00 361 GLY A O 1
ATOM 2894 N N . ILE A 1 362 ? -29.084 -14.227 -5.632 1.00 83.25 362 ILE A N 1
ATOM 2895 C CA . ILE A 1 362 ? -28.997 -14.907 -6.939 1.00 83.25 362 ILE A CA 1
ATOM 2896 C C . ILE A 1 362 ? -29.991 -14.357 -7.971 1.00 83.25 362 ILE A C 1
ATOM 2898 O O . ILE A 1 362 ? -30.231 -14.974 -9.009 1.00 83.25 362 ILE A O 1
ATOM 2902 N N . GLY A 1 363 ? -30.607 -13.213 -7.687 1.00 84.69 363 GLY A N 1
ATOM 2903 C CA . GLY A 1 363 ? -31.581 -12.571 -8.563 1.00 84.69 363 GLY A CA 1
ATOM 2904 C C . GLY A 1 363 ? -32.614 -11.779 -7.777 1.00 84.69 363 GLY A C 1
ATOM 2905 O O . GLY A 1 363 ? -32.528 -11.679 -6.561 1.00 84.69 363 GLY A O 1
ATOM 2906 N N . PHE A 1 364 ? -33.627 -11.256 -8.454 1.00 87.44 364 PHE A N 1
ATOM 2907 C CA . PHE A 1 364 ? -34.681 -10.444 -7.846 1.00 87.44 364 PHE A CA 1
ATOM 2908 C C . PHE A 1 364 ? -36.043 -10.787 -8.449 1.00 87.44 364 PHE A C 1
ATOM 2910 O O . PHE A 1 364 ? -36.156 -11.307 -9.563 1.00 87.44 364 PHE A O 1
ATOM 2917 N N . LYS A 1 365 ? -37.096 -10.487 -7.699 1.00 88.00 365 LYS A N 1
ATOM 2918 C CA . LYS A 1 365 ? -38.483 -10.658 -8.106 1.00 88.00 365 LYS A CA 1
ATOM 2919 C C . LYS A 1 365 ? -39.209 -9.326 -7.997 1.00 88.00 365 LYS A C 1
ATOM 2921 O O . LYS A 1 365 ? -39.254 -8.736 -6.926 1.00 88.00 365 LYS A O 1
ATOM 2926 N N . LEU A 1 366 ? -39.803 -8.858 -9.086 1.00 85.31 366 LEU A N 1
ATOM 2927 C CA . LEU A 1 366 ? -40.634 -7.656 -9.051 1.00 85.31 366 LEU A CA 1
ATOM 2928 C C . LEU A 1 366 ? -41.918 -7.929 -8.257 1.00 85.31 366 LEU A C 1
ATOM 2930 O O . LEU A 1 366 ? -42.502 -9.010 -8.382 1.00 85.31 366 LEU A O 1
ATOM 2934 N N . LYS A 1 367 ? -42.388 -6.964 -7.460 1.00 83.94 367 LYS A N 1
ATOM 2935 C CA . LYS A 1 367 ? -43.654 -7.133 -6.722 1.00 83.94 367 LYS A CA 1
ATOM 2936 C C . LYS A 1 367 ? -44.841 -7.276 -7.666 1.00 83.94 367 LYS A C 1
ATOM 2938 O O . LYS A 1 367 ? -45.663 -8.170 -7.474 1.00 83.94 367 LYS A O 1
ATOM 2943 N N . ASP A 1 368 ? -44.838 -6.486 -8.733 1.00 81.00 368 ASP A N 1
ATOM 2944 C CA . ASP A 1 368 ? -45.786 -6.583 -9.836 1.00 81.00 368 ASP A CA 1
ATOM 2945 C C . ASP A 1 368 ? -45.068 -7.085 -11.105 1.00 81.00 368 ASP A C 1
ATOM 2947 O O . ASP A 1 368 ? -43.951 -6.641 -11.387 1.00 81.00 368 ASP A O 1
ATOM 2951 N N . PRO A 1 369 ? -45.655 -8.028 -11.868 1.00 84.12 369 PRO A N 1
ATOM 2952 C CA . PRO A 1 369 ? -45.080 -8.485 -13.132 1.00 84.12 369 PRO A CA 1
ATOM 2953 C C . PRO A 1 369 ? -45.075 -7.359 -14.173 1.00 84.12 369 PRO A C 1
ATOM 2955 O O . PRO A 1 369 ? -45.927 -6.470 -14.146 1.00 84.12 369 PRO A O 1
ATOM 2958 N N . LEU A 1 370 ? -44.149 -7.412 -15.133 1.00 82.19 370 LEU A N 1
ATOM 2959 C CA . LEU A 1 370 ? -44.130 -6.444 -16.231 1.00 82.19 370 LEU A CA 1
ATOM 2960 C C . LEU A 1 370 ? -45.358 -6.617 -17.135 1.00 82.19 370 LEU A C 1
ATOM 2962 O O . LEU A 1 370 ? -45.667 -7.726 -17.571 1.00 82.19 370 LEU A O 1
ATOM 2966 N N . ASP A 1 371 ? -45.991 -5.503 -17.510 1.00 79.19 371 ASP A N 1
ATOM 2967 C CA . ASP A 1 371 ? -47.129 -5.492 -18.444 1.00 79.19 371 ASP A CA 1
ATOM 2968 C C . ASP A 1 371 ? -46.768 -6.050 -19.834 1.00 79.19 371 ASP A C 1
ATOM 2970 O O . ASP A 1 371 ? -47.619 -6.563 -20.565 1.00 79.19 371 ASP A O 1
ATOM 2974 N N . LYS A 1 372 ? -45.497 -5.920 -20.225 1.00 80.12 372 LYS A N 1
ATOM 2975 C CA . LYS A 1 372 ? -44.932 -6.432 -21.476 1.00 80.12 372 LYS A CA 1
ATOM 2976 C C . LYS A 1 372 ? -43.448 -6.771 -21.284 1.00 80.12 372 LYS A C 1
ATOM 2978 O O . LYS A 1 372 ? -42.795 -6.136 -20.455 1.00 80.12 372 LYS A O 1
ATOM 2983 N N . PRO A 1 373 ? -42.880 -7.691 -22.083 1.00 81.25 373 PRO A N 1
ATOM 2984 C CA . PRO A 1 373 ? -41.436 -7.897 -22.123 1.00 81.25 373 PRO A CA 1
ATOM 2985 C C . PRO A 1 373 ? -40.710 -6.588 -22.478 1.00 81.25 373 PRO A C 1
ATOM 2987 O O . PRO A 1 373 ? -40.958 -6.001 -23.534 1.00 81.25 373 PRO A O 1
ATOM 2990 N N . ALA A 1 374 ? -39.840 -6.122 -21.585 1.00 81.50 374 ALA A N 1
ATOM 2991 C CA . ALA A 1 374 ? -39.057 -4.894 -21.717 1.00 81.50 374 ALA A CA 1
ATOM 2992 C C . ALA A 1 374 ? -37.595 -5.168 -21.342 1.00 81.50 374 ALA A C 1
ATOM 2994 O O . ALA A 1 374 ? -37.308 -6.162 -20.679 1.00 81.50 374 ALA A O 1
ATOM 2995 N N . TYR A 1 375 ? -36.666 -4.311 -21.771 1.00 82.06 375 TYR A N 1
ATOM 2996 C CA . TYR A 1 375 ? -35.260 -4.465 -21.394 1.00 82.06 375 TYR A CA 1
ATOM 2997 C C . TYR A 1 375 ? -35.090 -4.174 -19.905 1.00 82.06 375 TYR A C 1
ATOM 2999 O O . TYR A 1 375 ? -35.482 -3.102 -19.436 1.00 82.06 375 TYR A O 1
ATOM 3007 N N . VAL A 1 376 ? -34.488 -5.121 -19.186 1.00 83.19 376 VAL A N 1
ATOM 3008 C CA . VAL A 1 376 ? -34.198 -4.979 -17.757 1.00 83.19 376 VAL A CA 1
ATOM 3009 C C . VAL A 1 376 ? -32.690 -4.973 -17.575 1.00 83.19 376 VAL A C 1
ATOM 3011 O O . VAL A 1 376 ? -32.027 -5.993 -17.758 1.00 83.19 376 VAL A O 1
ATOM 3014 N N . GLU A 1 377 ? -32.137 -3.810 -17.256 1.00 82.25 377 GLU A N 1
ATOM 3015 C CA . GLU A 1 377 ? -30.731 -3.655 -16.900 1.00 82.25 377 GLU A CA 1
ATOM 3016 C C . GLU A 1 377 ? -30.585 -3.768 -15.387 1.00 82.25 377 GLU A C 1
ATOM 3018 O O . GLU A 1 377 ? -31.324 -3.157 -14.621 1.00 82.25 377 GLU A O 1
ATOM 3023 N N . VAL A 1 378 ? -29.614 -4.560 -14.958 1.00 83.12 378 VAL A N 1
ATOM 3024 C CA . VAL A 1 378 ? -29.317 -4.803 -13.555 1.00 83.12 378 VAL A CA 1
ATOM 3025 C C . VAL A 1 378 ? -27.854 -4.501 -13.348 1.00 83.12 378 VAL A C 1
ATOM 3027 O O . VAL A 1 378 ? -26.981 -5.105 -13.976 1.00 83.12 378 VAL A O 1
ATOM 3030 N N . ARG A 1 379 ? -27.587 -3.543 -12.473 1.00 81.44 379 ARG A N 1
ATOM 3031 C CA . ARG A 1 379 ? -26.234 -3.183 -12.078 1.00 81.44 379 ARG A CA 1
ATOM 3032 C C . ARG A 1 379 ? -25.992 -3.730 -10.693 1.00 81.44 379 ARG A C 1
ATOM 3034 O O . ARG A 1 379 ? -26.649 -3.318 -9.742 1.00 81.44 379 ARG A O 1
ATOM 3041 N N . VAL A 1 380 ? -25.044 -4.644 -10.600 1.00 75.44 380 VAL A N 1
ATOM 3042 C CA . VAL A 1 380 ? -24.580 -5.196 -9.338 1.00 75.44 380 VAL A CA 1
ATOM 3043 C C . VAL A 1 380 ? -23.314 -4.449 -8.953 1.00 75.44 380 VAL A C 1
ATOM 3045 O O . VAL A 1 380 ? -22.327 -4.423 -9.689 1.00 75.44 380 VAL A O 1
ATOM 3048 N N . THR A 1 381 ? -23.372 -3.780 -7.814 1.00 72.75 381 THR A N 1
ATOM 3049 C CA . THR A 1 381 ? -22.249 -3.063 -7.229 1.00 72.75 381 THR A CA 1
ATOM 3050 C C . THR A 1 381 ? -21.625 -3.953 -6.170 1.00 72.75 381 THR A C 1
ATOM 3052 O O . THR A 1 381 ? -22.214 -4.176 -5.114 1.00 72.75 381 THR A O 1
ATOM 3055 N N . HIS A 1 382 ? -20.424 -4.447 -6.456 1.00 57.59 382 HIS A N 1
ATOM 3056 C CA . HIS A 1 382 ? -19.648 -5.216 -5.495 1.00 57.59 382 HIS A CA 1
ATOM 3057 C C . HIS A 1 382 ? -18.863 -4.261 -4.620 1.00 57.59 382 HIS A C 1
ATOM 3059 O O . HIS A 1 382 ? -17.963 -3.556 -5.086 1.00 57.59 382 HIS A O 1
ATOM 3065 N N . ASN A 1 383 ? -19.192 -4.272 -3.337 1.00 51.75 383 ASN A N 1
ATOM 3066 C CA . ASN A 1 383 ? -18.287 -3.767 -2.325 1.00 51.75 383 ASN A CA 1
ATOM 3067 C C . ASN A 1 383 ? -17.393 -4.947 -1.949 1.00 51.75 383 ASN A C 1
ATOM 3069 O O . ASN A 1 383 ? -17.861 -5.912 -1.352 1.00 51.75 383 ASN A O 1
ATOM 3073 N N . THR A 1 384 ? -16.128 -4.924 -2.362 1.00 44.69 384 THR A N 1
ATOM 3074 C CA . THR A 1 384 ? -15.153 -5.864 -1.807 1.00 44.69 384 THR A CA 1
ATOM 3075 C C . THR A 1 384 ? -14.916 -5.452 -0.365 1.00 44.69 384 THR A C 1
ATOM 3077 O O . THR A 1 384 ? -14.283 -4.420 -0.138 1.00 44.69 384 THR A O 1
ATOM 3080 N N . ASP A 1 385 ? -15.460 -6.225 0.575 1.00 37.09 385 ASP A N 1
ATOM 3081 C CA . ASP A 1 385 ? -15.231 -6.027 2.001 1.00 37.09 385 ASP A CA 1
ATOM 3082 C C . ASP A 1 385 ? -13.726 -6.061 2.273 1.00 37.09 385 ASP A C 1
ATOM 3084 O O . ASP A 1 385 ? -13.050 -7.091 2.198 1.00 37.09 385 ASP A O 1
ATOM 3088 N N . GLU A 1 386 ? -13.200 -4.878 2.575 1.00 36.28 386 GLU A N 1
ATOM 3089 C CA . GLU A 1 386 ? -12.008 -4.723 3.378 1.00 36.28 386 GLU A CA 1
ATOM 3090 C C . GLU A 1 386 ? -12.217 -5.548 4.646 1.00 36.28 386 GLU A C 1
ATOM 3092 O O . GLU A 1 386 ? -13.206 -5.374 5.361 1.00 36.28 386 GLU A O 1
ATOM 3097 N N . ALA A 1 387 ? -11.256 -6.404 4.984 1.00 37.22 387 ALA A N 1
ATOM 3098 C CA . ALA A 1 387 ? -11.064 -6.708 6.388 1.00 37.22 387 ALA A CA 1
ATOM 3099 C C . ALA A 1 387 ? -10.710 -5.372 7.071 1.00 37.22 387 ALA A C 1
ATOM 3101 O O . ALA A 1 387 ? -9.557 -4.949 7.077 1.00 37.22 387 ALA A O 1
ATOM 3102 N N . ASN A 1 388 ? -11.751 -4.706 7.575 1.00 38.66 388 ASN A N 1
ATOM 3103 C CA . ASN A 1 388 ? -11.787 -3.428 8.280 1.00 38.66 388 ASN A CA 1
ATOM 3104 C C . ASN A 1 388 ? -11.467 -2.155 7.474 1.00 38.66 388 ASN A C 1
ATOM 3106 O O . ASN A 1 388 ? -10.463 -1.496 7.742 1.00 38.66 388 ASN A O 1
ATOM 3110 N N . ALA A 1 389 ? -12.400 -1.680 6.642 1.00 33.88 389 ALA A N 1
ATOM 3111 C CA . ALA A 1 389 ? -12.598 -0.230 6.559 1.00 33.88 389 ALA A CA 1
ATOM 3112 C C . ALA A 1 389 ? -14.072 0.203 6.571 1.00 33.88 389 ALA A C 1
ATOM 3114 O O . ALA A 1 389 ? -14.668 0.692 5.617 1.00 33.88 389 ALA A O 1
ATOM 3115 N N . ASN A 1 390 ? -14.593 0.266 7.794 1.00 34.84 390 ASN A N 1
ATOM 3116 C CA . ASN A 1 390 ? -15.159 1.543 8.200 1.00 34.84 390 ASN A CA 1
ATOM 3117 C C . ASN A 1 390 ? -14.024 2.572 8.218 1.00 34.84 390 ASN A C 1
ATOM 3119 O O . ASN A 1 390 ? -13.203 2.536 9.130 1.00 34.84 390 ASN A O 1
ATOM 3123 N N . LYS A 1 391 ? -13.969 3.482 7.239 1.00 36.28 391 LYS A N 1
ATOM 3124 C CA . LYS A 1 391 ? -13.471 4.868 7.402 1.00 36.28 391 LYS A CA 1
ATOM 3125 C C . LYS A 1 391 ? -13.490 5.621 6.070 1.00 36.28 391 LYS A C 1
ATOM 3127 O O . LYS A 1 391 ? -12.458 5.935 5.487 1.00 36.28 391 LYS A O 1
ATOM 3132 N N . SER A 1 392 ? -14.666 6.064 5.638 1.00 33.59 392 SER A N 1
ATOM 3133 C CA . SER A 1 392 ? -14.711 7.362 4.962 1.00 33.59 392 SER A CA 1
ATOM 3134 C C . SER A 1 392 ? -15.858 8.216 5.494 1.00 33.59 392 SER A C 1
ATOM 3136 O O . SER A 1 392 ? -17.015 7.816 5.518 1.00 33.59 392 SER A O 1
ATOM 3138 N N . TYR A 1 393 ? -15.452 9.402 5.956 1.00 33.38 393 TYR A N 1
ATOM 3139 C CA . TYR A 1 393 ? -16.200 10.477 6.609 1.00 33.38 393 TYR A CA 1
ATOM 3140 C C . TYR A 1 393 ? -16.391 10.376 8.122 1.00 33.38 393 TYR A C 1
ATOM 3142 O O . TYR A 1 393 ? -17.451 10.020 8.623 1.00 33.38 393 TYR A O 1
ATOM 3150 N N . GLN A 1 394 ? -15.400 10.897 8.854 1.00 36.69 394 GLN A N 1
ATOM 3151 C CA . GLN A 1 394 ? -15.666 11.591 10.108 1.00 36.69 394 GLN A CA 1
ATOM 3152 C C . GLN A 1 394 ? -14.897 12.904 10.198 1.00 36.69 394 GLN A C 1
ATOM 3154 O O . GLN A 1 394 ? -13.705 12.991 9.923 1.00 36.69 394 GLN A O 1
ATOM 3159 N N . ARG A 1 395 ? -15.626 13.953 10.575 1.00 39.31 395 ARG A N 1
ATOM 3160 C CA . ARG A 1 395 ? -15.062 15.233 10.991 1.00 39.31 395 ARG A CA 1
ATOM 3161 C C . ARG A 1 395 ? -14.114 14.952 12.157 1.00 39.31 395 ARG A C 1
ATOM 3163 O O . ARG A 1 395 ? -14.572 14.476 13.188 1.00 39.31 395 ARG A O 1
ATOM 3170 N N . SER A 1 396 ? -12.827 15.247 11.992 1.00 41.25 396 SER A N 1
ATOM 3171 C CA . SER A 1 396 ? -11.874 15.213 13.100 1.00 41.25 396 SER A CA 1
ATOM 3172 C C . SER A 1 396 ? -12.289 16.271 14.114 1.00 41.25 396 SER A C 1
ATOM 3174 O O . SER A 1 396 ? -12.187 17.469 13.843 1.00 41.25 396 SER A O 1
ATOM 3176 N N . ALA A 1 397 ? -12.789 15.832 15.261 1.00 48.47 397 ALA A N 1
ATOM 3177 C CA . ALA A 1 397 ? -12.951 16.685 16.423 1.00 48.47 397 ALA A CA 1
ATOM 3178 C C . ALA A 1 397 ? -11.847 16.315 17.414 1.00 48.47 397 ALA A C 1
ATOM 3180 O O . ALA A 1 397 ? -11.828 15.213 17.967 1.00 48.47 397 ALA A O 1
ATOM 3181 N N . THR A 1 398 ? -10.903 17.235 17.588 1.00 59.16 398 THR A N 1
ATOM 3182 C CA . THR A 1 398 ? -9.870 17.138 18.615 1.00 59.16 398 THR A CA 1
ATOM 3183 C C . THR A 1 398 ? -10.377 17.858 19.851 1.00 59.16 398 THR A C 1
ATOM 3185 O O . THR A 1 398 ? -10.605 19.069 19.827 1.00 59.16 398 THR A O 1
ATOM 3188 N N . PHE A 1 399 ? -10.563 17.111 20.929 1.00 65.06 399 PHE A N 1
ATOM 3189 C CA . PHE A 1 399 ? -10.891 17.655 22.236 1.00 65.06 399 PHE A CA 1
ATOM 3190 C C . PHE A 1 399 ? -9.635 17.589 23.091 1.00 65.06 399 PHE A C 1
ATOM 3192 O O . PHE A 1 399 ? -9.130 16.505 23.377 1.00 65.06 399 PHE A O 1
ATOM 3199 N N . ALA A 1 400 ? -9.131 18.753 23.484 1.00 77.06 400 ALA A N 1
ATOM 3200 C CA . ALA A 1 400 ? -8.045 18.863 24.440 1.00 77.06 400 ALA A CA 1
ATOM 3201 C C . ALA A 1 400 ? -8.604 19.421 25.744 1.00 77.06 400 ALA A C 1
ATOM 3203 O O . ALA A 1 400 ? -9.336 20.416 25.735 1.00 77.06 400 ALA A O 1
ATOM 3204 N N . LYS A 1 401 ? -8.266 18.787 26.862 1.00 81.69 401 LYS A N 1
ATOM 3205 C CA . LYS A 1 401 ? -8.567 19.328 28.183 1.00 81.69 401 LYS A CA 1
ATOM 3206 C C . LYS A 1 401 ? -7.347 19.212 29.072 1.00 81.69 401 LYS A C 1
ATOM 3208 O O . LYS A 1 401 ? -6.676 18.183 29.095 1.00 81.69 401 LYS A O 1
ATOM 3213 N N . GLU A 1 402 ? -7.083 20.295 29.781 1.00 85.94 402 GLU A N 1
ATOM 3214 C CA . GLU A 1 402 ? -5.947 20.416 30.677 1.00 85.94 402 GLU A CA 1
ATOM 3215 C C . GLU A 1 402 ? -6.415 20.353 32.126 1.00 85.94 402 GLU A C 1
ATOM 3217 O O . GLU A 1 402 ? -7.487 20.865 32.466 1.00 85.94 402 GLU A O 1
ATOM 3222 N N . ASN A 1 403 ? -5.601 19.727 32.965 1.00 87.00 403 ASN A N 1
ATOM 3223 C CA . ASN A 1 403 ? -5.690 19.806 34.410 1.00 87.00 403 ASN A CA 1
ATOM 3224 C C . ASN A 1 403 ? -4.362 20.316 34.956 1.00 87.00 403 ASN A C 1
ATOM 3226 O O . ASN A 1 403 ? -3.301 19.879 34.505 1.00 87.00 403 ASN A O 1
ATOM 3230 N N . ILE A 1 404 ? -4.431 21.191 35.951 1.00 85.25 404 ILE A N 1
ATOM 3231 C CA . ILE A 1 404 ? -3.261 21.679 36.674 1.00 85.25 404 ILE A CA 1
ATOM 3232 C C . ILE A 1 404 ? -3.372 21.155 38.100 1.00 85.25 404 ILE A C 1
ATOM 3234 O O . ILE A 1 404 ? -4.322 21.479 38.813 1.00 85.25 404 ILE A O 1
ATOM 3238 N N . ALA A 1 405 ? -2.400 20.346 38.502 1.00 84.19 405 ALA A N 1
ATOM 3239 C CA . ALA A 1 405 ? -2.255 19.846 39.858 1.00 84.19 405 ALA A CA 1
ATOM 3240 C C . ALA A 1 405 ? -0.952 20.377 40.463 1.00 84.19 405 ALA A C 1
ATOM 3242 O O . ALA A 1 405 ? 0.040 20.589 39.766 1.00 84.19 405 ALA A O 1
ATOM 3243 N N . TYR A 1 406 ? -0.950 20.575 41.777 1.00 83.69 406 TYR A N 1
ATOM 3244 C CA . TYR A 1 406 ? 0.256 20.926 42.520 1.00 83.69 406 TYR A CA 1
ATOM 3245 C C . TYR A 1 406 ? 0.736 19.709 43.296 1.00 83.69 406 TYR A C 1
ATOM 3247 O O . TYR A 1 406 ? -0.072 18.980 43.874 1.00 83.69 406 TYR A O 1
ATOM 3255 N N . VAL A 1 407 ? 2.049 19.493 43.310 1.00 82.75 407 VAL A N 1
ATOM 3256 C CA . VAL A 1 407 ? 2.667 18.416 44.088 1.00 82.75 407 VAL A CA 1
ATOM 3257 C C . VAL A 1 407 ? 2.384 18.661 45.573 1.00 82.75 407 VAL A C 1
ATOM 3259 O O . VAL A 1 407 ? 2.832 19.664 46.133 1.00 82.75 407 VAL A O 1
ATOM 3262 N N . GLY A 1 408 ? 1.604 17.769 46.189 1.00 74.25 408 GLY A N 1
ATOM 3263 C CA . GLY A 1 408 ? 1.281 17.815 47.614 1.00 74.25 408 GLY A CA 1
ATOM 3264 C C . GLY A 1 408 ? 2.394 17.244 48.496 1.00 74.25 408 GLY A C 1
ATOM 3265 O O . GLY A 1 408 ? 3.365 16.675 48.008 1.00 74.25 408 GLY A O 1
ATOM 3266 N N . SER A 1 409 ? 2.222 17.358 49.812 1.00 63.66 409 SER A N 1
ATOM 3267 C CA . SER A 1 409 ? 3.157 16.851 50.832 1.00 63.66 409 SER A CA 1
ATOM 3268 C C . SER A 1 409 ? 3.160 15.320 50.975 1.00 63.66 409 SER A C 1
ATOM 3270 O O . SER A 1 409 ? 3.936 14.775 51.760 1.00 63.66 409 SER A O 1
ATOM 3272 N N . SER A 1 410 ? 2.241 14.622 50.297 1.00 58.53 410 SER A N 1
ATOM 3273 C CA . SER A 1 410 ? 2.103 13.165 50.348 1.00 58.53 410 SER A CA 1
ATOM 3274 C C . SER A 1 410 ? 3.029 12.481 49.347 1.00 58.53 410 SER A C 1
ATOM 3276 O O . SER A 1 410 ? 3.166 12.928 48.213 1.00 58.53 410 SER A O 1
ATOM 3278 N N . THR A 1 411 ? 3.576 11.330 49.735 1.00 57.75 411 THR A N 1
ATOM 3279 C CA . THR A 1 411 ? 4.375 10.424 48.886 1.00 57.75 411 THR A CA 1
ATOM 3280 C C . THR A 1 411 ? 3.597 9.796 47.725 1.00 57.75 411 THR A C 1
ATOM 3282 O O . THR A 1 411 ? 4.174 9.060 46.927 1.00 57.75 411 THR A O 1
ATOM 3285 N N . ASP A 1 412 ? 2.292 10.049 47.631 1.00 61.56 412 ASP A N 1
ATOM 3286 C CA . ASP A 1 412 ? 1.454 9.520 46.566 1.00 61.56 412 ASP A CA 1
ATOM 3287 C C . ASP A 1 412 ? 1.713 10.297 45.275 1.00 61.56 412 ASP A C 1
ATOM 3289 O O . ASP A 1 412 ? 1.177 11.375 45.034 1.00 61.56 412 ASP A O 1
ATOM 3293 N N . LEU A 1 413 ? 2.565 9.711 44.432 1.00 73.38 413 LEU A N 1
ATOM 3294 C CA . LEU A 1 413 ? 2.918 10.188 43.091 1.00 73.38 413 LEU A CA 1
ATOM 3295 C C . LEU A 1 413 ? 1.790 9.981 42.065 1.00 73.38 413 LEU A C 1
ATOM 3297 O O . LEU A 1 413 ? 2.068 9.977 40.867 1.00 73.38 413 LEU A O 1
ATOM 3301 N N . LEU A 1 414 ? 0.556 9.741 42.522 1.00 85.19 414 LEU A N 1
ATOM 3302 C CA . LEU A 1 414 ? -0.610 9.431 41.700 1.00 85.19 414 LEU A CA 1
ATOM 3303 C C . LEU A 1 414 ? -1.425 10.703 41.458 1.00 85.19 414 LEU A C 1
ATOM 3305 O O . LEU A 1 414 ? -1.883 11.351 42.397 1.00 85.19 414 LEU A O 1
ATOM 3309 N N . TYR A 1 415 ? -1.626 11.040 40.191 1.00 86.12 415 TYR A N 1
ATOM 3310 C CA . TYR A 1 415 ? -2.308 12.256 39.770 1.00 86.12 415 TYR A CA 1
ATOM 3311 C C . TYR A 1 415 ? -3.508 11.923 38.892 1.00 86.12 415 TYR A C 1
ATOM 3313 O O . TYR A 1 415 ? -3.434 11.069 38.009 1.00 86.12 415 TYR A O 1
ATOM 3321 N N . GLU A 1 416 ? -4.615 12.625 39.124 1.00 86.56 416 GLU A N 1
ATOM 3322 C CA . GLU A 1 416 ? -5.845 12.482 38.350 1.00 86.56 416 GLU A CA 1
ATOM 3323 C C . GLU A 1 416 ? -5.828 13.393 37.110 1.00 86.56 416 GLU A C 1
ATOM 3325 O O . GLU A 1 416 ? -5.478 14.581 37.157 1.00 86.56 416 GLU A O 1
ATOM 3330 N N . SER A 1 417 ? -6.232 12.830 35.975 1.00 85.44 417 SER A N 1
ATOM 3331 C CA . SER A 1 417 ? -6.417 13.564 34.722 1.00 85.44 417 SER A CA 1
ATOM 3332 C C . SER A 1 417 ? -7.774 14.283 34.674 1.00 85.44 417 SER A C 1
ATOM 3334 O O . SER A 1 417 ? -8.751 13.857 35.278 1.00 85.44 417 SER A O 1
ATOM 3336 N N . ALA A 1 418 ? -7.878 15.377 33.910 1.00 79.75 418 ALA A N 1
ATOM 3337 C CA . ALA A 1 418 ? -9.132 16.145 33.798 1.00 79.75 418 ALA A CA 1
ATOM 3338 C C . ALA A 1 418 ? -10.300 15.373 33.153 1.00 79.75 418 ALA A C 1
ATOM 3340 O O . ALA A 1 418 ? -11.460 15.782 33.296 1.00 79.75 418 ALA A O 1
ATOM 3341 N N . VAL A 1 419 ? -9.989 14.354 32.348 1.00 82.81 419 VAL A N 1
ATOM 3342 C CA . VAL A 1 419 ? -10.934 13.478 31.648 1.00 82.81 419 VAL A CA 1
ATOM 3343 C C . VAL A 1 419 ? -10.312 12.090 31.500 1.00 82.81 419 VAL A C 1
ATOM 3345 O O . VAL A 1 419 ? -9.114 12.012 31.233 1.00 82.81 419 VAL A O 1
ATOM 3348 N N . PRO A 1 420 ? -11.116 11.013 31.569 1.00 81.69 420 PRO A N 1
ATOM 3349 C CA . PRO A 1 420 ? -10.634 9.666 31.288 1.00 81.69 420 PRO A CA 1
ATOM 3350 C C . PRO A 1 420 ? -10.025 9.587 29.889 1.00 81.69 420 PRO A C 1
ATOM 3352 O O . PRO A 1 420 ? -10.555 10.212 28.965 1.00 81.69 420 PRO A O 1
ATOM 3355 N N . TYR A 1 421 ? -8.981 8.794 29.703 1.00 84.12 421 TYR A N 1
ATOM 3356 C CA . TYR A 1 421 ? -8.255 8.612 28.445 1.00 84.12 421 TYR A CA 1
ATOM 3357 C C . TYR A 1 421 ? -7.918 7.134 28.230 1.00 84.12 421 TYR A C 1
ATOM 3359 O O . TYR A 1 421 ? -7.919 6.366 29.183 1.00 84.12 421 TYR A O 1
ATOM 3367 N N . ASP A 1 422 ? -7.689 6.710 26.990 1.00 79.38 422 ASP A N 1
ATOM 3368 C CA . ASP A 1 422 ? -7.329 5.313 26.721 1.00 79.38 422 ASP A CA 1
ATOM 3369 C C . ASP A 1 422 ? -5.823 5.119 26.926 1.00 79.38 422 ASP A C 1
ATOM 3371 O O . ASP A 1 422 ? -5.007 5.760 26.254 1.00 79.38 422 ASP A O 1
ATOM 3375 N N . ALA A 1 423 ? -5.463 4.248 27.868 1.00 79.44 423 ALA A N 1
ATOM 3376 C CA . ALA A 1 423 ? -4.087 3.877 28.147 1.00 79.44 423 ALA A CA 1
ATOM 3377 C C . ALA A 1 423 ? -3.466 3.157 26.943 1.00 79.44 423 ALA A C 1
ATOM 3379 O O . ALA A 1 423 ? -4.123 2.370 26.259 1.00 79.44 423 ALA A O 1
ATOM 3380 N N . GLY A 1 424 ? -2.197 3.442 26.669 1.00 74.50 424 GLY A N 1
ATOM 3381 C CA . GLY A 1 424 ? -1.456 2.925 25.521 1.00 74.50 424 GLY A CA 1
ATOM 3382 C C . GLY A 1 424 ? -1.614 3.755 24.240 1.00 74.50 424 GLY A C 1
ATOM 3383 O O . GLY A 1 424 ? -0.678 3.789 23.443 1.00 74.50 424 GLY A O 1
ATOM 3384 N N . GLU A 1 425 ? -2.704 4.515 24.082 1.00 74.06 425 GLU A N 1
ATOM 3385 C CA . GLU A 1 425 ? -3.082 5.241 22.849 1.00 74.06 425 GLU A CA 1
ATOM 3386 C C . GLU A 1 425 ? -2.458 6.650 22.717 1.00 74.06 425 GLU A C 1
ATOM 3388 O O . GLU A 1 425 ? -2.875 7.454 21.882 1.00 74.06 425 GLU A O 1
ATOM 3393 N N . TYR A 1 426 ? -1.465 6.985 23.550 1.00 77.06 426 TYR A N 1
ATOM 3394 C CA . TYR A 1 426 ? -0.755 8.279 23.550 1.00 77.06 426 TYR A CA 1
ATOM 3395 C C . TYR A 1 426 ? -1.678 9.509 23.666 1.00 77.06 426 TYR A C 1
ATOM 3397 O O . TYR A 1 426 ? -1.381 10.585 23.142 1.00 77.06 426 TYR A O 1
ATOM 3405 N N . GLN A 1 427 ? -2.808 9.359 24.361 1.00 81.88 427 GLN A N 1
ATOM 3406 C CA . GLN A 1 427 ? -3.783 10.435 24.555 1.00 81.88 427 GLN A CA 1
ATOM 3407 C C . GLN A 1 427 ? -3.386 11.401 25.683 1.00 81.88 427 GLN A C 1
ATOM 3409 O O . GLN A 1 427 ? -3.888 12.526 25.714 1.00 81.88 427 GLN A O 1
ATOM 3414 N N . LEU A 1 428 ? -2.507 10.988 26.602 1.00 85.88 428 LEU A N 1
ATOM 3415 C CA . LEU A 1 428 ? -2.043 11.788 27.733 1.00 85.88 428 LEU A CA 1
ATOM 3416 C C . LEU A 1 428 ? -0.676 12.432 27.446 1.00 85.88 428 LEU A C 1
ATOM 3418 O O . LEU A 1 428 ? 0.289 11.770 27.071 1.00 85.88 428 LEU A O 1
ATOM 3422 N N . GLU A 1 429 ? -0.578 13.738 27.685 1.00 87.88 429 GLU A N 1
ATOM 3423 C CA . GLU A 1 429 ? 0.684 14.464 27.798 1.00 87.88 429 GLU A CA 1
ATOM 3424 C C . GLU A 1 429 ? 0.821 15.027 29.211 1.00 87.88 429 GLU A C 1
ATOM 3426 O O . GLU A 1 429 ? -0.109 15.640 29.734 1.00 87.88 429 GLU A O 1
ATOM 3431 N N . VAL A 1 430 ? 1.993 14.862 29.820 1.00 85.81 430 VAL A N 1
ATOM 3432 C CA . VAL A 1 430 ? 2.281 15.383 31.158 1.00 85.81 430 VAL A CA 1
ATOM 3433 C C . VAL A 1 430 ? 3.447 16.361 31.070 1.00 85.81 430 VAL A C 1
ATOM 3435 O O . VAL A 1 430 ? 4.431 16.129 30.364 1.00 85.81 430 VAL A O 1
ATOM 3438 N N . PHE A 1 431 ? 3.329 17.472 31.788 1.00 86.81 431 PHE A N 1
ATOM 3439 C CA . PHE A 1 431 ? 4.343 18.505 31.903 1.00 86.81 431 PHE A CA 1
ATOM 3440 C C . PHE A 1 431 ? 4.672 18.728 33.377 1.00 86.81 431 PHE A C 1
ATOM 3442 O O . PHE A 1 431 ? 3.781 18.954 34.193 1.00 86.81 431 PHE A O 1
ATOM 3449 N N . TYR A 1 432 ? 5.957 18.711 33.708 1.00 82.69 432 TYR A N 1
ATOM 3450 C CA . TYR A 1 432 ? 6.481 19.011 35.038 1.00 82.69 432 TYR A CA 1
ATOM 3451 C C . TYR A 1 432 ? 7.429 20.206 34.932 1.00 82.69 432 TYR A C 1
ATOM 3453 O O . TYR A 1 432 ? 8.309 20.221 34.070 1.00 82.69 432 TYR A O 1
ATOM 3461 N N . LYS A 1 433 ? 7.234 21.251 35.751 1.00 79.62 433 LYS A N 1
ATOM 3462 C CA . LYS A 1 433 ? 7.998 22.522 35.650 1.00 79.62 433 LYS A CA 1
ATOM 3463 C C . LYS A 1 433 ? 7.951 23.157 34.245 1.00 79.62 433 LYS A C 1
ATOM 3465 O O . LYS A 1 433 ? 8.919 23.768 33.794 1.00 79.62 433 LYS A O 1
ATOM 3470 N N . GLY A 1 434 ? 6.844 22.973 33.524 1.00 72.56 434 GLY A N 1
ATOM 3471 C CA . GLY A 1 434 ? 6.687 23.440 32.141 1.00 72.56 434 GLY A CA 1
ATOM 3472 C C . GLY A 1 434 ? 7.476 22.644 31.091 1.00 72.56 434 GLY A C 1
ATOM 3473 O O . GLY A 1 434 ? 7.449 23.009 29.917 1.00 72.56 434 GLY A O 1
ATOM 3474 N N . GLN A 1 435 ? 8.160 21.559 31.472 1.00 78.06 435 GLN A N 1
ATOM 3475 C CA . GLN A 1 435 ? 8.833 20.644 30.548 1.00 78.06 435 GLN A CA 1
ATOM 3476 C C . GLN A 1 435 ? 7.982 19.398 30.325 1.00 78.06 435 GLN A C 1
ATOM 3478 O O . GLN A 1 435 ? 7.462 18.821 31.277 1.00 78.06 435 GLN A O 1
ATOM 3483 N N . LYS A 1 436 ? 7.845 18.979 29.063 1.00 83.06 436 LYS A N 1
ATOM 3484 C CA . LYS A 1 436 ? 7.159 17.731 28.716 1.00 83.06 436 LYS A CA 1
ATOM 3485 C C . LYS A 1 436 ? 7.977 16.551 29.237 1.00 83.06 436 LYS A C 1
ATOM 3487 O O . LYS A 1 436 ? 9.153 16.436 28.898 1.00 83.06 436 LYS A O 1
ATOM 3492 N N . VAL A 1 437 ? 7.339 15.698 30.026 1.00 85.69 437 VAL A N 1
ATOM 3493 C CA . VAL A 1 437 ? 7.910 14.442 30.521 1.00 85.69 437 VAL A CA 1
ATOM 3494 C C . VAL A 1 437 ? 7.416 13.274 29.664 1.00 85.69 437 VAL A C 1
ATOM 3496 O O . VAL A 1 437 ? 6.379 13.374 28.998 1.00 85.69 437 VAL A O 1
ATOM 3499 N N . TYR A 1 438 ? 8.173 12.182 29.622 1.00 83.88 438 TYR A N 1
ATOM 3500 C CA . TYR A 1 438 ? 7.934 11.066 28.710 1.00 83.88 438 TYR A CA 1
ATOM 3501 C C . TYR A 1 438 ? 7.269 9.879 29.406 1.00 83.88 438 TYR A C 1
ATOM 3503 O O . TYR A 1 438 ? 7.654 9.475 30.504 1.00 83.88 438 TYR A O 1
ATOM 3511 N N . ARG A 1 439 ? 6.280 9.292 28.722 1.00 80.25 439 ARG A N 1
ATOM 3512 C CA . ARG A 1 439 ? 5.620 8.057 29.157 1.00 80.25 439 ARG A CA 1
ATOM 3513 C C . ARG A 1 439 ? 6.637 6.918 29.232 1.00 80.25 439 ARG A C 1
ATOM 3515 O O . ARG A 1 439 ? 7.560 6.872 28.420 1.00 80.25 439 ARG A O 1
ATOM 3522 N N . ASP A 1 440 ? 6.461 6.024 30.196 1.00 81.94 440 ASP A N 1
ATOM 3523 C CA . ASP A 1 440 ? 7.281 4.835 30.470 1.00 81.94 440 ASP A CA 1
ATOM 3524 C C . ASP A 1 440 ? 8.726 5.134 30.922 1.00 81.94 440 ASP A C 1
ATOM 3526 O O . ASP A 1 440 ? 9.463 4.220 31.292 1.00 81.94 440 ASP A O 1
ATOM 3530 N N . LEU A 1 441 ? 9.125 6.411 30.945 1.00 81.81 441 LEU A N 1
ATOM 3531 C CA . LEU A 1 441 ? 10.420 6.878 31.440 1.00 81.81 441 LEU A CA 1
ATOM 3532 C C . LEU A 1 441 ? 10.253 7.712 32.714 1.00 81.81 441 LEU A C 1
ATOM 3534 O O . LEU A 1 441 ? 10.850 7.408 33.744 1.00 81.81 441 LEU A O 1
ATOM 3538 N N . ASP A 1 442 ? 9.413 8.742 32.638 1.00 83.94 442 ASP A N 1
ATOM 3539 C CA . ASP A 1 442 ? 9.202 9.713 33.709 1.00 83.94 442 ASP A CA 1
ATOM 3540 C C . ASP A 1 442 ? 7.880 9.475 34.449 1.00 83.94 442 ASP A C 1
ATOM 3542 O O . ASP A 1 442 ? 7.784 9.689 35.660 1.00 83.94 442 ASP A O 1
ATOM 3546 N N . TYR A 1 443 ? 6.859 9.004 33.731 1.00 88.06 443 TYR A N 1
ATOM 3547 C CA . TYR A 1 443 ? 5.555 8.659 34.290 1.00 88.06 443 TYR A CA 1
ATOM 3548 C C . TYR A 1 443 ? 4.942 7.443 33.587 1.00 88.06 443 TYR A C 1
ATOM 3550 O O . TYR A 1 443 ? 5.233 7.170 32.423 1.00 88.06 443 TYR A O 1
ATOM 3558 N N . ILE A 1 444 ? 4.068 6.733 34.292 1.00 89.19 444 ILE A N 1
ATOM 3559 C CA . ILE A 1 444 ? 3.279 5.607 33.787 1.00 89.19 444 ILE A CA 1
ATOM 3560 C C . ILE A 1 444 ? 1.788 5.940 33.852 1.00 89.19 444 ILE A C 1
ATOM 3562 O O . ILE A 1 444 ? 1.338 6.665 34.742 1.00 89.19 444 ILE A O 1
ATOM 3566 N N . GLU A 1 445 ? 1.015 5.410 32.913 1.00 88.94 445 GLU A N 1
ATOM 3567 C CA . GLU A 1 445 ? -0.448 5.455 32.966 1.00 88.94 445 GLU A CA 1
ATOM 3568 C C . GLU A 1 445 ? -0.915 4.410 33.984 1.00 88.94 445 GLU A C 1
ATOM 3570 O O . GLU A 1 445 ? -0.433 3.272 33.975 1.00 88.94 445 GLU A O 1
ATOM 3575 N N . ALA A 1 446 ? -1.785 4.811 34.912 1.00 87.56 446 ALA A N 1
ATOM 3576 C CA . ALA A 1 446 ? -2.097 4.005 36.084 1.00 87.56 446 ALA A CA 1
ATOM 3577 C C . ALA A 1 446 ? -3.595 3.973 36.400 1.00 87.56 446 ALA A C 1
ATOM 3579 O O . ALA A 1 446 ? -4.359 4.867 36.024 1.00 87.56 446 ALA A O 1
ATOM 3580 N N . ASP A 1 447 ? -4.021 2.919 37.088 1.00 84.75 447 ASP A N 1
ATOM 3581 C CA . ASP A 1 447 ? -5.379 2.809 37.609 1.00 84.75 447 ASP A CA 1
ATOM 3582 C C . ASP A 1 447 ? -5.552 3.643 38.896 1.00 84.75 447 ASP A C 1
ATOM 3584 O O . ASP A 1 447 ? -4.641 4.337 39.354 1.00 84.75 447 ASP A O 1
ATOM 3588 N N . VAL A 1 448 ? -6.741 3.576 39.500 1.00 82.75 448 VAL A N 1
ATOM 3589 C CA . VAL A 1 448 ? -7.055 4.294 40.751 1.00 82.75 448 VAL A CA 1
ATOM 3590 C C . VAL A 1 448 ? -6.196 3.804 41.932 1.00 82.75 448 VAL A C 1
ATOM 3592 O O . VAL A 1 448 ? -6.021 4.531 42.906 1.00 82.75 448 VAL A O 1
ATOM 3595 N N . ASN A 1 449 ? -5.631 2.596 41.847 1.00 81.00 449 ASN A N 1
ATOM 3596 C CA . ASN A 1 449 ? -4.759 2.011 42.866 1.00 81.00 449 ASN A CA 1
ATOM 3597 C C . ASN A 1 449 ? -3.269 2.321 42.621 1.00 81.00 449 ASN A C 1
ATOM 3599 O O . ASN A 1 449 ? -2.432 2.058 43.487 1.00 81.00 449 ASN A O 1
ATOM 3603 N N . GLY A 1 450 ? -2.929 2.915 41.473 1.00 77.31 450 GLY A N 1
ATOM 3604 C CA . GLY A 1 450 ? -1.563 3.239 41.076 1.00 77.31 450 GLY A CA 1
ATOM 3605 C C . GLY A 1 450 ? -0.814 2.102 40.375 1.00 77.31 450 GLY A C 1
ATOM 3606 O O . GLY A 1 450 ? 0.414 2.198 40.252 1.00 77.31 450 GLY A O 1
ATOM 3607 N N . ASP A 1 451 ? -1.524 1.066 39.922 1.00 82.56 451 ASP A N 1
ATOM 3608 C CA . ASP A 1 451 ? -0.988 -0.036 39.122 1.00 82.56 451 ASP A CA 1
ATOM 3609 C C . ASP A 1 451 ? -0.911 0.348 37.642 1.00 82.56 451 ASP A C 1
ATOM 3611 O O . ASP A 1 451 ? -1.770 1.055 37.119 1.00 82.56 451 ASP A O 1
ATOM 3615 N N . MET A 1 452 ? 0.130 -0.126 36.950 1.00 83.12 452 MET A N 1
ATOM 3616 C CA . MET A 1 452 ? 0.360 0.194 35.538 1.00 83.12 452 MET A CA 1
ATOM 3617 C C . MET A 1 452 ? -0.749 -0.377 34.646 1.00 83.12 452 MET A C 1
ATOM 3619 O O . MET A 1 452 ? -0.998 -1.585 34.643 1.00 83.12 452 MET A O 1
ATOM 3623 N N . LEU A 1 453 ? -1.343 0.480 33.817 1.00 79.31 453 LEU A N 1
ATOM 3624 C CA . LEU A 1 453 ? -2.308 0.100 32.788 1.00 79.31 453 LEU A CA 1
ATOM 3625 C C . LEU A 1 453 ? -1.634 0.104 31.413 1.00 79.31 453 LEU A C 1
ATOM 3627 O O . LEU A 1 453 ? -1.128 1.124 30.958 1.00 79.31 453 LEU A O 1
ATOM 3631 N N . LEU A 1 454 ? -1.646 -1.048 30.737 1.00 70.81 454 LEU A N 1
ATOM 3632 C CA . LEU A 1 454 ? -1.113 -1.197 29.373 1.00 70.81 454 LEU A CA 1
ATOM 3633 C C . LEU A 1 454 ? -2.164 -0.924 28.286 1.00 70.81 454 LEU A C 1
ATOM 3635 O O . LEU A 1 454 ? -1.811 -0.656 27.141 1.00 70.81 454 LEU A O 1
ATOM 3639 N N . SER A 1 455 ? -3.447 -1.051 28.627 1.00 72.19 455 SER A N 1
ATOM 3640 C CA . SER A 1 455 ? -4.583 -0.860 27.725 1.00 72.19 455 SER A CA 1
ATOM 3641 C C . SER A 1 455 ? -5.868 -0.673 28.537 1.00 72.19 455 SER A C 1
ATOM 3643 O O . SER A 1 455 ? -5.966 -1.179 29.656 1.00 72.19 455 SER A O 1
ATOM 3645 N N . GLY A 1 456 ? -6.856 0.023 27.973 1.00 73.81 456 GLY A N 1
ATOM 3646 C CA . GLY A 1 456 ? -8.145 0.299 28.615 1.00 73.81 456 GLY A CA 1
ATOM 3647 C C . GLY A 1 456 ? -8.272 1.738 29.116 1.00 73.81 456 GLY A C 1
ATOM 3648 O O . GLY A 1 456 ? -7.373 2.552 28.939 1.00 73.81 456 GLY A O 1
ATOM 3649 N N . LEU A 1 457 ? -9.415 2.078 29.712 1.00 79.25 457 LEU A N 1
ATOM 3650 C CA . LEU A 1 457 ? -9.702 3.447 30.141 1.00 79.25 457 LEU A CA 1
ATOM 3651 C C . LEU A 1 457 ? -8.944 3.784 31.437 1.00 79.25 457 LEU A C 1
ATOM 3653 O O . LEU A 1 457 ? -9.259 3.250 32.499 1.00 79.25 457 LEU A O 1
ATOM 3657 N N . ALA A 1 458 ? -7.982 4.699 31.362 1.00 85.06 458 ALA A N 1
ATOM 3658 C CA . ALA A 1 458 ? -7.255 5.244 32.500 1.00 85.06 458 ALA A CA 1
ATOM 3659 C C . ALA A 1 458 ? -7.806 6.613 32.921 1.00 85.06 458 ALA A C 1
ATOM 3661 O O . ALA A 1 458 ? -8.269 7.424 32.116 1.00 85.06 458 ALA A O 1
ATOM 3662 N N . THR A 1 459 ? -7.740 6.879 34.222 1.00 86.62 459 THR A N 1
ATOM 3663 C CA . THR A 1 459 ? -8.108 8.169 34.829 1.00 86.62 459 THR A CA 1
ATOM 3664 C C . THR A 1 459 ? -6.943 8.805 35.576 1.00 86.62 459 THR A C 1
ATOM 3666 O O . THR A 1 459 ? -6.934 10.025 35.754 1.00 86.62 459 THR A O 1
ATOM 3669 N N . HIS A 1 460 ? -5.937 8.009 35.945 1.00 90.06 460 HIS A N 1
ATOM 3670 C CA . HIS A 1 460 ? -4.797 8.434 36.741 1.00 90.06 460 HIS A CA 1
ATOM 3671 C C . HIS A 1 460 ? -3.479 8.173 36.010 1.00 90.06 460 HIS A C 1
ATOM 3673 O O . HIS A 1 460 ? -3.408 7.409 35.049 1.00 90.06 460 HIS A O 1
ATOM 3679 N N . PHE A 1 461 ? -2.421 8.845 36.439 1.00 90.50 461 PHE A N 1
ATOM 3680 C CA . PHE A 1 461 ? -1.053 8.590 36.004 1.00 90.50 461 PHE A CA 1
ATOM 3681 C C . PHE A 1 461 ? -0.107 8.778 37.183 1.00 90.50 461 PHE A C 1
ATOM 3683 O O . PHE A 1 461 ? -0.403 9.531 38.114 1.00 90.50 461 PHE A O 1
ATOM 3690 N N . LYS A 1 462 ? 1.027 8.082 37.159 1.00 89.81 462 LYS A N 1
ATOM 3691 C CA . LYS A 1 462 ? 1.967 8.039 38.276 1.00 89.81 462 LYS A CA 1
ATOM 3692 C C . LYS A 1 462 ? 3.380 8.372 37.832 1.00 89.81 462 LYS A C 1
ATOM 3694 O O . LYS A 1 462 ? 3.868 7.793 36.868 1.00 89.81 462 LYS A O 1
ATOM 3699 N N . PHE A 1 463 ? 4.059 9.264 38.546 1.00 87.62 463 PHE A N 1
ATOM 3700 C CA . PHE A 1 463 ? 5.481 9.518 38.296 1.00 87.62 463 PHE A CA 1
ATOM 3701 C C . PHE A 1 463 ? 6.357 8.384 38.831 1.00 87.62 463 PHE A C 1
ATOM 3703 O O . PHE A 1 463 ? 6.069 7.785 39.868 1.00 87.62 463 PHE A O 1
ATOM 3710 N N . VAL A 1 464 ? 7.448 8.098 38.120 1.00 85.06 464 VAL A N 1
ATOM 3711 C CA . VAL A 1 464 ? 8.408 7.041 38.485 1.00 85.06 464 VAL A CA 1
ATOM 3712 C C . VAL A 1 464 ? 9.419 7.532 39.538 1.00 85.06 464 VAL A C 1
ATOM 3714 O O . VAL A 1 464 ? 10.089 6.728 40.183 1.00 85.06 464 VAL A O 1
ATOM 3717 N N . TYR A 1 465 ? 9.509 8.847 39.751 1.00 81.69 465 TYR A N 1
ATOM 3718 C CA . TYR A 1 465 ? 10.426 9.495 40.691 1.00 81.69 465 TYR A CA 1
ATOM 3719 C C . TYR A 1 465 ? 9.715 10.538 41.568 1.00 81.69 465 TYR A C 1
ATOM 3721 O O . TYR A 1 465 ? 8.639 11.027 41.229 1.00 81.69 465 TYR A O 1
ATOM 3729 N N . GLU A 1 466 ? 10.333 10.886 42.699 1.00 81.44 466 GLU A N 1
ATOM 3730 C CA . GLU A 1 466 ? 9.803 11.883 43.636 1.00 81.44 466 GLU A CA 1
ATOM 3731 C C . GLU A 1 466 ? 9.829 13.302 43.048 1.00 81.44 466 GLU A C 1
ATOM 3733 O O . GLU A 1 466 ? 10.826 13.735 42.464 1.00 81.44 466 GLU A O 1
ATOM 3738 N N . LEU A 1 467 ? 8.730 14.041 43.225 1.00 83.50 467 LEU A N 1
ATOM 3739 C CA . LEU A 1 467 ? 8.582 15.417 42.751 1.00 83.50 467 LEU A CA 1
ATOM 3740 C C . LEU A 1 467 ? 8.794 16.430 43.884 1.00 83.50 467 LEU A C 1
ATOM 3742 O O . LEU A 1 467 ? 8.529 16.149 45.049 1.00 83.50 467 LEU A O 1
ATOM 3746 N N . GLU A 1 468 ? 9.249 17.635 43.537 1.00 81.50 468 GLU A N 1
ATOM 3747 C CA . GLU A 1 468 ? 9.424 18.720 44.506 1.00 81.50 468 GLU A CA 1
ATOM 3748 C C . GLU A 1 468 ? 8.066 19.303 44.921 1.00 81.50 468 GLU A C 1
ATOM 3750 O O . GLU A 1 468 ? 7.285 19.748 44.072 1.00 81.50 468 GLU A O 1
ATOM 3755 N N . GLU A 1 469 ? 7.811 19.345 46.231 1.00 82.62 469 GLU A N 1
ATOM 3756 C CA . GLU A 1 469 ? 6.572 19.866 46.815 1.00 82.62 469 GLU A CA 1
ATOM 3757 C C . GLU A 1 469 ? 6.274 21.300 46.349 1.00 82.62 469 GLU A C 1
ATOM 3759 O O . GLU A 1 469 ? 7.160 22.154 46.261 1.00 82.62 469 GLU A O 1
ATOM 3764 N N . GLY A 1 470 ? 5.005 21.567 46.035 1.00 78.75 470 GLY A N 1
ATOM 3765 C CA . GLY A 1 470 ? 4.538 22.868 45.555 1.00 78.75 470 GLY A CA 1
ATOM 3766 C C . GLY A 1 470 ? 4.809 23.142 44.073 1.00 78.75 470 GLY A C 1
ATOM 3767 O O . GLY A 1 470 ? 4.427 24.202 43.575 1.00 78.75 470 GLY A O 1
ATOM 3768 N N . THR A 1 471 ? 5.428 22.208 43.349 1.00 82.75 471 THR A N 1
ATOM 3769 C CA . THR A 1 471 ? 5.664 22.346 41.907 1.00 82.75 471 THR A CA 1
ATOM 3770 C C . THR A 1 471 ? 4.397 22.066 41.097 1.00 82.75 471 THR A C 1
ATOM 3772 O O . THR A 1 471 ? 3.558 21.256 41.485 1.00 82.75 471 THR A O 1
ATOM 3775 N N . GLU A 1 472 ? 4.259 22.734 39.953 1.00 84.88 472 GLU A N 1
ATOM 3776 C CA . GLU A 1 472 ? 3.149 22.550 39.018 1.00 84.88 472 GLU A CA 1
ATOM 3777 C C . GLU A 1 472 ? 3.347 21.312 38.123 1.00 84.88 472 GLU A C 1
ATOM 3779 O O . GLU A 1 472 ? 4.386 21.156 37.464 1.00 84.88 472 GLU A O 1
ATOM 3784 N N . VAL A 1 473 ? 2.318 20.464 38.082 1.00 86.75 473 VAL A N 1
ATOM 3785 C CA . VAL A 1 473 ? 2.143 19.350 37.146 1.00 86.75 473 VAL A CA 1
ATOM 3786 C C . VAL A 1 473 ? 0.932 19.656 36.272 1.00 86.75 473 VAL A C 1
ATOM 3788 O O . VAL A 1 473 ? -0.192 19.765 36.762 1.00 86.75 473 VAL A O 1
ATOM 3791 N N . VAL A 1 474 ? 1.147 19.765 34.965 1.00 87.25 474 VAL A N 1
ATOM 3792 C CA . VAL A 1 474 ? 0.072 19.971 33.990 1.00 87.25 474 VAL A CA 1
ATOM 3793 C C . VAL A 1 474 ? -0.141 18.675 33.227 1.00 87.25 474 VAL A C 1
ATOM 3795 O O . VAL A 1 474 ? 0.790 18.158 32.617 1.00 87.25 474 VAL A O 1
ATOM 3798 N N . SER A 1 475 ? -1.363 18.154 33.233 1.00 87.69 475 SER A N 1
ATOM 3799 C CA . SER A 1 475 ? -1.755 17.054 32.350 1.00 87.69 475 SER A CA 1
ATOM 3800 C C . SER A 1 475 ? -2.669 17.582 31.256 1.00 87.69 475 SER A C 1
ATOM 3802 O O . SER A 1 475 ? -3.621 18.312 31.525 1.00 87.69 475 SER A O 1
ATOM 3804 N N . ARG A 1 476 ? -2.382 17.224 30.008 1.00 84.88 476 ARG A N 1
ATOM 3805 C CA . ARG A 1 476 ? -3.205 17.531 28.842 1.00 84.88 476 ARG A CA 1
ATOM 3806 C C . ARG A 1 476 ? -3.641 16.219 28.219 1.00 84.88 476 ARG A C 1
ATOM 3808 O O . ARG A 1 476 ? -2.819 15.478 27.691 1.00 84.88 476 ARG A O 1
ATOM 3815 N N . VAL A 1 477 ? -4.941 15.959 28.241 1.00 85.50 477 VAL A N 1
ATOM 3816 C CA . VAL A 1 477 ? -5.520 14.831 27.513 1.00 85.50 477 VAL A CA 1
ATOM 3817 C C . VAL A 1 477 ? -6.011 15.334 26.166 1.00 85.50 477 VAL A C 1
ATOM 3819 O O . VAL A 1 477 ? -6.867 16.220 26.109 1.00 85.50 477 VAL A O 1
ATOM 3822 N N . THR A 1 478 ? -5.481 14.759 25.092 1.00 80.50 478 THR A N 1
ATOM 3823 C CA . THR A 1 478 ? -5.889 15.041 23.717 1.00 80.50 478 THR A CA 1
ATOM 3824 C C . THR A 1 478 ? -6.614 13.830 23.156 1.00 80.50 478 THR A C 1
ATOM 3826 O O . THR A 1 478 ? -6.000 12.834 22.776 1.00 80.50 478 THR A O 1
ATOM 3829 N N . LYS A 1 479 ? -7.941 13.925 23.073 1.00 71.12 479 LYS A N 1
ATOM 3830 C CA . LYS A 1 479 ? -8.761 12.923 22.398 1.00 71.12 479 LYS A CA 1
ATOM 3831 C C . LYS A 1 479 ? -9.039 13.352 20.984 1.00 71.12 479 LYS A C 1
ATOM 3833 O O . LYS A 1 479 ? -9.664 14.383 20.735 1.00 71.12 479 LYS A O 1
ATOM 3838 N N . ASN A 1 480 ? -8.625 12.503 20.064 1.00 63.59 480 ASN A N 1
ATOM 3839 C CA . ASN A 1 480 ? -8.972 12.661 18.677 1.00 63.59 480 ASN A CA 1
ATOM 3840 C C . ASN A 1 480 ? -10.048 11.642 18.298 1.00 63.59 480 ASN A C 1
ATOM 3842 O O . ASN A 1 480 ? -9.820 10.429 18.288 1.00 63.59 480 ASN A O 1
ATOM 3846 N N . VAL A 1 481 ? -11.246 12.138 17.997 1.00 57.62 481 VAL A N 1
ATOM 3847 C CA . VAL A 1 481 ? -12.345 11.293 17.526 1.00 57.62 481 VAL A CA 1
ATOM 3848 C C . VAL A 1 481 ? -12.274 11.260 16.003 1.00 57.62 481 VAL A C 1
ATOM 3850 O O . VAL A 1 481 ? -12.632 12.230 15.338 1.00 57.62 481 VAL A O 1
ATOM 3853 N N . TYR A 1 482 ? -11.741 10.159 15.466 1.00 51.06 482 TYR A N 1
ATOM 3854 C CA . TYR A 1 482 ? -11.439 10.019 14.038 1.00 51.06 482 TYR A CA 1
ATOM 3855 C C . TYR A 1 482 ? -12.403 9.094 13.269 1.00 51.06 482 TYR A C 1
ATOM 3857 O O . TYR A 1 482 ? -12.283 9.003 12.050 1.00 51.06 482 TYR A O 1
ATOM 3865 N N . SER A 1 483 ? -13.327 8.369 13.919 1.00 47.25 483 SER A N 1
ATOM 3866 C CA . SER A 1 483 ? -14.199 7.407 13.211 1.00 47.25 483 SER A CA 1
ATOM 3867 C C . SER A 1 483 ? -15.433 6.924 13.988 1.00 47.25 483 SER A C 1
ATOM 3869 O O . SER A 1 483 ? -15.493 7.024 15.217 1.00 47.25 483 SER A O 1
ATOM 3871 N N . TYR A 1 484 ? -16.410 6.367 13.249 1.00 44.97 484 TYR A N 1
ATOM 3872 C CA . TYR A 1 484 ? -17.594 5.730 13.835 1.00 44.97 484 TYR A CA 1
ATOM 3873 C C . TYR A 1 484 ? -17.173 4.522 14.662 1.00 44.97 484 TYR A C 1
ATOM 3875 O O . TYR A 1 484 ? -17.921 4.178 15.553 1.00 44.97 484 TYR A O 1
ATOM 3883 N N . ASP A 1 485 ? -15.961 3.986 14.476 1.00 43.50 485 ASP A N 1
ATOM 3884 C CA . ASP A 1 485 ? -15.363 2.969 15.343 1.00 43.50 485 ASP A CA 1
ATOM 3885 C C . ASP A 1 485 ? -14.882 3.524 16.686 1.00 43.50 485 ASP A C 1
ATOM 3887 O O . ASP A 1 485 ? -14.908 2.802 17.667 1.00 43.50 485 ASP A O 1
ATOM 3891 N N . HIS A 1 486 ? -14.454 4.789 16.794 1.00 48.12 486 HIS A N 1
ATOM 3892 C CA . HIS A 1 486 ? -14.192 5.391 18.115 1.00 48.12 486 HIS A CA 1
ATOM 3893 C C . HIS A 1 486 ? -15.502 5.692 18.827 1.00 48.12 486 HIS A C 1
ATOM 3895 O O . HIS A 1 486 ? -15.608 5.480 20.029 1.00 48.12 486 HIS A O 1
ATOM 3901 N N . ILE A 1 487 ? -16.518 6.126 18.080 1.00 49.78 487 ILE A N 1
ATOM 3902 C CA . ILE A 1 487 ? -17.876 6.218 18.609 1.00 49.78 487 ILE A CA 1
ATOM 3903 C C . ILE A 1 487 ? -18.404 4.816 18.941 1.00 49.78 487 ILE A C 1
ATOM 3905 O O . ILE A 1 487 ? -19.011 4.682 19.984 1.00 49.78 487 ILE A O 1
ATOM 3909 N N . SER A 1 488 ? -18.113 3.779 18.149 1.00 51.38 488 SER A N 1
ATOM 3910 C CA . SER A 1 488 ? -18.522 2.387 18.385 1.00 51.38 488 SER A CA 1
ATOM 3911 C C . SER A 1 488 ? -17.808 1.826 19.590 1.00 51.38 488 SER A C 1
ATOM 3913 O O . SER A 1 488 ? -18.478 1.291 20.439 1.00 51.38 488 SER A O 1
ATOM 3915 N N . LYS A 1 489 ? -16.501 2.041 19.761 1.00 57.38 489 LYS A N 1
ATOM 3916 C CA . LYS A 1 489 ? -15.761 1.672 20.975 1.00 57.38 489 LYS A CA 1
ATOM 3917 C C . LYS A 1 489 ? -16.275 2.424 22.198 1.00 57.38 489 LYS A C 1
ATOM 3919 O O . LYS A 1 489 ? -16.450 1.827 23.247 1.00 57.38 489 LYS A O 1
ATOM 3924 N N . VAL A 1 490 ? -16.564 3.723 22.083 1.00 55.78 490 VAL A N 1
ATOM 3925 C CA . VAL A 1 490 ? -17.195 4.491 23.170 1.00 55.78 490 VAL A CA 1
ATOM 3926 C C . VAL A 1 490 ? -18.602 3.967 23.455 1.00 55.78 490 VAL A C 1
ATOM 3928 O O . VAL A 1 490 ? -18.978 3.876 24.616 1.00 55.78 490 VAL A O 1
ATOM 3931 N N . ILE A 1 491 ? -19.364 3.596 22.429 1.00 57.12 491 ILE A N 1
ATOM 3932 C CA . ILE A 1 491 ? -20.711 3.030 22.526 1.00 57.12 491 ILE A CA 1
ATOM 3933 C C . ILE A 1 491 ? -20.663 1.599 23.068 1.00 57.12 491 ILE A C 1
ATOM 3935 O O . ILE A 1 491 ? -21.503 1.271 23.881 1.00 57.12 491 ILE A O 1
ATOM 3939 N N . GLU A 1 492 ? -19.688 0.774 22.701 1.00 62.00 492 GLU A N 1
ATOM 3940 C CA . GLU A 1 492 ? -19.442 -0.596 23.163 1.00 62.00 492 GLU A CA 1
ATOM 3941 C C . GLU A 1 492 ? -18.978 -0.581 24.612 1.00 62.00 492 GLU A C 1
ATOM 3943 O O . GLU A 1 492 ? -19.525 -1.313 25.427 1.00 62.00 492 GLU A O 1
ATOM 3948 N N . ASN A 1 493 ? -18.060 0.319 24.968 1.00 59.12 493 ASN A N 1
ATOM 3949 C CA . ASN A 1 493 ? -17.690 0.571 26.357 1.00 59.12 493 ASN A CA 1
ATOM 3950 C C . ASN A 1 493 ? -18.893 1.101 27.146 1.00 59.12 493 ASN A C 1
ATOM 3952 O O . ASN A 1 493 ? -19.127 0.663 28.266 1.00 59.12 493 ASN A O 1
ATOM 3956 N N . SER A 1 494 ? -19.705 1.984 26.552 1.00 60.22 494 SER A N 1
ATOM 3957 C CA . SER A 1 494 ? -20.954 2.446 27.168 1.00 60.22 494 SER A CA 1
ATOM 3958 C C . SER A 1 494 ? -21.970 1.314 27.289 1.00 60.22 494 SER A C 1
ATOM 3960 O O . SER A 1 494 ? -22.659 1.255 28.293 1.00 60.22 494 SER A O 1
ATOM 3962 N N . TYR A 1 495 ? -22.057 0.394 26.327 1.00 65.00 495 TYR A N 1
ATOM 3963 C CA . TYR A 1 495 ? -22.901 -0.797 26.391 1.00 65.00 495 TYR A CA 1
ATOM 3964 C C . TYR A 1 495 ? -22.405 -1.753 27.469 1.00 65.00 495 TYR A C 1
ATOM 3966 O O . TYR A 1 495 ? -23.233 -2.315 28.175 1.00 65.00 495 TYR A O 1
ATOM 3974 N N . GLY A 1 496 ? -21.088 -1.891 27.639 1.00 69.25 496 GLY A N 1
ATOM 3975 C CA . GLY A 1 496 ? -20.465 -2.598 28.753 1.00 69.25 496 GLY A CA 1
ATOM 3976 C C . GLY A 1 496 ? -20.881 -1.988 30.087 1.00 69.25 496 GLY A C 1
ATOM 3977 O O . GLY A 1 496 ? -21.500 -2.666 30.894 1.00 69.25 496 GLY A O 1
ATOM 3978 N N . SER A 1 497 ? -20.686 -0.680 30.272 1.00 64.94 497 SER A N 1
ATOM 3979 C CA . SER A 1 497 ? -21.113 0.018 31.492 1.00 64.94 497 SER A CA 1
ATOM 3980 C C . SER A 1 497 ? -22.631 -0.007 31.706 1.00 64.94 497 SER A C 1
ATOM 3982 O O . SER A 1 497 ? -23.088 -0.118 32.836 1.00 64.94 497 SER A O 1
ATOM 3984 N N . ILE A 1 498 ? -23.436 0.078 30.642 1.00 68.56 498 ILE A N 1
ATOM 3985 C CA . ILE A 1 498 ? -24.899 -0.050 30.711 1.00 68.56 498 ILE A CA 1
ATOM 3986 C C . ILE A 1 498 ? -25.279 -1.469 31.122 1.00 68.56 498 ILE A C 1
ATOM 3988 O O . ILE A 1 498 ? -26.194 -1.631 31.920 1.00 68.56 498 ILE A O 1
ATOM 3992 N N . LYS A 1 499 ? -24.587 -2.488 30.612 1.00 74.19 499 LYS A N 1
ATOM 3993 C CA . LYS A 1 499 ? -24.797 -3.877 31.009 1.00 74.19 499 LYS A CA 1
ATOM 3994 C C . LYS A 1 499 ? -24.421 -4.089 32.473 1.00 74.19 499 LYS A C 1
ATOM 3996 O O . LYS A 1 499 ? -25.229 -4.648 33.198 1.00 74.19 499 LYS A O 1
ATOM 4001 N N . ASP A 1 500 ? -23.293 -3.551 32.924 1.00 75.31 500 ASP A N 1
ATOM 4002 C CA . ASP A 1 500 ? -22.894 -3.603 34.334 1.00 75.31 500 ASP A CA 1
ATOM 4003 C C . ASP A 1 500 ? -23.917 -2.887 35.232 1.00 75.31 500 ASP A C 1
ATOM 4005 O O . ASP A 1 500 ? -24.250 -3.371 36.310 1.00 75.31 500 ASP A O 1
ATOM 4009 N N . ILE A 1 501 ? -24.477 -1.759 34.779 1.00 72.62 501 ILE A N 1
ATOM 4010 C CA . ILE A 1 501 ? -25.573 -1.067 35.474 1.00 72.62 501 ILE A CA 1
ATOM 4011 C C . ILE A 1 501 ? -26.846 -1.920 35.475 1.00 72.62 501 ILE A C 1
ATOM 4013 O O . ILE A 1 501 ? -27.526 -1.975 36.493 1.00 72.62 501 ILE A O 1
ATOM 4017 N N . ILE A 1 502 ? -27.189 -2.582 34.368 1.00 78.69 502 ILE A N 1
ATOM 4018 C CA . ILE A 1 502 ? -28.338 -3.496 34.298 1.00 78.69 502 ILE A CA 1
ATOM 4019 C C . ILE A 1 502 ? -28.141 -4.657 35.274 1.00 78.69 502 ILE A C 1
ATOM 4021 O O . ILE A 1 502 ? -29.072 -4.992 36.000 1.00 78.69 502 ILE A O 1
ATOM 4025 N N . ASP A 1 503 ? -26.942 -5.225 35.343 1.00 82.44 503 ASP A N 1
ATOM 4026 C CA . ASP A 1 503 ? -26.614 -6.309 36.264 1.00 82.44 503 ASP A CA 1
ATOM 4027 C C . ASP A 1 503 ? -26.691 -5.827 37.723 1.00 82.44 503 ASP A C 1
ATOM 4029 O O . ASP A 1 503 ? -27.338 -6.481 38.539 1.00 82.44 503 ASP A O 1
ATOM 4033 N N . GLN A 1 504 ? -26.190 -4.626 38.039 1.00 85.19 504 GLN A N 1
ATOM 4034 C CA . GLN A 1 504 ? -26.369 -4.000 39.359 1.00 85.19 504 GLN A CA 1
ATOM 4035 C C . GLN A 1 504 ? -27.839 -3.704 39.688 1.00 85.19 504 GLN A C 1
ATOM 4037 O O . GLN A 1 504 ? -28.266 -3.877 40.827 1.00 85.19 504 GLN A O 1
ATOM 4042 N N . VAL A 1 505 ? -28.639 -3.262 38.714 1.00 85.44 505 VAL A N 1
ATOM 4043 C CA . VAL A 1 505 ? -30.081 -3.029 38.892 1.00 85.44 505 VAL A CA 1
ATOM 4044 C C . VAL A 1 505 ? -30.811 -4.349 39.108 1.00 85.44 505 VAL A C 1
ATOM 4046 O O . VAL A 1 505 ? -31.715 -4.402 39.939 1.00 85.44 505 VAL A O 1
ATOM 4049 N N . ASN A 1 506 ? -30.421 -5.419 38.420 1.00 85.88 506 ASN A N 1
ATOM 4050 C CA . ASN A 1 506 ? -30.973 -6.755 38.625 1.00 85.88 506 ASN A CA 1
ATOM 4051 C C . ASN A 1 506 ? -30.602 -7.294 40.011 1.00 85.88 506 ASN A C 1
ATOM 4053 O O . ASN A 1 506 ? -31.472 -7.795 40.717 1.00 85.88 506 ASN A O 1
ATOM 4057 N N . GLU A 1 507 ? -29.352 -7.132 40.448 1.00 85.56 507 GLU A N 1
ATOM 4058 C CA . GLU A 1 507 ? -28.936 -7.457 41.817 1.00 85.56 507 GLU A CA 1
ATOM 4059 C C . GLU A 1 507 ? -29.707 -6.638 42.855 1.00 85.56 507 GLU A C 1
ATOM 4061 O O . GLU A 1 507 ? -30.190 -7.190 43.843 1.00 85.56 507 GLU A O 1
ATOM 4066 N N . PHE A 1 508 ? -29.894 -5.340 42.617 1.00 84.50 508 PHE A N 1
ATOM 4067 C CA . PHE A 1 508 ? -30.676 -4.475 43.494 1.00 84.50 508 PHE A CA 1
ATOM 4068 C C . PHE A 1 508 ? -32.163 -4.847 43.504 1.00 84.50 508 PHE A C 1
ATOM 4070 O O . PHE A 1 508 ? -32.801 -4.791 44.550 1.00 84.50 508 PHE A O 1
ATOM 4077 N N . THR A 1 509 ? -32.715 -5.269 42.367 1.00 87.38 509 THR A N 1
ATOM 4078 C CA . THR A 1 509 ? -34.097 -5.758 42.261 1.00 87.38 509 THR A CA 1
ATOM 4079 C C . THR A 1 509 ? -34.258 -7.066 43.026 1.00 87.38 509 THR A C 1
ATOM 4081 O O . THR A 1 509 ? -35.174 -7.177 43.831 1.00 87.38 509 THR A O 1
ATOM 4084 N N . ASN A 1 510 ? -33.322 -8.007 42.878 1.00 86.44 510 ASN A N 1
ATOM 4085 C CA . ASN A 1 510 ? -33.295 -9.240 43.667 1.00 86.44 510 ASN A CA 1
ATOM 4086 C C . ASN A 1 510 ? -33.159 -8.942 45.167 1.00 86.44 510 ASN A C 1
ATOM 4088 O O . ASN A 1 510 ? -33.827 -9.562 45.990 1.00 86.44 510 ASN A O 1
ATOM 4092 N N . TYR A 1 511 ? -32.323 -7.969 45.541 1.00 88.44 511 TYR A N 1
ATOM 4093 C CA . TYR A 1 511 ? -32.210 -7.510 46.923 1.00 88.44 511 TYR A CA 1
ATOM 4094 C C . TYR A 1 511 ? -33.523 -6.901 47.433 1.00 88.44 511 TYR A C 1
ATOM 4096 O O . TYR A 1 511 ? -33.936 -7.198 48.552 1.00 88.44 511 TYR A O 1
ATOM 4104 N N . LEU A 1 512 ? -34.199 -6.080 46.624 1.00 84.19 512 LEU A N 1
ATOM 4105 C CA . LEU A 1 512 ? -35.506 -5.521 46.963 1.00 84.19 512 LEU A CA 1
ATOM 4106 C C . LEU A 1 512 ? -36.567 -6.609 47.103 1.00 84.19 512 LEU A C 1
ATOM 4108 O O . LEU A 1 512 ? -37.330 -6.548 48.056 1.00 84.19 512 LEU A O 1
ATOM 4112 N N . GLU A 1 513 ? -36.601 -7.611 46.227 1.00 87.06 513 GLU A N 1
ATOM 4113 C CA . GLU A 1 513 ? -37.516 -8.750 46.350 1.00 87.06 513 GLU A CA 1
ATOM 4114 C C . GLU A 1 513 ? -37.244 -9.554 47.621 1.00 87.06 513 GLU A C 1
ATOM 4116 O O . GLU A 1 513 ? -38.174 -9.859 48.364 1.00 87.06 513 GLU A O 1
ATOM 4121 N N . LEU A 1 514 ? -35.978 -9.848 47.930 1.00 85.69 514 LEU A N 1
ATOM 4122 C CA . LEU A 1 514 ? -35.602 -10.502 49.185 1.00 85.69 514 LEU A CA 1
ATOM 4123 C C . LEU A 1 514 ? -36.009 -9.661 50.399 1.00 85.69 514 LEU A C 1
ATOM 4125 O O . LEU A 1 514 ? -36.561 -10.193 51.358 1.00 85.69 514 LEU A O 1
ATOM 4129 N N . SER A 1 515 ? -35.788 -8.349 50.349 1.00 85.12 515 SER A N 1
ATOM 4130 C CA . SER A 1 515 ? -36.167 -7.439 51.427 1.00 85.12 515 SER A CA 1
ATOM 4131 C C . SER A 1 515 ? -37.687 -7.298 51.557 1.00 85.12 515 SER A C 1
ATOM 4133 O O . SER A 1 515 ? -38.192 -7.245 52.673 1.00 85.12 515 SER A O 1
ATOM 4135 N N . MET A 1 516 ? -38.431 -7.296 50.449 1.00 82.69 516 MET A N 1
ATOM 4136 C CA . MET A 1 516 ? -39.895 -7.322 50.446 1.00 82.69 516 MET A CA 1
ATOM 4137 C C . MET A 1 516 ? -40.419 -8.626 51.036 1.00 82.69 516 MET A C 1
ATOM 4139 O O . MET A 1 516 ? -41.285 -8.566 51.897 1.00 82.69 516 MET A O 1
ATOM 4143 N N . ASN A 1 517 ? -39.846 -9.773 50.668 1.00 85.50 517 ASN A N 1
ATOM 4144 C CA . ASN A 1 517 ? -40.193 -11.061 51.267 1.00 85.50 517 ASN A CA 1
ATOM 4145 C C . ASN A 1 517 ? -39.894 -11.074 52.775 1.00 85.50 517 ASN A C 1
ATOM 4147 O O . ASN A 1 517 ? -40.729 -11.513 53.555 1.00 85.50 517 ASN A O 1
ATOM 4151 N N . GLU A 1 518 ? -38.758 -10.523 53.219 1.00 85.88 518 GLU A N 1
ATOM 4152 C CA . GLU A 1 518 ? -38.479 -10.369 54.654 1.00 85.88 518 GLU A CA 1
ATOM 4153 C C . GLU A 1 518 ? -39.475 -9.432 55.354 1.00 85.88 518 GLU A C 1
ATOM 4155 O O . GLU A 1 518 ? -39.823 -9.648 56.517 1.00 85.88 518 GLU A O 1
ATOM 4160 N N . VAL A 1 519 ? -39.909 -8.358 54.690 1.00 85.94 519 VAL A N 1
ATOM 4161 C CA . VAL A 1 519 ? -40.913 -7.430 55.228 1.00 85.94 519 VAL A CA 1
ATOM 4162 C C . VAL A 1 519 ? -42.282 -8.097 55.294 1.00 85.94 519 VAL A C 1
ATOM 4164 O O . VAL A 1 519 ? -42.950 -7.942 56.313 1.00 85.94 519 VAL A O 1
ATOM 4167 N N . ASP A 1 520 ? -42.672 -8.862 54.280 1.00 84.94 520 ASP A N 1
ATOM 4168 C CA . ASP A 1 520 ? -43.914 -9.631 54.251 1.00 84.94 520 ASP A CA 1
ATOM 4169 C C . ASP A 1 520 ? -43.903 -10.729 55.316 1.00 84.94 520 ASP A C 1
ATOM 4171 O O . ASP A 1 520 ? -44.870 -10.852 56.063 1.00 84.94 520 ASP A O 1
ATOM 4175 N N . ASP A 1 521 ? -42.788 -11.439 55.499 1.00 83.38 521 ASP A N 1
ATOM 4176 C CA . ASP A 1 521 ? -42.616 -12.403 56.591 1.00 83.38 521 ASP A CA 1
ATOM 4177 C C . ASP A 1 521 ? -42.724 -11.714 57.958 1.00 83.38 521 ASP A C 1
ATOM 4179 O O . ASP A 1 521 ? -43.395 -12.203 58.871 1.00 83.38 521 ASP A O 1
ATOM 4183 N N . ARG A 1 522 ? -42.109 -10.536 58.125 1.00 84.31 522 ARG A N 1
ATOM 4184 C CA . ARG A 1 522 ? -42.240 -9.742 59.359 1.00 84.31 522 ARG A CA 1
ATOM 4185 C C . ARG A 1 522 ? -43.661 -9.237 59.571 1.00 84.31 522 ARG A C 1
ATOM 4187 O O . ARG A 1 522 ? -44.115 -9.227 60.714 1.00 84.31 522 ARG A O 1
ATOM 4194 N N . LEU A 1 523 ? -44.355 -8.811 58.519 1.00 82.88 523 LEU A N 1
ATOM 4195 C CA . LEU A 1 523 ? -45.751 -8.382 58.577 1.00 82.88 523 LEU A CA 1
ATOM 4196 C C . LEU A 1 523 ? -46.655 -9.558 58.927 1.00 82.88 523 LEU A C 1
ATOM 4198 O O . LEU A 1 523 ? -47.468 -9.423 59.833 1.00 82.88 523 LEU A O 1
ATOM 4202 N N . PHE A 1 524 ? -46.446 -10.725 58.327 1.00 83.06 524 PHE A N 1
ATOM 4203 C CA . PHE A 1 524 ? -47.145 -11.958 58.668 1.00 83.06 524 PHE A CA 1
ATOM 4204 C C . PHE A 1 524 ? -46.892 -12.369 60.123 1.00 83.06 524 PHE A C 1
ATOM 4206 O O . PHE A 1 524 ? -47.822 -12.733 60.846 1.00 83.06 524 PHE A O 1
ATOM 4213 N N . HIS A 1 525 ? -45.651 -12.262 60.604 1.00 79.38 525 HIS A N 1
ATOM 4214 C CA . HIS A 1 525 ? -45.327 -12.485 62.011 1.00 79.38 525 HIS A CA 1
ATOM 4215 C C . HIS A 1 525 ? -45.972 -11.446 62.934 1.00 79.38 525 HIS A C 1
ATOM 4217 O O . HIS A 1 525 ? -46.394 -11.807 64.032 1.00 79.38 525 HIS A O 1
ATOM 4223 N N . LEU A 1 526 ? -46.084 -10.184 62.514 1.00 79.88 526 LEU A N 1
ATOM 4224 C CA . LEU A 1 526 ? -46.773 -9.131 63.263 1.00 79.88 526 LEU A CA 1
ATOM 4225 C C . LEU A 1 526 ? -48.289 -9.323 63.276 1.00 79.88 526 LEU A C 1
ATOM 4227 O O . LEU A 1 526 ? -48.898 -9.115 64.320 1.00 79.88 526 LEU A O 1
ATOM 4231 N N . GLU A 1 527 ? -48.894 -9.739 62.168 1.00 79.69 527 GLU A N 1
ATOM 4232 C CA . GLU A 1 527 ? -50.310 -10.100 62.089 1.00 79.69 527 GLU A CA 1
ATOM 4233 C C . GLU A 1 527 ? -50.592 -11.314 62.966 1.00 79.69 527 GLU A C 1
ATOM 4235 O O . GLU A 1 527 ? -51.469 -11.253 63.819 1.00 79.69 527 GLU A O 1
ATOM 4240 N N . SER A 1 528 ? -49.776 -12.363 62.861 1.00 77.81 528 SER A N 1
ATOM 4241 C CA . SER A 1 528 ? -49.867 -13.551 63.716 1.00 77.81 528 SER A CA 1
ATOM 4242 C C . SER A 1 528 ? -49.680 -13.201 65.195 1.00 77.81 528 SER A C 1
ATOM 4244 O O . SER A 1 528 ? -50.424 -13.674 66.052 1.00 77.81 528 SER A O 1
ATOM 4246 N N . ALA A 1 529 ? -48.712 -12.341 65.527 1.00 74.69 529 ALA A N 1
ATOM 4247 C CA . ALA A 1 529 ? -48.532 -11.837 66.886 1.00 74.69 529 ALA A CA 1
ATOM 4248 C C . ALA A 1 529 ? -49.725 -10.979 67.327 1.00 74.69 529 ALA A C 1
ATOM 4250 O O . ALA A 1 529 ? -50.148 -11.076 68.475 1.00 74.69 529 ALA A O 1
ATOM 4251 N N . GLY A 1 530 ? -50.297 -10.181 66.426 1.00 75.25 530 GLY A N 1
ATOM 4252 C CA . GLY A 1 530 ? -51.512 -9.403 66.638 1.00 75.25 530 GLY A CA 1
ATOM 4253 C C . GLY A 1 530 ? -52.722 -10.290 66.913 1.00 75.25 530 GLY A C 1
ATOM 4254 O O . GLY A 1 530 ? -53.450 -10.028 67.864 1.00 75.25 530 GLY A O 1
ATOM 4255 N N . GLU A 1 531 ? -52.893 -11.382 66.171 1.00 80.00 531 GLU A N 1
ATOM 4256 C CA . GLU A 1 531 ? -53.926 -12.392 66.402 1.00 80.00 531 GLU A CA 1
ATOM 4257 C C . GLU A 1 531 ? -53.714 -13.124 67.727 1.00 80.00 531 GLU A C 1
ATOM 4259 O O . GLU A 1 531 ? -54.671 -13.325 68.474 1.00 80.00 531 GLU A O 1
ATOM 4264 N N . VAL A 1 532 ? -52.475 -13.490 68.070 1.00 77.12 532 VAL A N 1
ATOM 4265 C CA . VAL A 1 532 ? -52.142 -14.092 69.371 1.00 77.12 532 VAL A CA 1
ATOM 4266 C C . VAL A 1 532 ? -52.435 -13.112 70.502 1.00 77.12 532 VAL A C 1
ATOM 4268 O O . VAL A 1 532 ? -53.080 -13.491 71.474 1.00 77.12 532 VAL A O 1
ATOM 4271 N N . VAL A 1 533 ? -52.035 -11.847 70.376 1.00 77.06 533 VAL A N 1
ATOM 4272 C CA . VAL A 1 533 ? -52.333 -10.798 71.360 1.00 77.06 533 VAL A CA 1
ATOM 4273 C C . VAL A 1 533 ? -53.835 -10.557 71.446 1.00 77.06 533 VAL A C 1
ATOM 4275 O O . VAL A 1 533 ? -54.357 -10.446 72.547 1.00 77.06 533 VAL A O 1
ATOM 4278 N N . GLN A 1 534 ? -54.563 -10.535 70.332 1.00 76.69 534 GLN A N 1
ATOM 4279 C CA . GLN A 1 534 ? -56.017 -10.395 70.322 1.00 76.69 534 GLN A CA 1
ATOM 4280 C C . GLN A 1 534 ? -56.695 -11.601 70.978 1.00 76.69 534 GLN A C 1
ATOM 4282 O O . GLN A 1 534 ? -57.632 -11.428 71.756 1.00 76.69 534 GLN A O 1
ATOM 4287 N N . LYS A 1 535 ? -56.187 -12.812 70.736 1.00 74.06 535 LYS A N 1
ATOM 4288 C CA . LYS A 1 535 ? -56.645 -14.052 71.364 1.00 74.06 535 LYS A CA 1
ATOM 4289 C C . LYS A 1 535 ? -56.358 -14.053 72.867 1.00 74.06 535 LYS A C 1
ATOM 4291 O O . LYS A 1 535 ? -57.255 -14.359 73.643 1.00 74.06 535 LYS A O 1
ATOM 4296 N N . GLU A 1 536 ? -55.174 -13.642 73.303 1.00 69.75 536 GLU A N 1
ATOM 4297 C CA . GLU A 1 536 ? -54.818 -13.531 74.725 1.00 69.75 536 GLU A CA 1
ATOM 4298 C C . GLU A 1 536 ? -55.560 -12.384 75.432 1.00 69.75 536 GLU A C 1
ATOM 4300 O O . GLU A 1 536 ? -56.046 -12.554 76.548 1.00 69.75 536 GLU A O 1
ATOM 4305 N N . LEU A 1 537 ? -55.767 -11.245 74.766 1.00 68.69 537 LEU A N 1
ATOM 4306 C CA . LEU A 1 537 ? -56.615 -10.159 75.264 1.00 68.69 537 LEU A CA 1
ATOM 4307 C C . LEU A 1 537 ? -58.082 -10.591 75.356 1.00 68.69 537 LEU A C 1
ATOM 4309 O O . LEU A 1 537 ? -58.767 -10.225 76.307 1.00 68.69 537 LEU A O 1
ATOM 4313 N N . SER A 1 538 ? -58.571 -11.411 74.423 1.00 66.81 538 SER A N 1
ATOM 4314 C CA . SER A 1 538 ? -59.925 -11.974 74.496 1.00 66.81 538 SER A CA 1
ATOM 4315 C C . SER A 1 538 ? -60.089 -13.008 75.617 1.00 66.81 538 SER A C 1
ATOM 4317 O O . SER A 1 538 ? -61.201 -13.207 76.100 1.00 66.81 538 SER A O 1
ATOM 4319 N N . LYS A 1 539 ? -58.983 -13.585 76.104 1.00 66.69 539 LYS A N 1
ATOM 4320 C CA . LYS A 1 539 ? -58.925 -14.414 77.316 1.00 66.69 539 LYS A CA 1
ATOM 4321 C C . LYS A 1 539 ? -58.659 -13.600 78.583 1.00 66.69 539 LYS A C 1
ATOM 4323 O O . LYS A 1 539 ? -58.473 -14.188 79.646 1.00 66.69 539 LYS A O 1
ATOM 4328 N N . MET A 1 540 ? -58.684 -12.259 78.539 1.00 60.94 540 MET A N 1
ATOM 4329 C CA . MET A 1 540 ? -58.457 -11.455 79.749 1.00 60.94 540 MET A CA 1
ATOM 4330 C C . MET A 1 540 ? -59.435 -11.764 80.885 1.00 60.94 540 MET A C 1
ATOM 4332 O O . MET A 1 540 ? -59.092 -11.597 82.055 1.00 60.94 540 MET A O 1
ATOM 4336 N N . SER A 1 541 ? -60.633 -12.242 80.552 1.00 60.38 541 SER A N 1
ATOM 4337 C CA . SER A 1 541 ? -61.629 -12.715 81.516 1.00 60.38 541 SER A CA 1
ATOM 4338 C C . SER A 1 541 ? -61.258 -14.026 82.223 1.00 60.38 541 SER A C 1
ATOM 4340 O O . SER A 1 541 ? -61.909 -14.375 83.202 1.00 60.38 541 SER A O 1
ATOM 4342 N N . GLU A 1 542 ? -60.246 -14.752 81.742 1.00 60.47 542 GLU A N 1
ATOM 4343 C CA . GLU A 1 542 ? -59.773 -16.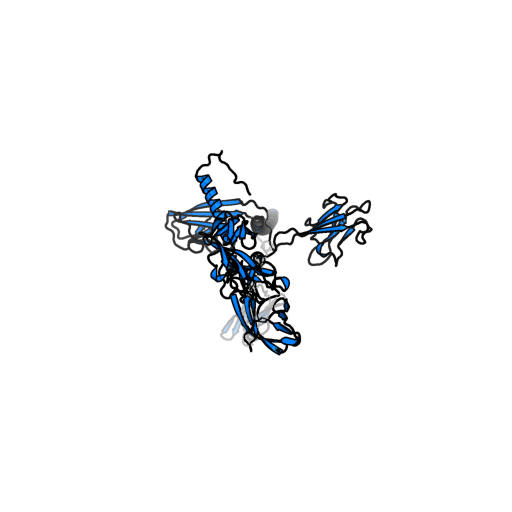038 82.273 1.00 60.47 542 GLU A CA 1
ATOM 4344 C C . GLU A 1 542 ? -58.484 -15.906 83.104 1.00 60.47 542 GLU A C 1
ATOM 4346 O O . GLU A 1 542 ? -58.069 -16.870 83.755 1.00 60.47 542 GLU A O 1
ATOM 4351 N N . PHE A 1 543 ? -57.850 -14.724 83.129 1.00 62.84 543 PHE A N 1
ATOM 4352 C CA . PHE A 1 543 ? -56.667 -14.499 83.959 1.00 62.84 543 PHE A CA 1
ATOM 4353 C C . PHE A 1 543 ? -56.992 -14.618 85.449 1.00 62.84 543 PHE A C 1
ATOM 4355 O O . PHE A 1 543 ? -58.004 -14.121 85.943 1.00 62.84 543 PHE A O 1
ATOM 4362 N N . VAL A 1 544 ? -56.069 -15.249 86.176 1.00 60.22 544 VAL A N 1
ATOM 4363 C CA . VAL A 1 544 ? -56.155 -15.479 87.619 1.00 60.22 544 VAL A CA 1
ATOM 4364 C C . VAL A 1 544 ? -56.190 -14.129 88.334 1.00 60.22 544 VAL A C 1
ATOM 4366 O O . VAL A 1 544 ? -55.223 -13.363 88.319 1.00 60.22 544 VAL A O 1
ATOM 4369 N N . THR A 1 545 ? -57.316 -13.811 88.961 1.00 64.19 545 THR A N 1
ATOM 4370 C CA . THR A 1 545 ? -57.446 -12.588 89.752 1.00 64.19 545 THR A CA 1
ATOM 4371 C C . THR A 1 545 ? -56.847 -12.807 91.141 1.00 64.19 545 THR A C 1
ATOM 4373 O O . THR A 1 545 ? -56.670 -13.939 91.587 1.00 64.19 545 THR A O 1
ATOM 4376 N N . LYS A 1 546 ? -56.586 -11.734 91.904 1.00 57.84 546 LYS A N 1
ATOM 4377 C CA . LYS A 1 546 ? -56.065 -11.827 93.291 1.00 57.84 546 LYS A CA 1
ATOM 4378 C C . LYS A 1 546 ? -56.937 -12.657 94.258 1.00 57.84 546 LYS A C 1
ATOM 4380 O O . LYS A 1 546 ? -56.571 -12.796 95.421 1.00 57.84 546 LYS A O 1
ATOM 4385 N N . LYS A 1 547 ? -58.103 -13.138 93.820 1.00 58.91 547 LYS A N 1
ATOM 4386 C CA . LYS A 1 547 ? -59.064 -13.919 94.606 1.00 58.91 547 LYS A CA 1
ATOM 4387 C C . LYS A 1 547 ? -59.111 -15.404 94.225 1.00 58.91 547 LYS A C 1
ATOM 4389 O O . LYS A 1 547 ? -59.792 -16.156 94.916 1.00 58.91 547 LYS A O 1
ATOM 4394 N N . ASP A 1 548 ? -58.410 -15.826 93.174 1.00 62.34 548 ASP A N 1
ATOM 4395 C CA . ASP A 1 548 ? -58.469 -17.200 92.672 1.00 62.34 548 ASP A CA 1
ATOM 4396 C C . ASP A 1 548 ? -57.393 -18.098 93.302 1.00 62.34 548 ASP A C 1
ATOM 4398 O O . ASP A 1 548 ? -56.238 -17.705 93.465 1.00 62.34 548 ASP A O 1
ATOM 4402 N N . VAL A 1 549 ? -57.774 -19.335 93.639 1.00 59.31 549 VAL A N 1
ATOM 4403 C CA . VAL A 1 549 ? -56.870 -20.379 94.149 1.00 59.31 549 VAL A CA 1
ATOM 4404 C C . VAL A 1 549 ? -56.325 -21.182 92.961 1.00 59.31 549 VAL A C 1
ATOM 4406 O O . VAL A 1 549 ? -57.099 -21.719 92.166 1.00 59.31 549 VAL A O 1
ATOM 4409 N N . ILE A 1 550 ? -54.998 -21.248 92.817 1.00 59.91 550 ILE A N 1
ATOM 4410 C CA . ILE A 1 550 ? -54.326 -21.991 91.737 1.00 59.91 550 ILE A CA 1
ATOM 4411 C C . ILE A 1 550 ? -54.428 -23.494 92.035 1.00 59.91 550 ILE A C 1
ATOM 4413 O O . ILE A 1 550 ? -53.989 -23.946 93.089 1.00 59.91 550 ILE A O 1
ATOM 4417 N N . ASN A 1 551 ? -55.010 -24.256 91.107 1.00 62.34 551 ASN A N 1
ATOM 4418 C CA . ASN A 1 551 ? -55.168 -25.713 91.186 1.00 62.34 551 ASN A CA 1
ATOM 4419 C C . ASN A 1 551 ? -54.333 -26.391 90.078 1.00 62.34 551 ASN A C 1
ATOM 4421 O O . ASN A 1 551 ? -53.987 -25.716 89.108 1.00 62.34 551 ASN A O 1
ATOM 4425 N N . LYS A 1 552 ? -54.017 -27.694 90.196 1.00 58.56 552 LYS A N 1
ATOM 4426 C CA . LYS A 1 552 ? -53.100 -28.429 89.281 1.00 58.56 552 LYS A CA 1
ATOM 4427 C C . LYS A 1 552 ? -53.445 -28.248 87.793 1.00 58.56 552 LYS A C 1
ATOM 4429 O O . LYS A 1 552 ? -52.546 -28.079 86.980 1.00 58.56 552 LYS A O 1
ATOM 4434 N N . ASP A 1 553 ? -54.732 -28.175 87.465 1.00 61.50 553 ASP A N 1
ATOM 4435 C CA . ASP A 1 553 ? -55.236 -28.049 86.087 1.00 61.50 553 ASP A CA 1
ATOM 4436 C C . ASP A 1 553 ? -55.034 -26.651 85.470 1.00 61.50 553 ASP A C 1
ATOM 4438 O O . ASP A 1 553 ? -55.268 -26.452 84.282 1.00 61.50 553 ASP A O 1
ATOM 4442 N N . LYS A 1 554 ? -54.628 -25.663 86.281 1.00 62.91 554 LYS A N 1
ATOM 4443 C CA . LYS A 1 554 ? -54.331 -24.285 85.854 1.00 62.91 554 LYS A CA 1
ATOM 4444 C C . LYS A 1 554 ? -52.831 -24.005 85.731 1.00 62.91 554 LYS A C 1
ATOM 4446 O O . LYS A 1 554 ? -52.450 -22.866 85.473 1.00 62.91 554 LYS A O 1
ATOM 4451 N N . ILE A 1 555 ? -51.986 -25.010 85.967 1.00 65.69 555 ILE A N 1
ATOM 4452 C CA . ILE A 1 555 ? -50.536 -24.916 85.796 1.00 65.69 555 ILE A CA 1
ATOM 4453 C C . ILE A 1 555 ? -50.191 -25.495 84.428 1.00 65.69 555 ILE A C 1
ATOM 4455 O O . ILE A 1 555 ? -50.709 -26.540 84.043 1.00 65.69 555 ILE A O 1
ATOM 4459 N N . ASP A 1 556 ? -49.316 -24.806 83.699 1.00 66.88 556 ASP A N 1
ATOM 4460 C CA . ASP A 1 556 ? -48.856 -25.251 82.389 1.00 66.88 556 ASP A CA 1
ATOM 4461 C C . ASP A 1 556 ? -48.292 -26.679 82.460 1.00 66.88 556 ASP A C 1
ATOM 4463 O O . ASP A 1 556 ? -47.455 -27.002 83.311 1.00 66.88 556 ASP A O 1
ATOM 4467 N N . SER A 1 557 ? -48.744 -27.526 81.538 1.00 63.66 557 SER A N 1
ATOM 4468 C CA . SER A 1 557 ? -48.280 -28.901 81.355 1.00 63.66 557 SER A CA 1
ATOM 4469 C C . SER A 1 557 ? -46.754 -29.045 81.316 1.00 63.66 557 SER A C 1
ATOM 4471 O O . SER A 1 557 ? -46.240 -30.027 81.849 1.00 63.66 557 SER A O 1
ATOM 4473 N N . ALA A 1 558 ? -46.026 -28.056 80.783 1.00 66.00 558 ALA A N 1
ATOM 4474 C CA . ALA A 1 558 ? -44.563 -28.054 80.731 1.00 66.00 558 ALA A CA 1
ATOM 4475 C C . ALA A 1 558 ? -43.907 -27.892 82.115 1.00 66.00 558 ALA A C 1
ATOM 4477 O O . ALA A 1 558 ? -42.799 -28.373 82.356 1.00 66.00 558 ALA A O 1
ATOM 4478 N N . ILE A 1 559 ? -44.583 -27.217 83.048 1.00 67.56 559 ILE A N 1
ATOM 4479 C CA . ILE A 1 559 ? -44.122 -27.077 84.435 1.00 67.56 559 ILE A CA 1
ATOM 4480 C C . ILE A 1 559 ? -44.451 -28.358 85.207 1.00 67.56 559 ILE A C 1
ATOM 4482 O O . ILE A 1 559 ? -43.621 -28.864 85.965 1.00 67.56 559 ILE A O 1
ATOM 4486 N N . VAL A 1 560 ? -45.639 -28.923 84.973 1.00 69.38 560 VAL A N 1
ATOM 4487 C CA . VAL A 1 560 ? -46.078 -30.173 85.610 1.00 69.38 560 VAL A CA 1
ATOM 4488 C C . VAL A 1 560 ? -45.178 -31.347 85.212 1.00 69.38 560 VAL A C 1
ATOM 4490 O O . VAL A 1 560 ? -44.812 -32.135 86.083 1.00 69.38 560 VAL A O 1
ATOM 4493 N N . SER A 1 561 ? -44.765 -31.442 83.943 1.00 67.19 561 SER A N 1
ATOM 4494 C CA . SER A 1 561 ? -43.893 -32.516 83.446 1.00 67.19 561 SER A CA 1
ATOM 4495 C C . SER A 1 561 ? -42.455 -32.440 83.966 1.00 67.19 561 SER A C 1
ATOM 4497 O O . SER A 1 561 ? -41.809 -33.471 84.089 1.00 67.19 561 SER A O 1
ATOM 4499 N N . ASN A 1 562 ? -41.958 -31.244 84.297 1.00 68.75 562 ASN A N 1
ATOM 4500 C CA . ASN A 1 562 ? -40.575 -31.019 84.740 1.00 68.75 562 ASN A CA 1
ATOM 4501 C C . ASN A 1 562 ? -40.421 -30.925 86.265 1.00 68.75 562 ASN A C 1
ATOM 4503 O O . ASN A 1 562 ? -39.330 -30.654 86.769 1.00 68.75 562 ASN A O 1
ATOM 4507 N N . THR A 1 563 ? -41.498 -31.134 87.025 1.00 78.94 563 THR A N 1
ATOM 4508 C CA . THR A 1 563 ? -41.422 -31.114 88.487 1.00 78.94 563 THR A CA 1
ATOM 4509 C C . THR A 1 563 ? -40.985 -32.480 89.014 1.00 78.94 563 THR A C 1
ATOM 4511 O O . THR A 1 563 ? -41.521 -33.512 88.615 1.00 78.94 563 THR A O 1
ATOM 4514 N N . MET A 1 564 ? -40.005 -32.486 89.921 1.00 78.75 564 MET A N 1
ATOM 4515 C CA . MET A 1 564 ? -39.522 -33.696 90.588 1.00 78.75 564 MET A CA 1
ATOM 4516 C C . MET A 1 564 ? -40.655 -34.375 91.368 1.00 78.75 564 MET A C 1
ATOM 4518 O O . MET A 1 564 ? -41.265 -33.756 92.241 1.00 78.75 564 MET A O 1
ATOM 4522 N N . ARG A 1 565 ? -40.892 -35.658 91.079 1.00 81.69 565 ARG A N 1
ATOM 4523 C CA . ARG A 1 565 ? -41.893 -36.490 91.757 1.00 81.69 565 ARG A CA 1
ATOM 4524 C C . ARG A 1 565 ? -41.297 -37.226 92.949 1.00 81.69 565 ARG A C 1
ATOM 4526 O O . ARG A 1 565 ? -41.785 -37.093 94.066 1.00 81.69 565 ARG A O 1
ATOM 4533 N N . GLU A 1 566 ? -40.239 -37.996 92.710 1.00 84.19 566 GLU A N 1
ATOM 4534 C CA . GLU A 1 566 ? -39.572 -38.822 93.719 1.00 84.19 566 GLU A CA 1
ATOM 4535 C C . GLU A 1 566 ? -38.134 -39.158 93.302 1.00 84.19 566 GLU A C 1
ATOM 4537 O O . GLU A 1 566 ? -37.803 -39.148 92.118 1.00 84.19 566 GLU A O 1
ATOM 4542 N N . SER A 1 567 ? -37.274 -39.466 94.274 1.00 86.44 567 SER A N 1
ATOM 4543 C CA . SER A 1 567 ? -35.945 -40.045 94.041 1.00 86.44 567 SER A CA 1
ATOM 4544 C C . SER A 1 567 ? -35.962 -41.542 94.326 1.00 86.44 567 SER A C 1
ATOM 4546 O O . SER A 1 567 ? -36.601 -41.959 95.293 1.00 86.44 567 SER A O 1
ATOM 4548 N N . PHE A 1 568 ? -35.207 -42.329 93.568 1.00 86.75 568 PHE A N 1
ATOM 4549 C CA . PHE A 1 568 ? -35.163 -43.781 93.715 1.00 86.75 568 PHE A CA 1
ATOM 4550 C C . PHE A 1 568 ? -33.732 -44.327 93.681 1.00 86.75 568 PHE A C 1
ATOM 4552 O O . PHE A 1 568 ? -32.811 -43.707 93.142 1.00 86.75 568 PHE A O 1
ATOM 4559 N N . GLU A 1 569 ? -33.565 -45.515 94.256 1.00 89.19 569 GLU A N 1
ATOM 4560 C CA . GLU A 1 569 ? -32.324 -46.283 94.268 1.00 89.19 569 GLU A CA 1
ATOM 4561 C C . GLU A 1 569 ? -32.668 -47.773 94.268 1.00 89.19 569 GLU A C 1
ATOM 4563 O O . GLU A 1 569 ? -33.220 -48.277 95.244 1.00 89.19 569 GLU A O 1
ATOM 4568 N N . ASN A 1 570 ? -32.335 -48.467 93.181 1.00 88.56 570 ASN A N 1
ATOM 4569 C CA . ASN A 1 570 ? -32.622 -49.888 92.998 1.00 88.56 570 ASN A CA 1
ATOM 4570 C C . ASN A 1 570 ? -31.344 -50.636 92.604 1.00 88.56 570 ASN A C 1
ATOM 4572 O O . ASN A 1 570 ? -30.529 -50.123 91.837 1.00 88.56 570 ASN A O 1
ATOM 4576 N N . ALA A 1 571 ? -31.165 -51.849 93.125 1.00 88.62 571 ALA A N 1
ATOM 4577 C CA . ALA A 1 571 ? -30.010 -52.696 92.842 1.00 88.62 571 ALA A CA 1
ATOM 4578 C C . ALA A 1 571 ? -30.447 -53.984 92.135 1.00 88.62 571 ALA A C 1
ATOM 4580 O O . ALA A 1 571 ? -31.388 -54.646 92.571 1.00 88.62 571 ALA A O 1
ATOM 4581 N N . TYR A 1 572 ? -29.728 -54.347 91.080 1.00 89.44 572 TYR A N 1
ATOM 4582 C CA . TYR A 1 572 ? -30.022 -55.460 90.185 1.00 89.44 572 TYR A CA 1
ATOM 4583 C C . TYR A 1 572 ? -28.784 -56.349 90.006 1.00 89.44 572 TYR A C 1
ATOM 4585 O O . TYR A 1 572 ? -27.655 -55.855 90.104 1.00 89.44 572 TYR A O 1
ATOM 4593 N N . PRO A 1 573 ? -28.950 -57.656 89.739 1.00 87.38 573 PRO A N 1
ATOM 4594 C CA . PRO A 1 573 ? -27.830 -58.497 89.327 1.00 87.38 573 PRO A CA 1
ATOM 4595 C C . PRO A 1 573 ? -27.231 -57.975 88.011 1.00 87.38 573 PRO A C 1
ATOM 4597 O O . PRO A 1 573 ? -27.948 -57.465 87.151 1.00 87.38 573 PRO A O 1
ATOM 4600 N N . CYS A 1 574 ? -25.909 -58.071 87.853 1.00 88.31 574 CYS A N 1
ATOM 4601 C CA . CYS A 1 574 ? -25.230 -57.650 86.627 1.00 88.31 574 CYS A CA 1
ATOM 4602 C C . CYS A 1 574 ? -25.407 -58.695 85.517 1.00 88.31 574 CYS A C 1
ATOM 4604 O O . CYS A 1 574 ? -24.559 -59.561 85.292 1.00 88.31 574 CYS A O 1
ATOM 4606 N N . GLU A 1 575 ? -26.548 -58.604 84.842 1.00 88.12 575 GLU A N 1
ATOM 4607 C CA . GLU A 1 575 ? -26.941 -59.431 83.704 1.00 88.12 575 GLU A CA 1
ATOM 4608 C C . GLU A 1 575 ? -26.941 -58.604 82.413 1.00 88.12 575 GLU A C 1
ATOM 4610 O O . GLU A 1 575 ? -27.024 -57.379 82.444 1.00 88.12 575 GLU A O 1
ATOM 4615 N N . ALA A 1 576 ? -26.858 -59.271 81.259 1.00 85.81 576 ALA A N 1
ATOM 4616 C CA . ALA A 1 576 ? -26.855 -58.598 79.958 1.00 85.81 576 ALA A CA 1
ATOM 4617 C C . ALA A 1 576 ? -28.108 -57.734 79.719 1.00 85.81 576 ALA A C 1
ATOM 4619 O O . ALA A 1 576 ? -28.039 -56.745 78.995 1.00 85.81 576 ALA A O 1
ATOM 4620 N N . ILE A 1 577 ? -29.244 -58.099 80.322 1.00 88.75 577 ILE A N 1
ATOM 4621 C CA . ILE A 1 577 ? -30.521 -57.398 80.187 1.00 88.75 577 ILE A CA 1
ATOM 4622 C C . ILE A 1 577 ? -31.125 -57.225 81.580 1.00 88.75 577 ILE A C 1
ATOM 4624 O O . ILE A 1 577 ? -31.316 -58.204 82.295 1.00 88.75 577 ILE A O 1
ATOM 4628 N N . ILE A 1 578 ? -31.439 -55.986 81.949 1.00 88.69 578 ILE A N 1
ATOM 4629 C CA . ILE A 1 578 ? -32.024 -55.614 83.238 1.00 88.69 578 ILE A CA 1
ATOM 4630 C C . ILE A 1 578 ? -33.298 -54.812 82.970 1.00 88.69 578 ILE A C 1
ATOM 4632 O O . ILE A 1 578 ? -33.253 -53.780 82.304 1.00 88.69 578 ILE A O 1
ATOM 4636 N N . ASN A 1 579 ? -34.431 -55.261 83.506 1.00 87.81 579 ASN A N 1
ATOM 4637 C CA . ASN A 1 579 ? -35.690 -54.522 83.415 1.00 87.81 579 ASN A CA 1
ATOM 4638 C C . ASN A 1 579 ? -35.787 -53.520 84.567 1.00 87.81 579 ASN A C 1
ATOM 4640 O O . ASN A 1 579 ? -35.616 -53.882 85.732 1.00 87.81 579 ASN A O 1
ATOM 4644 N N . LEU A 1 580 ? -36.026 -52.259 84.223 1.00 87.75 580 LEU A N 1
ATOM 4645 C CA . LEU A 1 580 ? -36.182 -51.143 85.140 1.00 87.75 580 LEU A CA 1
ATOM 4646 C C . LEU A 1 580 ? -37.650 -50.700 85.129 1.00 87.75 580 LEU A C 1
ATOM 4648 O O . LEU A 1 580 ? -38.078 -49.965 84.237 1.00 87.75 580 LEU A O 1
ATOM 4652 N N . ASP A 1 581 ? -38.399 -51.163 86.127 1.00 83.06 581 ASP A N 1
ATOM 4653 C CA . ASP A 1 581 ? -39.839 -50.917 86.232 1.00 83.06 581 ASP A CA 1
ATOM 4654 C C . ASP A 1 581 ? -40.153 -49.463 86.644 1.00 83.06 581 ASP A C 1
ATOM 4656 O O . ASP A 1 581 ? -39.448 -48.868 87.470 1.00 83.06 581 ASP A O 1
ATOM 4660 N N . ASP A 1 582 ? -41.252 -48.915 86.116 1.00 80.75 582 ASP A N 1
ATOM 4661 C CA . ASP A 1 582 ? -41.801 -47.584 86.432 1.00 80.75 582 ASP A CA 1
ATOM 4662 C C . ASP A 1 582 ? -40.800 -46.433 86.212 1.00 80.75 582 ASP A C 1
ATOM 4664 O O . ASP A 1 582 ? -40.686 -45.510 87.026 1.00 80.75 582 ASP A O 1
ATOM 4668 N N . LEU A 1 583 ? -40.054 -46.499 85.105 1.00 82.94 583 LEU A N 1
ATOM 4669 C CA . LEU A 1 583 ? -39.098 -45.478 84.674 1.00 82.94 583 LEU A CA 1
ATOM 4670 C C . LEU A 1 583 ? -39.308 -45.107 83.210 1.00 82.94 583 LEU A C 1
ATOM 4672 O O . LEU A 1 583 ? -39.538 -45.966 82.363 1.00 82.94 583 LEU A O 1
ATOM 4676 N N . LYS A 1 584 ? -39.174 -43.814 82.907 1.00 81.69 584 LYS A N 1
ATOM 4677 C CA . LYS A 1 584 ? -39.282 -43.261 81.549 1.00 81.69 584 LYS A CA 1
ATOM 4678 C C . LYS A 1 584 ? -37.938 -42.738 81.063 1.00 81.69 584 LYS A C 1
ATOM 4680 O O . LYS A 1 584 ? -37.104 -42.323 81.864 1.00 81.69 584 LYS A O 1
ATOM 4685 N N . LEU A 1 585 ? -37.739 -42.656 79.743 1.00 78.88 585 LEU A N 1
ATOM 4686 C CA . LEU A 1 585 ? -36.521 -42.051 79.174 1.00 78.88 585 LEU A CA 1
ATOM 4687 C C . LEU A 1 585 ? -36.324 -40.580 79.578 1.00 78.88 585 LEU A C 1
ATOM 4689 O O . LEU A 1 585 ? -35.205 -40.077 79.507 1.00 78.88 585 LEU A O 1
ATOM 4693 N N . THR A 1 586 ? -37.393 -39.894 79.990 1.00 78.50 586 THR A N 1
ATOM 4694 C CA . THR A 1 586 ? -37.360 -38.514 80.494 1.00 78.50 586 THR A CA 1
ATOM 4695 C C . THR A 1 586 ? -36.902 -38.398 81.951 1.00 78.50 586 THR A C 1
ATOM 4697 O O . THR A 1 586 ? -36.663 -37.284 82.412 1.00 78.50 586 THR A O 1
ATOM 4700 N N . ASP A 1 587 ? -36.798 -39.508 82.686 1.00 83.56 587 ASP A N 1
ATOM 4701 C CA . ASP A 1 587 ? -36.318 -39.512 84.068 1.00 83.56 587 ASP A CA 1
ATOM 4702 C C . ASP A 1 587 ? -34.786 -39.418 84.118 1.00 83.56 587 ASP A C 1
ATOM 4704 O O . ASP A 1 587 ? -34.078 -39.935 83.252 1.00 83.56 587 ASP A O 1
ATOM 4708 N N . LEU A 1 588 ? -34.246 -38.764 85.150 1.00 84.88 588 LEU A N 1
ATOM 4709 C CA . LEU A 1 588 ? -32.797 -38.649 85.321 1.00 84.88 588 LEU A CA 1
ATOM 4710 C C . LEU A 1 588 ? -32.297 -39.806 86.173 1.00 84.88 588 LEU A C 1
ATOM 4712 O O . LEU A 1 588 ? -32.627 -39.870 87.354 1.00 84.88 588 LEU A O 1
ATOM 4716 N N . PHE A 1 589 ? -31.436 -40.665 85.636 1.00 87.56 589 PHE A N 1
ATOM 4717 C CA . PHE A 1 589 ? -30.800 -41.713 86.428 1.00 87.56 589 PHE A CA 1
ATOM 4718 C C . PHE A 1 589 ? -29.382 -42.043 85.978 1.00 87.56 589 PHE A C 1
ATOM 4720 O O . PHE A 1 589 ? -28.982 -41.813 84.839 1.00 87.56 589 PHE A O 1
ATOM 4727 N N . PHE A 1 590 ? -28.622 -42.592 86.917 1.00 88.75 590 PHE A N 1
ATOM 4728 C CA . PHE A 1 590 ? -27.239 -43.010 86.773 1.00 88.75 590 PHE A CA 1
ATOM 4729 C C . PHE A 1 590 ? -27.123 -44.494 87.094 1.00 88.75 590 PHE A C 1
ATOM 4731 O O . PHE A 1 590 ? -27.757 -44.987 88.030 1.00 88.75 590 PHE A O 1
ATOM 4738 N N . VAL A 1 591 ? -26.284 -45.185 86.330 1.00 90.50 591 VAL A N 1
ATOM 4739 C CA . VAL A 1 591 ? -26.073 -46.628 86.426 1.00 90.50 591 VAL A CA 1
ATOM 4740 C C . VAL A 1 591 ? -24.648 -46.865 86.908 1.00 90.50 591 VAL A C 1
ATOM 4742 O O . VAL A 1 591 ? -23.693 -46.356 86.324 1.00 90.50 591 VAL A O 1
ATOM 4745 N N . PHE A 1 592 ? -24.494 -47.632 87.979 1.00 90.69 592 PHE A N 1
ATOM 4746 C CA . PHE A 1 592 ? -23.210 -47.941 88.594 1.00 90.69 592 PHE A CA 1
ATOM 4747 C C . PHE A 1 592 ? -23.004 -49.452 88.633 1.00 90.69 592 PHE A C 1
ATOM 4749 O O . PHE A 1 592 ? -23.903 -50.184 89.032 1.00 90.69 592 PHE A O 1
ATOM 4756 N N . LYS A 1 593 ? -21.806 -49.923 88.299 1.00 90.31 593 LYS A N 1
ATOM 4757 C CA . LYS A 1 593 ? -21.370 -51.297 88.551 1.00 90.31 593 LYS A CA 1
ATOM 4758 C C . LYS A 1 593 ? -20.602 -51.353 89.869 1.00 90.31 593 LYS A C 1
ATOM 4760 O O . LYS A 1 593 ? -19.579 -50.686 90.027 1.00 90.31 593 LYS A O 1
ATOM 4765 N N . LEU A 1 594 ? -21.088 -52.162 90.799 1.00 88.81 594 LEU A N 1
ATOM 4766 C CA . LEU A 1 594 ? -20.488 -52.413 92.103 1.00 88.81 594 LEU A CA 1
ATOM 4767 C C . LEU A 1 594 ? -19.796 -53.779 92.105 1.00 88.81 594 LEU A C 1
ATOM 4769 O O . LEU A 1 594 ? -20.459 -54.803 91.960 1.00 88.81 594 LEU A O 1
ATOM 4773 N N . ASN A 1 595 ? -18.483 -53.780 92.334 1.00 83.69 595 ASN A N 1
ATOM 4774 C CA . ASN A 1 595 ? -17.671 -54.964 92.633 1.00 83.69 595 ASN A CA 1
ATOM 4775 C C . ASN A 1 595 ? -17.068 -54.826 94.033 1.00 83.69 595 ASN A C 1
ATOM 4777 O O . ASN A 1 595 ? -16.987 -53.714 94.553 1.00 83.69 595 ASN A O 1
ATOM 4781 N N . MET A 1 596 ? -16.644 -55.928 94.667 1.00 72.00 596 MET A N 1
ATOM 4782 C CA . MET A 1 596 ? -16.087 -55.896 96.031 1.00 72.00 596 MET A CA 1
ATOM 4783 C C . MET A 1 596 ? -14.954 -54.855 96.157 1.00 72.00 596 MET A C 1
ATOM 4785 O O . MET A 1 596 ? -13.819 -55.107 95.762 1.00 72.00 596 MET A O 1
ATOM 4789 N N . GLY A 1 597 ? -15.282 -53.679 96.703 1.00 69.69 597 GLY A N 1
ATOM 4790 C CA . GLY A 1 597 ? -14.365 -52.555 96.909 1.00 69.69 597 GLY A CA 1
ATOM 4791 C C . GLY A 1 597 ? -14.306 -51.484 95.808 1.00 69.69 597 GLY A C 1
ATOM 4792 O O . GLY A 1 597 ? -13.703 -50.448 96.068 1.00 69.69 597 GLY A O 1
ATOM 4793 N N . ASN A 1 598 ? -14.938 -51.668 94.639 1.00 77.88 598 ASN A N 1
ATOM 4794 C CA . ASN A 1 598 ? -14.892 -50.713 93.519 1.00 77.88 598 ASN A CA 1
ATOM 4795 C C . ASN A 1 598 ? -16.291 -50.382 92.975 1.00 77.88 598 ASN A C 1
ATOM 4797 O O . ASN A 1 598 ? -17.064 -51.279 92.641 1.00 77.88 598 ASN A O 1
ATOM 4801 N N . THR A 1 599 ? -16.567 -49.086 92.813 1.00 85.38 599 THR A N 1
ATOM 4802 C CA . THR A 1 599 ? -17.786 -48.562 92.181 1.00 85.38 599 THR A CA 1
ATOM 4803 C C . THR A 1 599 ? -17.412 -47.863 90.882 1.00 85.38 599 THR A C 1
ATOM 4805 O O . THR A 1 599 ? -16.746 -46.829 90.915 1.00 85.38 599 THR A O 1
ATOM 4808 N N . ASN A 1 600 ? -17.866 -48.396 89.751 1.00 86.75 600 ASN A N 1
ATOM 4809 C CA . ASN A 1 600 ? -17.663 -47.794 88.435 1.00 86.75 600 ASN A CA 1
ATOM 4810 C C . ASN A 1 600 ? -18.975 -47.188 87.938 1.00 86.75 600 ASN A C 1
ATOM 4812 O O . ASN A 1 600 ? -20.012 -47.844 87.990 1.00 86.75 600 ASN A O 1
ATOM 4816 N N . ILE A 1 601 ? -18.939 -45.952 87.445 1.00 89.62 601 ILE A N 1
ATOM 4817 C CA . ILE A 1 601 ? -20.082 -45.342 86.754 1.00 89.62 601 ILE A CA 1
ATOM 4818 C C . ILE A 1 601 ? -20.094 -45.881 85.326 1.00 89.62 601 ILE A C 1
ATOM 4820 O O . ILE A 1 601 ? -19.055 -45.850 84.669 1.00 89.62 601 ILE A O 1
ATOM 4824 N N . LEU A 1 602 ? -21.239 -46.371 84.862 1.00 90.19 602 LEU A N 1
ATOM 4825 C CA . LEU A 1 602 ? -21.412 -46.811 83.482 1.00 90.19 602 LEU A CA 1
ATOM 4826 C C . LEU A 1 602 ? -21.903 -45.644 82.623 1.00 90.19 602 LEU A C 1
ATOM 4828 O O . LEU A 1 602 ? -22.733 -44.840 83.060 1.00 90.19 602 LEU A O 1
ATOM 4832 N N . ILE A 1 603 ? -21.407 -45.560 81.393 1.00 87.38 603 ILE A N 1
ATOM 4833 C CA . ILE A 1 603 ? -21.735 -44.504 80.434 1.00 87.38 603 ILE A CA 1
ATOM 4834 C C . ILE A 1 603 ? -22.742 -45.038 79.409 1.00 87.38 603 ILE A C 1
ATOM 4836 O O . ILE A 1 603 ? -22.535 -46.087 78.798 1.00 87.38 603 ILE A O 1
ATOM 4840 N N . LYS A 1 604 ? -23.838 -44.300 79.206 1.00 84.50 604 LYS A N 1
ATOM 4841 C CA . LYS A 1 604 ? -24.859 -44.626 78.201 1.00 84.50 604 LYS A CA 1
ATOM 4842 C C . LYS A 1 604 ? -24.247 -44.622 76.793 1.00 84.50 604 LYS A C 1
ATOM 4844 O O . LYS A 1 604 ? -23.399 -43.788 76.496 1.00 84.50 604 LYS A O 1
ATOM 4849 N N . ASP A 1 605 ? -24.672 -45.562 75.959 1.00 86.44 605 ASP A N 1
ATOM 4850 C CA . ASP A 1 605 ? -24.225 -45.826 74.583 1.00 86.44 605 ASP A CA 1
ATOM 4851 C C . ASP A 1 605 ? -22.774 -46.329 74.444 1.00 86.44 605 ASP A C 1
ATOM 4853 O O . ASP A 1 605 ? -22.363 -46.718 73.352 1.00 86.44 605 ASP A O 1
ATOM 4857 N N . LEU A 1 606 ? -22.017 -46.394 75.546 1.00 87.25 606 LEU A N 1
ATOM 4858 C CA . LEU A 1 606 ? -20.688 -47.008 75.602 1.00 87.25 606 LEU A CA 1
ATOM 4859 C C . LEU A 1 606 ? -20.715 -48.334 76.374 1.00 87.25 606 LEU A C 1
ATOM 4861 O O . LEU A 1 606 ? -20.315 -49.371 75.854 1.00 87.25 606 LEU A O 1
ATOM 4865 N N . ASP A 1 607 ? -21.208 -48.294 77.611 1.00 87.44 607 ASP A N 1
ATOM 4866 C CA . ASP A 1 607 ? -21.237 -49.434 78.531 1.00 87.44 607 ASP A CA 1
ATOM 4867 C C . ASP A 1 607 ? -22.611 -50.114 78.574 1.00 87.44 607 ASP A C 1
ATOM 4869 O O . ASP A 1 607 ? -22.719 -51.292 78.921 1.00 87.44 607 ASP A O 1
ATOM 4873 N N . TYR A 1 608 ? -23.673 -49.377 78.244 1.00 90.38 608 TYR A N 1
ATOM 4874 C CA . TYR A 1 608 ? -25.042 -49.885 78.198 1.00 90.38 608 TYR A CA 1
ATOM 4875 C C . TYR A 1 608 ? -25.919 -49.071 77.249 1.00 90.38 608 TYR A C 1
ATOM 4877 O O . TYR A 1 608 ? -25.665 -47.895 77.004 1.00 90.38 608 TYR A O 1
ATOM 4885 N N . THR A 1 609 ? -26.997 -49.677 76.768 1.00 90.12 609 THR A N 1
ATOM 4886 C CA . THR A 1 609 ? -28.048 -49.015 75.985 1.00 90.12 609 THR A CA 1
ATOM 4887 C C . THR A 1 609 ? -29.393 -49.139 76.696 1.00 90.12 609 THR A C 1
ATOM 4889 O O . THR A 1 609 ? -29.575 -49.998 77.559 1.00 90.12 609 THR A O 1
ATOM 4892 N N . LEU A 1 610 ? -30.322 -48.237 76.381 1.00 89.19 610 LEU A N 1
ATOM 4893 C CA . LEU A 1 610 ? -31.664 -48.212 76.963 1.00 89.19 610 LEU A CA 1
ATOM 4894 C C . LEU A 1 610 ? -32.698 -48.401 75.858 1.00 89.19 610 LEU A C 1
ATOM 4896 O O . LEU A 1 610 ? -32.618 -47.735 74.826 1.00 89.19 610 LEU A O 1
ATOM 4900 N N . GLN A 1 611 ? -33.683 -49.256 76.098 1.00 87.31 611 GLN A N 1
ATOM 4901 C CA . GLN A 1 611 ? -34.795 -49.494 75.189 1.00 87.31 611 GLN A CA 1
ATOM 4902 C C . GLN A 1 611 ? -36.118 -49.330 75.938 1.00 87.31 611 GLN A C 1
ATOM 4904 O O . GLN A 1 611 ? -36.292 -49.882 77.020 1.00 87.31 611 GLN A O 1
ATOM 4909 N N . GLU A 1 612 ? -37.059 -48.577 75.370 1.00 82.56 612 GLU A N 1
ATOM 4910 C CA . GLU A 1 612 ? -38.404 -48.473 75.942 1.00 82.56 612 GLU A CA 1
ATOM 4911 C C . GLU A 1 612 ? -39.195 -49.759 75.704 1.00 82.56 612 GLU A C 1
ATOM 4913 O O . GLU A 1 612 ? -39.227 -50.299 74.594 1.00 82.56 612 GLU A O 1
ATOM 4918 N N . SER A 1 613 ? -39.873 -50.221 76.750 1.00 76.06 613 SER A N 1
ATOM 4919 C CA . SER A 1 613 ? -40.813 -51.333 76.697 1.00 76.06 613 SER A CA 1
ATOM 4920 C C . SER A 1 613 ? -42.079 -50.953 77.464 1.00 76.06 613 SER A C 1
ATOM 4922 O O . SER A 1 613 ? -42.279 -51.336 78.614 1.00 76.06 613 SER A O 1
ATOM 4924 N N . GLY A 1 614 ? -42.960 -50.179 76.825 1.00 72.44 614 GLY A N 1
ATOM 4925 C CA . GLY A 1 614 ? -44.190 -49.696 77.456 1.00 72.44 614 GLY A CA 1
ATOM 4926 C C . GLY A 1 614 ? -43.920 -48.550 78.435 1.00 72.44 614 GLY A C 1
ATOM 4927 O O . GLY A 1 614 ? -43.423 -47.511 78.019 1.00 72.44 614 GLY A O 1
ATOM 4928 N N . ASN A 1 615 ? -44.276 -48.728 79.711 1.00 67.94 615 ASN A N 1
ATOM 4929 C CA . ASN A 1 615 ? -43.997 -47.754 80.781 1.00 67.94 615 ASN A CA 1
ATOM 4930 C C . ASN A 1 615 ? -42.671 -48.026 81.517 1.00 67.94 615 ASN A C 1
ATOM 4932 O O . ASN A 1 615 ? -42.374 -47.325 82.483 1.00 67.94 615 ASN A O 1
ATOM 4936 N N . ASP A 1 616 ? -41.908 -49.022 81.062 1.00 79.81 616 ASP A N 1
ATOM 4937 C CA . ASP A 1 616 ? -40.669 -49.479 81.682 1.00 79.81 616 ASP A CA 1
ATOM 4938 C C . ASP A 1 616 ? -39.487 -49.302 80.719 1.00 79.81 616 ASP A C 1
ATOM 4940 O O . ASP A 1 616 ? -39.649 -49.235 79.491 1.00 79.81 616 ASP A O 1
ATOM 4944 N N . ILE A 1 617 ? -38.277 -49.267 81.276 1.00 87.44 617 ILE A N 1
ATOM 4945 C CA . ILE A 1 617 ? -37.036 -49.217 80.501 1.00 87.44 617 ILE A CA 1
ATOM 4946 C C . ILE A 1 617 ? -36.295 -50.539 80.637 1.00 87.44 617 ILE A C 1
ATOM 4948 O O . ILE A 1 617 ? -36.077 -51.048 81.731 1.00 87.44 617 ILE A O 1
ATOM 4952 N N . VAL A 1 618 ? -35.823 -51.065 79.516 1.00 89.31 618 VAL A N 1
ATOM 4953 C CA . VAL A 1 618 ? -34.891 -52.187 79.478 1.00 89.31 618 VAL A CA 1
ATOM 4954 C C . VAL A 1 618 ? -33.479 -51.637 79.329 1.00 89.31 618 VAL A C 1
ATOM 4956 O O . VAL A 1 618 ? -33.167 -50.937 78.364 1.00 89.31 618 VAL A O 1
ATOM 4959 N N . LEU A 1 619 ? -32.620 -51.950 80.290 1.00 89.50 619 LEU A N 1
ATOM 4960 C CA . LEU A 1 619 ? -31.205 -51.619 80.280 1.00 89.50 619 LEU A CA 1
ATOM 4961 C C . LEU A 1 619 ? -30.412 -52.817 79.761 1.00 89.50 619 LEU A C 1
ATOM 4963 O O . LEU A 1 619 ? -30.412 -53.887 80.366 1.00 89.50 619 LEU A O 1
ATOM 4967 N N . ILE A 1 620 ? -29.732 -52.632 78.634 1.00 90.12 620 ILE A N 1
ATOM 4968 C CA . ILE A 1 620 ? -28.944 -53.669 77.967 1.00 90.12 620 ILE A CA 1
ATOM 4969 C C . ILE A 1 620 ? -27.468 -53.341 78.174 1.00 90.12 620 ILE A C 1
ATOM 4971 O O . ILE A 1 620 ? -26.965 -52.362 77.620 1.00 90.12 620 ILE A O 1
ATOM 4975 N N . LEU A 1 621 ? -26.775 -54.136 78.986 1.00 89.31 621 LEU A N 1
ATOM 4976 C CA . LEU A 1 621 ? -25.342 -53.977 79.224 1.00 89.31 621 LEU A CA 1
ATOM 4977 C C . LEU A 1 621 ? -24.537 -54.493 78.031 1.00 89.31 621 LEU A C 1
ATOM 4979 O O . LEU A 1 621 ? -24.843 -55.541 77.462 1.00 89.31 621 LEU A O 1
ATOM 4983 N N . HIS A 1 622 ? -23.458 -53.794 77.692 1.00 87.50 622 HIS A N 1
ATOM 4984 C CA . HIS A 1 622 ? -22.487 -54.290 76.724 1.00 87.50 622 HIS A CA 1
ATOM 4985 C C . HIS A 1 622 ? -21.763 -55.530 77.282 1.00 87.50 622 HIS A C 1
ATOM 4987 O O . HIS A 1 622 ? -21.471 -55.598 78.479 1.00 87.50 622 HIS A O 1
ATOM 4993 N N . GLU A 1 623 ? -21.426 -56.504 76.428 1.00 82.81 623 GLU A N 1
ATOM 4994 C CA . GLU A 1 623 ? -20.862 -57.803 76.852 1.00 82.81 623 GLU A CA 1
ATOM 4995 C C . GLU A 1 623 ? -19.604 -57.666 77.727 1.00 82.81 623 GLU A C 1
ATOM 4997 O O . GLU A 1 623 ? -19.396 -58.448 78.650 1.00 82.81 623 GLU A O 1
ATOM 5002 N N . SER A 1 624 ? -18.790 -56.632 77.490 1.00 82.44 624 SER A N 1
ATOM 5003 C CA . SER A 1 624 ? -17.572 -56.337 78.260 1.00 82.44 624 SER A CA 1
ATOM 5004 C C . SER A 1 624 ? -17.823 -55.905 79.709 1.00 82.44 624 SER A C 1
ATOM 5006 O O . SER A 1 624 ? -16.890 -55.881 80.514 1.00 82.44 624 SER A O 1
ATOM 5008 N N . VAL A 1 625 ? -19.055 -55.524 80.045 1.00 83.88 625 VAL A N 1
ATOM 5009 C CA . VAL A 1 625 ? -19.446 -55.010 81.364 1.00 83.88 625 VAL A CA 1
ATOM 5010 C C . VAL A 1 625 ? -20.105 -56.097 82.216 1.00 83.88 625 VAL A C 1
ATOM 5012 O O . VAL A 1 625 ? -20.021 -56.027 83.448 1.00 83.88 625 VAL A O 1
ATOM 5015 N N . VAL A 1 626 ? -20.694 -57.118 81.585 1.00 85.19 626 VAL A N 1
ATOM 5016 C CA . VAL A 1 626 ? -21.409 -58.216 82.251 1.00 85.19 626 VAL A CA 1
ATOM 5017 C C . VAL A 1 626 ? -20.454 -59.027 83.128 1.00 85.19 626 VAL A C 1
ATOM 5019 O O . VAL A 1 626 ? -19.415 -59.508 82.683 1.00 85.19 626 VAL A O 1
ATOM 5022 N N . ASP A 1 627 ? -20.799 -59.163 84.405 1.00 83.31 627 ASP A N 1
ATOM 5023 C CA . ASP A 1 627 ? -19.983 -59.845 85.408 1.00 83.31 627 ASP A CA 1
ATOM 5024 C C . ASP A 1 627 ? -20.898 -60.381 86.504 1.00 83.31 627 ASP A C 1
ATOM 5026 O O . ASP A 1 627 ? -21.427 -59.618 87.307 1.00 83.31 627 ASP A O 1
ATOM 5030 N N . THR A 1 628 ? -21.063 -61.699 86.567 1.00 79.81 628 THR A N 1
ATOM 5031 C CA . THR A 1 628 ? -21.984 -62.356 87.508 1.00 79.81 628 THR A CA 1
ATOM 5032 C C . THR A 1 628 ? -21.593 -62.184 88.979 1.00 79.81 628 THR A C 1
ATOM 5034 O O . THR A 1 628 ? -22.349 -62.586 89.860 1.00 79.81 628 THR A O 1
ATOM 5037 N N . THR A 1 629 ? -20.409 -61.633 89.267 1.00 81.12 629 THR A N 1
ATOM 5038 C CA . THR A 1 629 ? -19.970 -61.296 90.631 1.00 81.12 629 THR A CA 1
ATOM 5039 C C . THR A 1 629 ? -20.258 -59.842 91.022 1.00 81.12 629 THR A C 1
ATOM 5041 O O . THR A 1 629 ? -20.018 -59.464 92.171 1.00 81.12 629 THR A O 1
ATOM 5044 N N . ALA A 1 630 ? -20.805 -59.052 90.091 1.00 86.12 630 ALA A N 1
ATOM 5045 C CA . ALA A 1 630 ? -21.111 -57.636 90.234 1.00 86.12 630 ALA A CA 1
ATOM 5046 C C . ALA A 1 630 ? -22.602 -57.363 90.469 1.00 86.12 630 ALA A C 1
ATOM 5048 O O . ALA A 1 630 ? -23.473 -58.109 90.015 1.00 86.12 630 ALA A O 1
ATOM 5049 N N . THR A 1 631 ? -22.900 -56.215 91.074 1.00 89.69 631 THR A N 1
ATOM 5050 C CA . THR A 1 631 ? -24.265 -55.676 91.194 1.00 89.69 631 THR A CA 1
ATOM 5051 C C . THR A 1 631 ? -24.373 -54.372 90.412 1.00 89.69 631 THR A C 1
ATOM 5053 O O . THR A 1 631 ? -23.497 -53.515 90.518 1.00 89.69 631 THR A O 1
ATOM 5056 N N . ILE A 1 632 ? -25.453 -54.184 89.657 1.00 91.62 632 ILE A N 1
ATOM 5057 C CA . ILE A 1 632 ? -25.782 -52.903 89.028 1.00 91.62 632 ILE A CA 1
ATOM 5058 C C . ILE A 1 632 ? -26.684 -52.101 89.957 1.00 91.62 632 ILE A C 1
ATOM 5060 O O . ILE A 1 632 ? -27.758 -52.549 90.339 1.00 91.62 632 ILE A O 1
ATOM 5064 N N . LEU A 1 633 ? -26.259 -50.899 90.315 1.00 90.88 633 LEU A N 1
ATOM 5065 C CA . LEU A 1 633 ? -27.028 -49.951 91.106 1.00 90.88 633 LEU A CA 1
ATOM 5066 C C . LEU A 1 633 ? -27.535 -48.837 90.193 1.00 90.88 633 LEU A C 1
ATOM 5068 O O . LEU A 1 633 ? -26.740 -48.188 89.519 1.00 90.88 633 LEU A O 1
ATOM 5072 N N . VAL A 1 634 ? -28.839 -48.584 90.196 1.00 89.94 634 VAL A N 1
ATOM 5073 C CA . VAL A 1 634 ? -29.466 -47.493 89.444 1.00 89.94 634 VAL A CA 1
ATOM 5074 C C . VAL A 1 634 ? -30.038 -46.484 90.428 1.00 89.94 634 VAL A C 1
ATOM 5076 O O . VAL A 1 634 ? -30.864 -46.841 91.270 1.00 89.94 634 VAL A O 1
ATOM 5079 N N . LYS A 1 635 ? -29.599 -45.226 90.336 1.00 90.00 635 LYS A N 1
ATOM 5080 C CA . LYS A 1 635 ? -30.084 -44.125 91.185 1.00 90.00 635 LYS A CA 1
ATOM 5081 C C . LYS A 1 635 ? -30.563 -42.963 90.347 1.00 90.00 635 LYS A C 1
ATOM 5083 O O . LYS A 1 635 ? -29.878 -42.587 89.399 1.00 90.00 635 LYS A O 1
ATOM 5088 N N . GLY A 1 636 ? -31.665 -42.339 90.734 1.00 89.31 636 GLY A N 1
ATOM 5089 C CA . GLY A 1 636 ? -32.213 -41.250 89.943 1.00 89.31 636 GLY A CA 1
ATOM 5090 C C . GLY A 1 636 ? -33.379 -40.508 90.567 1.00 89.31 636 GLY A C 1
ATOM 5091 O O . GLY A 1 636 ? -33.712 -40.682 91.740 1.00 89.31 636 GLY A O 1
ATOM 5092 N N . VAL A 1 637 ? -33.983 -39.659 89.747 1.00 88.12 637 VAL A N 1
ATOM 5093 C CA . VAL A 1 637 ? -35.144 -38.830 90.041 1.00 88.12 637 VAL A CA 1
ATOM 5094 C C . VAL A 1 637 ? -36.168 -39.014 88.929 1.00 88.12 637 VAL A C 1
ATOM 5096 O O . VAL A 1 637 ? -35.834 -38.865 87.752 1.00 88.12 637 VAL A O 1
ATOM 5099 N N . LYS A 1 638 ? -37.413 -39.300 89.316 1.00 86.56 638 LYS A N 1
ATOM 5100 C CA . LYS A 1 638 ? -38.559 -39.335 88.408 1.00 86.56 638 LYS A CA 1
ATOM 5101 C C . LYS A 1 638 ? -39.171 -37.948 88.263 1.00 86.56 638 LYS A C 1
ATOM 5103 O O . LYS A 1 638 ? -39.349 -37.243 89.266 1.00 86.56 638 LYS A O 1
ATOM 5108 N N . PHE A 1 639 ? -39.535 -37.575 87.043 1.00 81.88 639 PHE A N 1
ATOM 5109 C CA . PHE A 1 639 ? -40.172 -36.295 86.729 1.00 81.88 639 PHE A CA 1
ATOM 5110 C C . PHE A 1 639 ? -41.655 -36.468 86.353 1.00 81.88 639 PHE A C 1
ATOM 5112 O O . PHE A 1 639 ? -42.054 -37.453 85.732 1.00 81.88 639 PHE A O 1
ATOM 5119 N N . GLY A 1 640 ? -42.482 -35.493 86.750 1.00 75.00 640 GLY A N 1
ATOM 5120 C CA . GLY A 1 640 ? -43.923 -35.427 86.472 1.00 75.00 640 GLY A CA 1
ATOM 5121 C C . GLY A 1 640 ? -44.806 -35.684 87.701 1.00 75.00 640 GLY A C 1
ATOM 5122 O O . GLY A 1 640 ? -44.645 -36.698 88.369 1.00 75.00 640 GLY A O 1
ATOM 5123 N N . ILE A 1 641 ? -45.756 -34.783 88.002 1.00 63.38 641 ILE A N 1
ATOM 5124 C CA . ILE A 1 641 ? -46.713 -34.898 89.137 1.00 63.38 641 ILE A CA 1
ATOM 5125 C C . ILE A 1 641 ? -47.962 -35.688 88.757 1.00 63.38 641 ILE A C 1
ATOM 5127 O O . ILE A 1 641 ? -48.548 -35.383 87.693 1.00 63.38 641 ILE A O 1
#

Secondary structure (DSSP, 8-state):
-PPP---TTS---HHHHHHHHHHHHHHHHHHHHHH-SEEEEE--EEEEETTEEEE--EEEE-TTS-EEEE--EEEEPPPP-PEEEEEEEEEP-TTSEEE-SS--EETTTTEE--TTTS-SSS-BTTEEEEETTT--B---SEEETTEEE--HHHHTT-EEEEEEEE---EEEEEEEETTTEEEEE-----SS--PPPGGGGTTSEEEEEEEEEESSSEEEEEE-TTTSS-SEEE-TT-EEEETTEEEEEEESS--SSPPTT-EEEETTTTEEEEEEEETTEEEEEE--PPP---EEEEEEE-TTSTTS-TTSSEEE--TTT-GGG-B-TTS--EEEEETTEEPPTTSEEEEEE--TT--EEEEEEESS--SS---EEEEEEE----TT---S----EEEEEEEEEE--SSS--EEEEEEEEEETTT-EEEEETTEEEPBTTTEEEE-TTSPBPSSEEEEEEEESSPPPTT-EEEEEEEEEE-SHHHHHHHHHHHHHHHHHHHHHHHHHHHHHHHHHHHHHHHHHHHHHHHHHHHHHHHTGGGS--TTPPP-GGGS-HHHHHTSEEEEEEEEEE--SEEEETT--TTSEEEEEEEETTEEEEEPBTTTEEEEEETTEEEEEE-TTT--TT-EEEEEEEEE--

Sequence (641 aa):
MLKPINFKNSIRGENIQDNFEFLEQRLRSEALSVGGRGIIEGMDIVVVDNSKIQITPGRYIDTTGEEVLFPGGEYRVKRFEPVEREAKGLKVNALGQASLPSRPYSTHFSGYFTTGQYDFLYPTKELTFTSTAAGTNIKAVKIENEVVTFDAGMWAGREINAKYLYARNRMDTVIINKNSGAVVVTGTMSPSMSHADLIDYKEYIIIGTLEISINTEIEIKVHYNEREERPIYVDSDNNLYLNGTEYRRIFFVIPDMPKIYDVYIDYINGNIYSYIYQDGVLGWVKVNGPSTGVQKEIKIFTPDSSDFPSDLQTFKFDAEGDLKYHYIPGLNQIEIIIDNASLMSDQYDEIIKDTEDINNGIGFKLKDPLDKPAYVEVRVTHNTDEANANKSYQRSATFAKENIAYVGSSTDLLYESAVPYDAGEYQLEVFYKGQKVYRDLDYIEADVNGDMLLSGLATHFKFVYELEEGTEVVSRVTKNVYSYDHISKVIENSYGSIKDIIDQVNEFTNYLELSMNEVDDRLFHLESAGEVVQKELSKMSEFVTKKDVINKDKIDSAIVSNTMRESFENAYPCEAIINLDDLKLTDLFFVFKLNMGNTNILIKDLDYTLQESGNDIVLILHESVVDTTATILVKGVKFGI

Radius of gyration: 57.9 Å; chains: 1; bounding box: 116×106×164 Å

pLDDT: mean 72.04, std 15.29, range [27.36, 91.62]